Protein AF-0000000076599190 (afdb_homodimer)

Solvent-accessible surface area (backbone atoms only — not comparable to full-atom values): 30634 Å² total; per-residue (Å²): 125,85,81,64,50,42,64,56,47,38,54,42,39,47,70,26,49,28,33,35,47,66,58,24,21,38,95,86,67,46,79,27,61,68,61,33,43,53,49,47,47,55,54,64,72,62,65,51,25,22,37,31,31,36,28,76,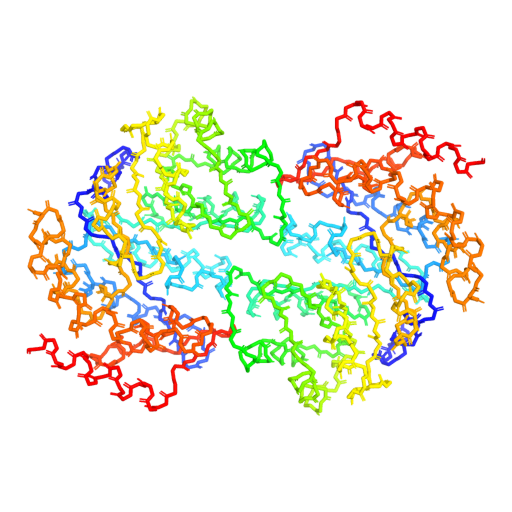54,17,40,38,47,42,47,42,74,69,52,41,38,50,49,26,26,48,47,36,70,54,41,58,88,84,38,46,29,26,15,49,23,35,43,18,41,62,46,17,28,53,30,41,42,38,25,57,76,25,55,32,52,22,32,39,36,48,38,57,40,96,56,46,42,39,69,69,18,47,49,51,32,54,48,52,39,51,74,51,43,83,52,20,31,24,44,35,29,31,89,72,32,74,80,49,47,68,58,48,52,53,44,46,71,75,31,78,41,49,37,30,38,29,42,42,71,82,52,61,69,57,52,50,49,32,37,73,73,46,52,82,64,40,40,46,32,38,47,38,87,67,22,78,81,48,44,60,69,38,41,78,67,65,28,68,21,35,43,35,59,58,38,69,53,43,34,68,61,43,50,52,48,52,52,26,52,78,68,63,37,59,67,61,42,51,49,47,37,67,72,41,52,52,59,50,45,61,61,32,69,74,41,52,38,20,80,40,26,50,43,46,50,40,19,35,63,70,73,52,68,36,50,64,63,60,48,34,35,54,65,67,51,74,68,55,44,50,50,50,42,53,56,56,57,64,74,107,125,84,81,63,50,44,66,54,46,37,55,40,38,48,72,26,48,27,32,36,48,66,58,23,21,38,95,85,66,45,80,28,61,69,62,33,43,52,49,47,49,56,54,63,73,62,65,48,25,22,37,30,32,37,29,74,55,17,39,37,47,43,48,45,73,69,51,40,39,50,48,25,25,49,47,37,70,52,40,59,88,85,39,45,30,25,15,47,26,34,41,18,41,62,48,18,27,52,31,43,40,38,25,57,74,25,54,33,53,22,33,39,36,49,37,58,42,96,55,48,41,38,70,69,19,49,47,50,33,53,50,52,36,52,72,50,43,84,52,18,31,26,44,34,30,31,90,71,30,75,79,50,46,68,59,50,52,53,44,46,72,74,32,79,41,50,37,29,39,31,42,42,72,81,52,61,69,57,50,49,49,32,36,72,73,46,54,83,66,39,42,45,32,39,46,36,87,66,22,78,82,45,43,60,70,39,40,77,66,66,28,65,21,35,41,34,58,58,38,69,52,42,32,68,60,42,49,52,48,51,51,25,54,77,68,64,38,59,68,61,42,51,48,48,37,68,72,41,52,52,58,50,46,59,60,32,68,74,42,52,37,20,79,38,25,50,42,47,49,40,20,34,61,69,73,52,67,35,50,65,62,61,49,35,34,55,65,68,51,73,68,53,46,51,51,49,42,53,56,57,58,65,76,108

Radius of gyration: 24.89 Å; Cα contacts (8 Å, |Δi|>4): 1283; chains: 2; bounding box: 51×73×59 Å

pLDDT: mean 96.67, std 5.98, range [35.81, 98.94]

Structure (mmCIF, N/CA/C/O backbone):
data_AF-0000000076599190-model_v1
#
loop_
_entity.id
_entity.type
_entity.pdbx_description
1 polymer 'Probable 5-dehydro-4-deoxyglucarate dehydratase'
#
loop_
_atom_site.group_PDB
_atom_site.id
_atom_site.type_symbol
_atom_site.label_atom_id
_atom_site.label_alt_id
_atom_site.label_comp_id
_atom_site.label_asym_id
_atom_site.label_entity_id
_atom_site.label_seq_id
_atom_site.pdbx_PDB_ins_code
_atom_site.Cartn_x
_atom_site.Cartn_y
_atom_site.Cartn_z
_atom_site.occupancy
_atom_site.B_iso_or_equiv
_atom_site.auth_seq_id
_atom_site.auth_comp_id
_atom_site.auth_asym_id
_atom_site.auth_atom_id
_atom_site.pdbx_PDB_model_num
ATOM 1 N N . MET A 1 1 ? -16.391 -18.781 -26.625 1 35.81 1 MET A N 1
ATOM 2 C CA . MET A 1 1 ? -15.461 -19.172 -25.562 1 35.81 1 MET A CA 1
ATOM 3 C C . MET A 1 1 ? -16.203 -19.609 -24.312 1 35.81 1 MET A C 1
ATOM 5 O O . MET A 1 1 ? -17.078 -18.891 -23.828 1 35.81 1 MET A O 1
ATOM 9 N N . MET A 1 2 ? -16.469 -20.828 -24.047 1 42.62 2 MET A N 1
ATOM 10 C CA . MET A 1 2 ? -17.391 -21.344 -23.047 1 42.62 2 MET A CA 1
ATOM 11 C C . MET A 1 2 ? -17.234 -20.594 -21.719 1 42.62 2 MET A C 1
ATOM 13 O O . MET A 1 2 ? -16.125 -20.516 -21.188 1 42.62 2 MET A O 1
ATOM 17 N N . THR A 1 3 ? -18.094 -19.688 -21.453 1 55.84 3 THR A N 1
ATOM 18 C CA . THR A 1 3 ? -18.141 -18.859 -20.25 1 55.84 3 THR A CA 1
ATOM 19 C C . THR A 1 3 ? -18.031 -19.734 -19 1 55.84 3 THR A C 1
ATOM 21 O O . THR A 1 3 ? -18.859 -20.625 -18.781 1 55.84 3 THR A O 1
ATOM 24 N N . ARG A 1 4 ? -16.797 -20.016 -18.453 1 74.81 4 ARG A N 1
ATOM 25 C CA . ARG A 1 4 ? -16.547 -20.812 -17.266 1 74.81 4 ARG A CA 1
ATOM 26 C C . ARG A 1 4 ? -17.188 -20.172 -16.031 1 74.81 4 ARG A C 1
ATOM 28 O O . ARG A 1 4 ? -17.047 -18.969 -15.812 1 74.81 4 ARG A O 1
ATOM 35 N N . SER A 1 5 ? -18.156 -20.938 -15.531 1 89.12 5 SER A N 1
ATOM 36 C CA . SER A 1 5 ? -18.672 -20.453 -14.25 1 89.12 5 SER A CA 1
ATOM 37 C C . SER A 1 5 ? -17.547 -20.25 -13.242 1 89.12 5 SER A C 1
ATOM 39 O O . SER A 1 5 ? -16.484 -20.859 -13.352 1 89.12 5 SER A O 1
ATOM 41 N N . PRO A 1 6 ? -17.734 -19.328 -12.383 1 91.62 6 PRO A N 1
ATOM 42 C CA . PRO A 1 6 ? -16.734 -19.141 -11.32 1 91.62 6 PRO A CA 1
ATOM 43 C C . PRO A 1 6 ? -16.375 -20.453 -10.617 1 91.62 6 PRO A C 1
ATOM 45 O O . PRO A 1 6 ? -15.203 -20.672 -10.289 1 91.62 6 PRO A O 1
ATOM 48 N N . GLU A 1 7 ? -17.297 -21.297 -10.477 1 90.19 7 GLU A N 1
ATOM 49 C CA . GLU A 1 7 ? -17.047 -22.578 -9.805 1 90.19 7 GLU A CA 1
ATOM 50 C C . GLU A 1 7 ? -16.156 -23.469 -10.648 1 90.19 7 GLU A C 1
ATOM 52 O O . GLU A 1 7 ? -15.281 -24.156 -10.117 1 90.19 7 GLU A O 1
ATOM 57 N N . ASP A 1 8 ? -16.406 -23.484 -11.922 1 91.94 8 ASP A N 1
ATOM 58 C CA . ASP A 1 8 ? -15.578 -24.297 -12.812 1 91.94 8 ASP A CA 1
ATOM 59 C C . ASP A 1 8 ? -14.133 -23.812 -12.812 1 91.94 8 ASP A C 1
ATOM 61 O O . ASP A 1 8 ? -13.195 -24.625 -12.828 1 91.94 8 ASP A O 1
ATOM 65 N N . VAL A 1 9 ? -14 -22.531 -12.812 1 94.62 9 VAL A N 1
ATOM 66 C CA . VAL A 1 9 ? -12.672 -21.938 -12.781 1 94.62 9 VAL A CA 1
ATOM 67 C C . VAL A 1 9 ? -11.945 -22.359 -11.5 1 94.62 9 VAL A C 1
ATOM 69 O O . VAL A 1 9 ? -10.781 -22.75 -11.539 1 94.62 9 VAL A O 1
ATOM 72 N N . MET A 1 10 ? -12.664 -22.359 -10.391 1 93.94 10 MET A N 1
ATOM 73 C CA . MET A 1 10 ? -12.07 -22.688 -9.109 1 93.94 10 MET A CA 1
ATOM 74 C C . MET A 1 10 ? -11.672 -24.172 -9.055 1 93.94 10 MET A C 1
ATOM 76 O O . MET A 1 10 ? -10.625 -24.516 -8.5 1 93.94 10 MET A O 1
ATOM 80 N N . ARG A 1 11 ? -12.547 -25.016 -9.602 1 92.94 11 ARG A N 1
ATOM 81 C CA . ARG A 1 11 ? -12.219 -26.438 -9.656 1 92.94 11 ARG A CA 1
ATOM 82 C C . ARG A 1 11 ? -10.938 -26.672 -10.453 1 92.94 11 ARG A C 1
ATOM 84 O O . ARG A 1 11 ? -10.086 -27.453 -10.039 1 92.94 11 ARG A O 1
ATOM 91 N N . ARG A 1 12 ? -10.867 -25.953 -11.516 1 94.88 12 ARG A N 1
ATOM 92 C CA . ARG A 1 12 ? -9.672 -26.062 -12.344 1 94.88 12 ARG A CA 1
ATOM 93 C C . ARG A 1 12 ? -8.438 -25.562 -11.594 1 94.88 12 ARG A C 1
ATOM 95 O O . ARG A 1 12 ? -7.402 -26.234 -11.594 1 94.88 12 ARG A O 1
ATOM 102 N N . LEU A 1 13 ? -8.516 -24.438 -10.945 1 96.25 13 LEU A N 1
ATOM 103 C CA . LEU A 1 13 ? -7.391 -23.875 -10.203 1 96.25 13 LEU A CA 1
ATOM 104 C C . LEU A 1 13 ? -6.953 -24.812 -9.086 1 96.25 13 LEU A C 1
ATOM 106 O O . LEU A 1 13 ? -5.754 -25 -8.852 1 96.25 13 LEU A O 1
ATOM 110 N N . GLY A 1 14 ? -7.898 -25.438 -8.406 1 95.62 14 GLY A N 1
ATOM 111 C CA . GLY A 1 14 ? -7.609 -26.297 -7.273 1 95.62 14 GLY A CA 1
ATOM 112 C C . GLY A 1 14 ? -7.043 -27.641 -7.676 1 95.62 14 GLY A C 1
ATOM 113 O O . GLY A 1 14 ? -6.594 -28.422 -6.82 1 95.62 14 GLY A O 1
ATOM 114 N N . SER A 1 15 ? -6.949 -27.938 -8.977 1 94.44 15 SER A N 1
ATOM 115 C CA . SER A 1 15 ? -6.602 -29.266 -9.445 1 94.44 15 SER A CA 1
ATOM 116 C C . SER A 1 15 ? -5.113 -29.375 -9.773 1 94.44 15 SER A C 1
ATOM 118 O O . SER A 1 15 ? -4.621 -30.453 -10.117 1 94.44 15 SER A O 1
ATOM 120 N N . GLY A 1 16 ? -4.41 -28.297 -9.656 1 97.19 16 GLY A N 1
ATOM 121 C CA . GLY A 1 16 ? -3 -28.328 -10.008 1 97.19 16 GLY A CA 1
ATOM 122 C C . GLY A 1 16 ? -2.232 -27.125 -9.516 1 97.19 16 GLY A C 1
ATOM 123 O O . GLY A 1 16 ? -2.744 -26.344 -8.711 1 97.19 16 GLY A O 1
ATOM 124 N N . LEU A 1 17 ? -0.982 -27.109 -9.945 1 98.25 17 LEU A N 1
ATOM 125 C CA . LEU A 1 17 ? -0.08 -26.031 -9.555 1 98.25 17 LEU A CA 1
ATOM 126 C C . LEU A 1 17 ? -0.389 -24.75 -10.328 1 98.25 17 LEU A C 1
ATOM 128 O O . LEU A 1 17 ? -0.708 -24.797 -11.516 1 98.25 17 LEU A O 1
ATOM 132 N N . LEU A 1 18 ? -0.344 -23.609 -9.648 1 98.5 18 LEU A N 1
ATOM 133 C CA . LEU A 1 18 ? -0.671 -22.328 -10.258 1 98.5 18 LEU A CA 1
ATOM 134 C C . LEU A 1 18 ? 0.596 -21.547 -10.594 1 98.5 18 LEU A C 1
ATOM 136 O O . LEU A 1 18 ? 1.575 -21.594 -9.844 1 98.5 18 LEU A O 1
ATOM 140 N N . SER A 1 19 ? 0.533 -20.828 -11.672 1 98.06 19 SER A N 1
ATOM 141 C CA . SER A 1 19 ? 1.667 -20 -12.094 1 98.06 19 SER A CA 1
ATOM 142 C C . SER A 1 19 ? 1.332 -18.516 -12.039 1 98.06 19 SER A C 1
ATOM 144 O O . SER A 1 19 ? 0.231 -18.109 -12.414 1 98.06 19 SER A O 1
ATOM 146 N N . PHE A 1 20 ? 2.215 -17.734 -11.555 1 98.12 20 PHE A N 1
ATOM 147 C CA . PHE A 1 20 ? 2.205 -16.266 -11.594 1 98.12 20 PHE A CA 1
ATOM 148 C C . PHE A 1 20 ? 3.299 -15.75 -12.516 1 98.12 20 PHE A C 1
ATOM 150 O O . PHE A 1 20 ? 4.41 -15.461 -12.07 1 98.12 20 PHE A O 1
ATOM 157 N N . PRO A 1 21 ? 2.963 -15.586 -13.727 1 98.75 21 PRO A N 1
ATOM 158 C CA . PRO A 1 21 ? 3.994 -15.234 -14.703 1 98.75 21 PRO A CA 1
ATOM 159 C C . PRO A 1 21 ? 4.664 -13.891 -14.398 1 98.75 21 PRO A C 1
ATOM 161 O O . PRO A 1 21 ? 3.996 -12.938 -13.992 1 98.75 21 PRO A O 1
ATOM 164 N N . VAL A 1 22 ? 6 -13.852 -14.57 1 98.75 22 VAL A N 1
ATOM 165 C CA . VAL A 1 22 ? 6.684 -12.562 -14.539 1 98.75 22 VAL A CA 1
ATOM 166 C C . VAL A 1 22 ? 6.176 -11.688 -15.68 1 98.75 22 VAL A C 1
ATOM 168 O O . VAL A 1 22 ? 5.805 -12.188 -16.75 1 98.75 22 VAL A O 1
ATOM 171 N N . THR A 1 23 ? 6.07 -10.438 -15.477 1 98.88 23 THR A N 1
ATOM 172 C CA . THR A 1 23 ? 5.828 -9.484 -16.547 1 98.88 23 THR A CA 1
ATOM 173 C C . THR A 1 23 ? 7.137 -9.078 -17.219 1 98.88 23 THR A C 1
ATOM 175 O O . THR A 1 23 ? 8.125 -8.781 -16.547 1 98.88 23 THR A O 1
ATOM 178 N N . THR A 1 24 ? 7.176 -9.086 -18.531 1 98.88 24 THR A N 1
ATOM 179 C CA . THR A 1 24 ? 8.398 -8.797 -19.281 1 98.88 24 THR A CA 1
ATOM 180 C C . THR A 1 24 ? 8.484 -7.309 -19.609 1 98.88 24 THR A C 1
ATOM 182 O O . THR A 1 24 ? 7.477 -6.688 -19.953 1 98.88 24 THR A O 1
ATOM 185 N N . PHE A 1 25 ? 9.672 -6.758 -19.453 1 98.81 25 PHE A N 1
ATOM 186 C CA . PHE A 1 25 ? 9.898 -5.344 -19.734 1 98.81 25 PHE A CA 1
ATOM 187 C C . PHE A 1 25 ? 11.07 -5.16 -20.688 1 98.81 25 PHE A C 1
ATOM 189 O O . PHE A 1 25 ? 12.016 -5.953 -20.688 1 98.81 25 PHE A O 1
ATOM 196 N N . HIS A 1 26 ? 11.016 -4.109 -21.469 1 98.44 26 HIS A N 1
ATOM 197 C CA . HIS A 1 26 ? 12.195 -3.625 -22.172 1 98.44 26 HIS A CA 1
ATOM 198 C C . HIS A 1 26 ? 13.172 -2.965 -21.203 1 98.44 26 HIS A C 1
ATOM 200 O O . HIS A 1 26 ? 12.852 -2.766 -20.031 1 98.44 26 HIS A O 1
ATOM 206 N N . ASP A 1 27 ? 14.336 -2.568 -21.734 1 96.75 27 ASP A N 1
ATOM 207 C CA . ASP A 1 27 ? 15.352 -1.931 -20.906 1 96.75 27 ASP A CA 1
ATOM 208 C C . ASP A 1 27 ? 14.867 -0.591 -20.359 1 96.75 27 ASP A C 1
ATOM 210 O O . ASP A 1 27 ? 15.328 -0.132 -19.312 1 96.75 27 ASP A O 1
ATOM 214 N N . ASP A 1 28 ? 13.922 -0.015 -21.078 1 96 28 ASP A N 1
ATOM 215 C CA . ASP A 1 28 ? 13.391 1.267 -20.625 1 96 28 ASP A CA 1
ATOM 216 C C . ASP A 1 28 ? 12.188 1.068 -19.703 1 96 28 ASP A C 1
ATOM 218 O O . ASP A 1 28 ? 11.461 2.02 -19.422 1 96 28 ASP A O 1
ATOM 222 N N . PHE A 1 29 ? 11.844 -0.214 -19.328 1 97.06 29 PHE A N 1
ATOM 223 C CA . PHE A 1 29 ? 10.852 -0.619 -18.328 1 97.06 29 PHE A CA 1
ATOM 224 C C . PHE A 1 29 ? 9.453 -0.589 -18.922 1 97.06 29 PHE A C 1
ATOM 226 O O . PHE A 1 29 ? 8.469 -0.773 -18.203 1 97.06 29 PHE A O 1
ATOM 233 N N . SER A 1 30 ? 9.398 -0.263 -20.281 1 98 30 SER A N 1
ATOM 234 C CA . SER A 1 30 ? 8.086 -0.408 -20.906 1 98 30 SER A CA 1
ATOM 235 C C . SER A 1 30 ? 7.715 -1.877 -21.078 1 98 30 SER A C 1
ATOM 237 O O . SER A 1 30 ? 8.594 -2.74 -21.156 1 98 30 SER A O 1
ATOM 239 N N . PHE A 1 31 ? 6.465 -2.176 -21.172 1 98.56 31 PHE A N 1
ATOM 240 C CA . PHE A 1 31 ? 5.961 -3.535 -21.297 1 98.56 31 PHE A CA 1
ATOM 241 C C . PHE A 1 31 ? 6.398 -4.148 -22.625 1 98.56 31 PHE A C 1
ATOM 243 O O . PHE A 1 31 ? 6.188 -3.561 -23.688 1 98.56 31 PHE A O 1
ATOM 250 N N . ASP A 1 32 ? 7.062 -5.301 -22.547 1 98.75 32 ASP A N 1
ATOM 251 C CA . ASP A 1 32 ? 7.48 -6.066 -23.719 1 98.75 32 ASP A CA 1
ATOM 252 C C . ASP A 1 32 ? 6.473 -7.168 -24.047 1 98.75 32 ASP A C 1
ATOM 254 O O . ASP A 1 32 ? 6.664 -8.32 -23.656 1 98.75 32 ASP A O 1
ATOM 258 N N . GLU A 1 33 ? 5.523 -6.824 -24.844 1 98.69 33 GLU A N 1
ATOM 259 C CA . GLU A 1 33 ? 4.395 -7.711 -25.125 1 98.69 33 GLU A CA 1
ATOM 260 C C . GLU A 1 33 ? 4.848 -8.969 -25.844 1 98.69 33 GLU A C 1
ATOM 262 O O . GLU A 1 33 ? 4.383 -10.07 -25.547 1 98.69 33 GLU A O 1
ATOM 267 N N . LYS A 1 34 ? 5.688 -8.828 -26.828 1 98.56 34 LYS A N 1
ATOM 268 C CA . LYS A 1 34 ? 6.141 -9.977 -27.609 1 98.56 34 LYS A CA 1
ATOM 269 C C . LYS A 1 34 ? 6.801 -11.023 -26.703 1 98.56 34 LYS A C 1
ATOM 271 O O . LYS A 1 34 ? 6.453 -12.203 -26.766 1 98.56 34 LYS A O 1
ATOM 276 N N . SER A 1 35 ? 7.762 -10.547 -25.906 1 98.62 35 SER A N 1
ATOM 277 C CA . SER A 1 35 ? 8.43 -11.445 -24.984 1 98.62 35 SER A CA 1
ATOM 278 C C . SER A 1 35 ? 7.445 -12.055 -23.984 1 98.62 35 SER A C 1
ATOM 280 O O . SER A 1 35 ? 7.582 -13.219 -23.609 1 98.62 35 SER A O 1
ATOM 282 N N . TYR A 1 36 ? 6.492 -11.273 -23.578 1 98.81 36 TYR A N 1
ATOM 283 C CA . TYR A 1 36 ? 5.496 -11.758 -22.625 1 98.81 36 TYR A CA 1
ATOM 284 C C . TYR A 1 36 ? 4.652 -12.867 -23.234 1 98.81 36 TYR A C 1
ATOM 286 O O . TYR A 1 36 ? 4.41 -13.898 -22.594 1 98.81 36 TYR A O 1
ATOM 294 N N . ARG A 1 37 ? 4.199 -12.672 -24.453 1 98.62 37 ARG A N 1
ATOM 295 C CA . ARG A 1 37 ? 3.434 -13.695 -25.156 1 98.62 37 ARG A CA 1
ATOM 296 C C . ARG A 1 37 ? 4.234 -14.984 -25.281 1 98.62 37 ARG A C 1
ATOM 298 O O . ARG A 1 37 ? 3.703 -16.078 -25.047 1 98.62 37 ARG A O 1
ATOM 305 N N . ASP A 1 38 ? 5.457 -14.828 -25.656 1 98.44 38 ASP A N 1
ATOM 306 C CA . ASP A 1 38 ? 6.324 -15.992 -25.781 1 98.44 38 ASP A CA 1
ATOM 307 C C . ASP A 1 38 ? 6.445 -16.734 -24.453 1 98.44 38 ASP A C 1
ATOM 309 O O . ASP A 1 38 ? 6.398 -17.969 -24.422 1 98.44 38 ASP A O 1
ATOM 313 N N . ASN A 1 39 ? 6.645 -16 -23.391 1 98.5 39 ASN A N 1
ATOM 314 C CA . ASN A 1 39 ? 6.773 -16.578 -22.062 1 98.5 39 ASN A CA 1
ATOM 315 C C . ASN A 1 39 ? 5.488 -17.281 -21.641 1 98.5 39 ASN A C 1
ATOM 317 O O . ASN A 1 39 ? 5.535 -18.375 -21.062 1 98.5 39 ASN A O 1
ATOM 321 N N . ILE A 1 40 ? 4.352 -16.641 -21.844 1 98.62 40 ILE A N 1
ATOM 322 C CA . ILE A 1 40 ? 3.062 -17.234 -21.5 1 98.62 40 ILE A CA 1
ATOM 323 C C . ILE A 1 40 ? 2.883 -18.547 -22.25 1 98.62 40 ILE A C 1
ATOM 325 O O . ILE A 1 40 ? 2.512 -19.562 -21.656 1 98.62 40 ILE A O 1
ATOM 329 N N . GLY A 1 41 ? 3.133 -18.516 -23.547 1 98.12 41 GLY A N 1
ATOM 330 C CA . GLY A 1 41 ? 3.043 -19.734 -24.344 1 98.12 41 GLY A CA 1
ATOM 331 C C . GLY A 1 41 ? 3.912 -20.859 -23.812 1 98.12 41 GLY A C 1
ATOM 332 O O . GLY A 1 41 ? 3.473 -22.016 -23.734 1 98.12 41 GLY A O 1
ATOM 333 N N . TRP A 1 42 ? 5.094 -20.484 -23.484 1 98.38 42 TRP A N 1
ATOM 334 C CA . TRP A 1 42 ? 6.035 -21.469 -22.969 1 98.38 42 TRP A CA 1
ATOM 335 C C . TRP A 1 42 ? 5.543 -22.031 -21.641 1 98.38 42 TRP A C 1
ATOM 337 O O . TRP A 1 42 ? 5.551 -23.25 -21.438 1 98.38 42 TRP A O 1
ATOM 347 N N . LEU A 1 43 ? 5.125 -21.219 -20.688 1 98.31 43 LEU A N 1
ATOM 348 C CA . LEU A 1 43 ? 4.66 -21.641 -19.359 1 98.31 43 LEU A CA 1
ATOM 349 C C . LEU A 1 43 ? 3.479 -22.594 -19.484 1 98.31 43 LEU A C 1
ATOM 351 O O . LEU A 1 43 ? 3.359 -23.531 -18.703 1 98.31 43 LEU A O 1
ATOM 355 N N . CYS A 1 44 ? 2.625 -22.375 -20.453 1 97.94 44 CYS A N 1
ATOM 356 C CA . CYS A 1 44 ? 1.398 -23.141 -20.609 1 97.94 44 CYS A CA 1
ATOM 357 C C . CYS A 1 44 ? 1.703 -24.562 -21.078 1 97.94 44 CYS A C 1
ATOM 359 O O . CYS A 1 44 ? 0.836 -25.438 -21.031 1 97.94 44 CYS A O 1
ATOM 361 N N . GLN A 1 45 ? 2.932 -24.844 -21.422 1 97.5 45 GLN A N 1
ATOM 362 C CA . GLN A 1 45 ? 3.299 -26.156 -21.953 1 97.5 45 GLN A CA 1
ATOM 363 C C . GLN A 1 45 ? 3.717 -27.094 -20.812 1 97.5 45 GLN A C 1
ATOM 365 O O . GLN A 1 45 ? 3.949 -28.281 -21.047 1 97.5 45 GLN A O 1
ATOM 370 N N . HIS A 1 46 ? 3.729 -26.609 -19.609 1 97.5 46 HIS A N 1
ATOM 371 C CA . HIS A 1 46 ? 4.371 -27.375 -18.562 1 97.5 46 HIS A CA 1
ATOM 372 C C . HIS A 1 46 ? 3.359 -27.844 -17.516 1 97.5 46 HIS A C 1
ATOM 374 O O . HIS A 1 46 ? 3.736 -28.359 -16.469 1 97.5 46 HIS A O 1
ATOM 380 N N . GLY A 1 47 ? 2.09 -27.609 -17.719 1 95.88 47 GLY A N 1
ATOM 381 C CA . GLY A 1 47 ? 1.08 -28.281 -16.906 1 95.88 47 GLY A CA 1
ATOM 382 C C . GLY A 1 47 ? 0.477 -27.391 -15.844 1 95.88 47 GLY A C 1
ATOM 383 O O . GLY A 1 47 ? -0.145 -27.875 -14.898 1 95.88 47 GLY A O 1
ATOM 384 N N . ALA A 1 48 ? 0.636 -26.109 -15.898 1 96.94 48 ALA A N 1
ATOM 385 C CA . ALA A 1 48 ? -0.004 -25.219 -14.938 1 96.94 48 ALA A CA 1
ATOM 386 C C . ALA A 1 48 ? -1.524 -25.328 -15 1 96.94 48 ALA A C 1
ATOM 388 O O . ALA A 1 48 ? -2.098 -25.438 -16.094 1 96.94 48 ALA A O 1
ATOM 389 N N . ALA A 1 49 ? -2.193 -25.312 -13.82 1 97.69 49 ALA A N 1
ATOM 390 C CA . ALA A 1 49 ? -3.65 -25.391 -13.758 1 97.69 49 ALA A CA 1
ATOM 391 C C . ALA A 1 49 ? -4.285 -24.031 -14.055 1 97.69 49 ALA A C 1
ATOM 393 O O . ALA A 1 49 ? -5.461 -23.953 -14.414 1 97.69 49 ALA A O 1
ATOM 394 N N . GLY A 1 50 ? -3.598 -22.984 -13.898 1 98.06 50 GLY A N 1
ATOM 395 C CA . GLY A 1 50 ? -4.031 -21.625 -14.148 1 98.06 50 GLY A CA 1
ATOM 396 C C . GLY A 1 50 ? -2.898 -20.625 -14.094 1 98.06 50 GLY A C 1
ATOM 397 O O . GLY A 1 50 ? -1.836 -20.906 -13.539 1 98.06 50 GLY A O 1
ATOM 398 N N . LEU A 1 51 ? -3.102 -19.469 -14.711 1 98.62 51 LEU A N 1
ATOM 399 C CA . LEU A 1 51 ? -2.135 -18.375 -14.719 1 98.62 51 LEU A CA 1
ATOM 400 C C . LEU A 1 51 ? -2.703 -17.156 -14.016 1 98.62 51 LEU A C 1
ATOM 402 O O . LEU A 1 51 ? -3.848 -16.766 -14.258 1 98.62 51 LEU A O 1
ATOM 406 N N . PHE A 1 52 ? -2.014 -16.594 -13.109 1 98.75 52 PHE A N 1
ATOM 407 C CA . PHE A 1 52 ? -2.363 -15.336 -12.469 1 98.75 52 PHE A CA 1
ATOM 408 C C . PHE A 1 52 ? -1.553 -14.188 -13.062 1 98.75 52 PHE A C 1
ATOM 410 O O . PHE A 1 52 ? -0.422 -13.938 -12.641 1 98.75 52 PHE A O 1
ATOM 417 N N . ALA A 1 53 ? -2.146 -13.508 -14 1 98.81 53 ALA A N 1
ATOM 418 C CA . ALA A 1 53 ? -1.474 -12.438 -14.734 1 98.81 53 ALA A CA 1
ATOM 419 C C . ALA A 1 53 ? -1.454 -11.148 -13.93 1 98.81 53 ALA A C 1
ATOM 421 O O . ALA A 1 53 ? -2.473 -10.742 -13.359 1 98.81 53 ALA A O 1
ATOM 422 N N . ALA A 1 54 ? -0.307 -10.5 -13.945 1 98.44 54 ALA A N 1
ATOM 423 C CA . ALA A 1 54 ? -0.099 -9.25 -13.219 1 98.44 54 ALA A CA 1
ATOM 424 C C . ALA A 1 54 ? -0.329 -9.445 -11.719 1 98.44 54 ALA A C 1
ATOM 426 O O . ALA A 1 54 ? -0.986 -8.625 -11.078 1 98.44 54 ALA A O 1
ATOM 427 N N . GLY A 1 55 ? 0.083 -10.578 -11.188 1 97.38 55 GLY A N 1
ATOM 428 C CA . GLY A 1 55 ? 0.091 -10.805 -9.75 1 97.38 55 GLY A CA 1
ATOM 429 C C . GLY A 1 55 ? 1.321 -10.25 -9.07 1 97.38 55 GLY A C 1
ATOM 430 O O . GLY A 1 55 ? 1.95 -9.312 -9.57 1 97.38 55 GLY A O 1
ATOM 431 N N . GLY A 1 56 ? 1.634 -10.758 -7.891 1 95.94 56 GLY A N 1
ATOM 432 C CA . GLY A 1 56 ? 2.812 -10.281 -7.18 1 95.94 56 GLY A CA 1
ATOM 433 C C . GLY A 1 56 ? 4.098 -10.492 -7.957 1 95.94 56 GLY A C 1
ATOM 434 O O . GLY A 1 56 ? 4.855 -9.539 -8.18 1 95.94 56 GLY A O 1
ATOM 435 N N . THR A 1 57 ? 4.324 -11.758 -8.398 1 97.5 57 THR A N 1
ATOM 436 C CA . THR A 1 57 ? 5.496 -12.078 -9.203 1 97.5 57 THR A CA 1
ATOM 437 C C . THR A 1 57 ? 5.492 -11.289 -10.508 1 97.5 57 THR A C 1
ATOM 439 O O . THR A 1 57 ? 6.551 -10.969 -11.047 1 97.5 57 THR A O 1
ATOM 442 N N . GLY A 1 58 ? 4.289 -11 -10.984 1 98.38 58 GLY A N 1
ATOM 443 C CA . GLY A 1 58 ? 4.125 -10.211 -12.195 1 98.38 58 GLY A CA 1
ATOM 444 C C . GLY A 1 58 ? 4.273 -8.719 -11.961 1 98.38 58 GLY A C 1
ATOM 445 O O . GLY A 1 58 ? 3.998 -7.918 -12.859 1 98.38 58 GLY A O 1
ATOM 446 N N . GLU A 1 59 ? 4.605 -8.289 -10.742 1 98.44 59 GLU A N 1
ATOM 447 C CA . GLU A 1 59 ? 4.934 -6.914 -10.367 1 98.44 59 GLU A CA 1
ATOM 448 C C . GLU A 1 59 ? 3.713 -6.008 -10.484 1 98.44 59 GLU A C 1
ATOM 450 O O . GLU A 1 59 ? 3.824 -4.859 -10.922 1 98.44 59 GLU A O 1
ATOM 455 N N . PHE A 1 60 ? 2.572 -6.531 -10.062 1 98.5 60 PHE A N 1
ATOM 456 C CA . PHE A 1 60 ? 1.339 -5.758 -10.008 1 98.5 60 PHE A CA 1
ATOM 457 C C . PHE A 1 60 ? 1.592 -4.379 -9.398 1 98.5 60 PHE A C 1
ATOM 459 O O . PHE A 1 60 ? 1.147 -3.367 -9.938 1 98.5 60 PHE A O 1
ATOM 466 N N . PHE A 1 61 ? 2.361 -4.23 -8.398 1 97.81 61 PHE A N 1
ATOM 467 C CA . PHE A 1 61 ? 2.582 -3.037 -7.59 1 97.81 61 PHE A CA 1
ATOM 468 C C . PHE A 1 61 ? 3.346 -1.982 -8.383 1 97.81 61 PHE A C 1
ATOM 470 O O . PHE A 1 61 ? 3.371 -0.811 -7.996 1 97.81 61 PHE A O 1
ATOM 477 N N . SER A 1 62 ? 4.027 -2.355 -9.406 1 97.88 62 SER A N 1
ATOM 478 C CA . SER A 1 62 ? 4.824 -1.396 -10.164 1 97.88 62 SER A CA 1
ATOM 479 C C . SER A 1 62 ? 4.113 -0.977 -11.445 1 97.88 62 SER A C 1
ATOM 481 O O . SER A 1 62 ? 4.52 -0.014 -12.102 1 97.88 62 SER A O 1
ATOM 483 N N . LEU A 1 63 ? 3.037 -1.702 -11.797 1 98.25 63 LEU A N 1
ATOM 484 C CA . LEU A 1 63 ? 2.314 -1.447 -13.039 1 98.25 63 LEU A CA 1
ATOM 485 C C . LEU A 1 63 ? 1.255 -0.368 -12.836 1 98.25 63 LEU A C 1
ATOM 487 O O . LEU A 1 63 ? 0.628 -0.296 -11.781 1 98.25 63 LEU A O 1
ATOM 491 N N . THR A 1 64 ? 1.049 0.44 -13.875 1 96.94 64 THR A N 1
ATOM 492 C CA . THR A 1 64 ? -0.128 1.302 -13.883 1 96.94 64 THR A CA 1
ATOM 493 C C . THR A 1 64 ? -1.391 0.489 -14.156 1 96.94 64 THR A C 1
ATOM 495 O O . THR A 1 64 ? -1.321 -0.614 -14.703 1 96.94 64 THR A O 1
ATOM 498 N N . PRO A 1 65 ? -2.549 1.008 -13.805 1 96.5 65 PRO A N 1
ATOM 499 C CA . PRO A 1 65 ? -3.785 0.27 -14.07 1 96.5 65 PRO A CA 1
ATOM 500 C C . PRO A 1 65 ? -3.947 -0.096 -15.547 1 96.5 65 PRO A C 1
ATOM 502 O O . PRO A 1 65 ? -4.379 -1.206 -15.867 1 96.5 65 PRO A O 1
ATOM 505 N N . ASN A 1 66 ? -3.574 0.806 -16.438 1 97.31 66 ASN A N 1
ATOM 506 C CA . ASN A 1 66 ? -3.65 0.515 -17.859 1 97.31 66 ASN A CA 1
ATOM 507 C C . ASN A 1 66 ? -2.721 -0.631 -18.25 1 97.31 66 ASN A C 1
ATOM 509 O O . ASN A 1 66 ? -3.08 -1.473 -19.078 1 97.31 66 ASN A O 1
ATOM 513 N N . GLU A 1 67 ? -1.544 -0.615 -17.703 1 98.56 67 GLU A N 1
ATOM 514 C CA . GLU A 1 67 ? -0.604 -1.697 -17.969 1 98.56 67 GLU A CA 1
ATOM 515 C C . GLU A 1 67 ? -1.13 -3.031 -17.453 1 98.56 67 GLU A C 1
ATOM 517 O O . GLU A 1 67 ? -0.959 -4.066 -18.094 1 98.56 67 GLU A O 1
ATOM 522 N N . VAL A 1 68 ? -1.764 -2.994 -16.266 1 98.75 68 VAL A N 1
ATOM 523 C CA . VAL A 1 68 ? -2.32 -4.215 -15.688 1 98.75 68 VAL A CA 1
ATOM 524 C C . VAL A 1 68 ? -3.34 -4.82 -16.641 1 98.75 68 VAL A C 1
ATOM 526 O O . VAL A 1 68 ? -3.279 -6.016 -16.953 1 98.75 68 VAL A O 1
ATOM 529 N N . GLU A 1 69 ? -4.234 -3.984 -17.125 1 98.81 69 GLU A N 1
ATOM 530 C CA . GLU A 1 69 ? -5.25 -4.461 -18.047 1 98.81 69 GLU A CA 1
ATOM 531 C C . GLU A 1 69 ? -4.617 -5.031 -19.312 1 98.81 69 GLU A C 1
ATOM 533 O O . GLU A 1 69 ? -5.055 -6.066 -19.828 1 98.81 69 GLU A O 1
ATOM 538 N N . HIS A 1 70 ? -3.592 -4.344 -19.812 1 98.88 70 HIS A N 1
ATOM 539 C CA . HIS A 1 70 ? -2.902 -4.777 -21.016 1 98.88 70 HIS A CA 1
ATOM 540 C C . HIS A 1 70 ? -2.205 -6.121 -20.812 1 98.88 70 HIS A C 1
ATOM 542 O O . HIS A 1 70 ? -2.264 -6.996 -21.672 1 98.88 70 HIS A O 1
ATOM 548 N N . VAL A 1 71 ? -1.55 -6.316 -19.688 1 98.94 71 VAL A N 1
ATOM 549 C CA . VAL A 1 71 ? -0.853 -7.555 -19.344 1 98.94 71 VAL A CA 1
ATOM 550 C C . VAL A 1 71 ? -1.854 -8.703 -19.25 1 98.94 71 VAL A C 1
ATOM 552 O O . VAL A 1 71 ? -1.622 -9.789 -19.797 1 98.94 71 VAL A O 1
ATOM 555 N N . ILE A 1 72 ? -3.006 -8.453 -18.594 1 98.88 72 ILE A N 1
ATOM 556 C CA . ILE A 1 72 ? -4.039 -9.469 -18.422 1 98.88 72 ILE A CA 1
ATOM 557 C C . ILE A 1 72 ? -4.613 -9.852 -19.781 1 98.88 72 ILE A C 1
ATOM 559 O O . ILE A 1 72 ? -4.762 -11.039 -20.094 1 98.88 72 ILE A O 1
ATOM 563 N N . ALA A 1 73 ? -4.895 -8.828 -20.562 1 98.88 73 ALA A N 1
ATOM 564 C CA . ALA A 1 73 ? -5.461 -9.07 -21.891 1 98.88 73 ALA A CA 1
ATOM 565 C C . ALA A 1 73 ? -4.512 -9.906 -22.75 1 98.88 73 ALA A C 1
ATOM 567 O O . ALA A 1 73 ? -4.949 -10.805 -23.469 1 98.88 73 ALA A O 1
ATOM 568 N N . THR A 1 74 ? -3.236 -9.57 -22.703 1 98.88 74 THR A N 1
ATOM 569 C CA . THR A 1 74 ? -2.221 -10.281 -23.469 1 98.88 74 THR A CA 1
ATOM 570 C C . THR A 1 74 ? -2.141 -11.742 -23.031 1 98.88 74 THR A C 1
ATOM 572 O O . THR A 1 74 ? -2.1 -12.648 -23.875 1 98.88 74 THR A O 1
ATOM 575 N N . ALA A 1 75 ? -2.158 -11.977 -21.734 1 98.88 75 ALA A N 1
ATOM 576 C CA . ALA A 1 75 ? -2.119 -13.344 -21.219 1 98.88 75 ALA A CA 1
ATOM 577 C C . ALA A 1 75 ? -3.361 -14.125 -21.625 1 98.88 75 ALA A C 1
ATOM 579 O O . ALA A 1 75 ? -3.264 -15.273 -22.062 1 98.88 75 ALA A O 1
ATOM 580 N N . ALA A 1 76 ? -4.523 -13.516 -21.5 1 98.62 76 ALA A N 1
ATOM 581 C CA . ALA A 1 76 ? -5.789 -14.164 -21.828 1 98.62 76 ALA A CA 1
ATOM 582 C C . ALA A 1 76 ? -5.84 -14.539 -23.312 1 98.62 76 ALA A C 1
ATOM 584 O O . ALA A 1 76 ? -6.391 -15.578 -23.672 1 98.62 76 ALA A O 1
ATOM 585 N N . ALA A 1 77 ? -5.305 -13.664 -24.109 1 98.5 77 ALA A N 1
ATOM 586 C CA . ALA A 1 77 ? -5.301 -13.914 -25.547 1 98.5 77 ALA A CA 1
ATOM 587 C C . ALA A 1 77 ? -4.34 -15.047 -25.906 1 98.5 77 ALA A C 1
ATOM 589 O O . ALA A 1 77 ? -4.586 -15.805 -26.859 1 98.5 77 ALA A O 1
ATOM 590 N N . GLU A 1 78 ? -3.24 -15.164 -25.203 1 98.44 78 GLU A N 1
ATOM 591 C CA . GLU A 1 78 ? -2.17 -16.094 -25.547 1 98.44 78 GLU A CA 1
ATOM 592 C C . GLU A 1 78 ? -2.422 -17.484 -24.953 1 98.44 78 GLU A C 1
ATOM 594 O O . GLU A 1 78 ? -2.043 -18.484 -25.547 1 98.44 78 GLU A O 1
ATOM 599 N N . ALA A 1 79 ? -2.973 -17.562 -23.75 1 98.06 79 ALA A N 1
ATOM 600 C CA . ALA A 1 79 ? -3.172 -18.812 -23.047 1 98.06 79 ALA A CA 1
ATOM 601 C C . ALA A 1 79 ? -4.199 -19.688 -23.766 1 98.06 79 ALA A C 1
ATOM 603 O O . ALA A 1 79 ? -5.191 -19.188 -24.297 1 98.06 79 ALA A O 1
ATOM 604 N N . PRO A 1 80 ? -3.975 -21 -23.812 1 96.75 80 PRO A N 1
ATOM 605 C CA . PRO A 1 80 ? -5.012 -21.891 -24.344 1 96.75 80 PRO A CA 1
ATOM 606 C C . PRO A 1 80 ? -6.324 -21.797 -23.562 1 96.75 80 PRO A C 1
ATOM 608 O O . PRO A 1 80 ? -6.324 -21.422 -22.391 1 96.75 80 PRO A O 1
ATOM 611 N N . ASP A 1 81 ? -7.406 -22.188 -24.125 1 93.38 81 ASP A N 1
ATOM 612 C CA . ASP A 1 81 ? -8.75 -22.016 -23.594 1 93.38 81 ASP A CA 1
ATOM 613 C C . ASP A 1 81 ? -8.922 -22.797 -22.297 1 93.38 81 ASP A C 1
ATOM 615 O O . ASP A 1 81 ? -9.727 -22.422 -21.438 1 93.38 81 ASP A O 1
ATOM 619 N N . ASP A 1 82 ? -8.25 -23.812 -22.172 1 93.69 82 ASP A N 1
ATOM 620 C CA . ASP A 1 82 ? -8.469 -24.688 -21.031 1 93.69 82 ASP A CA 1
ATOM 621 C C . ASP A 1 82 ? -7.641 -24.25 -19.828 1 93.69 82 ASP A C 1
ATOM 623 O O . ASP A 1 82 ? -7.762 -24.812 -18.75 1 93.69 82 ASP A O 1
ATOM 627 N N . ILE A 1 83 ? -6.777 -23.281 -19.953 1 97.06 83 ILE A N 1
ATOM 628 C CA . ILE A 1 83 ? -6.016 -22.719 -18.844 1 97.06 83 ILE A CA 1
ATOM 629 C C . ILE A 1 83 ? -6.574 -21.344 -18.469 1 97.06 83 ILE A C 1
ATOM 631 O O . ILE A 1 83 ? -6.352 -20.375 -19.188 1 97.06 83 ILE A O 1
ATOM 635 N N . PRO A 1 84 ? -7.324 -21.266 -17.391 1 98.06 84 PRO A N 1
ATOM 636 C CA . PRO A 1 84 ? -7.891 -19.969 -17.016 1 98.06 84 PRO A CA 1
ATOM 637 C C . PRO A 1 84 ? -6.82 -18.953 -16.625 1 98.06 84 PRO A C 1
ATOM 639 O O . PRO A 1 84 ? -5.836 -19.297 -15.969 1 98.06 84 PRO A O 1
ATOM 642 N N . VAL A 1 85 ? -7.012 -17.734 -17.094 1 98.69 85 VAL A N 1
ATOM 643 C CA . VAL A 1 85 ? -6.188 -16.609 -16.688 1 98.69 85 VAL A CA 1
ATOM 644 C C . VAL A 1 85 ? -6.93 -15.766 -15.648 1 98.69 85 VAL A C 1
ATOM 646 O O . VAL A 1 85 ? -8.047 -15.305 -15.898 1 98.69 85 VAL A O 1
ATOM 649 N N . ILE A 1 86 ? -6.375 -15.648 -14.492 1 98.81 86 ILE A N 1
ATOM 650 C CA . ILE A 1 86 ? -6.91 -14.828 -13.406 1 98.81 86 ILE A CA 1
ATOM 651 C C . ILE A 1 86 ? -6.246 -13.453 -13.422 1 98.81 86 ILE A C 1
ATOM 653 O O . ILE A 1 86 ? -5.016 -13.352 -13.469 1 98.81 86 ILE A O 1
ATOM 657 N N . GLY A 1 87 ? -7.035 -12.438 -13.484 1 98.81 87 GLY A N 1
ATOM 658 C CA . GLY A 1 87 ? -6.52 -11.078 -13.445 1 98.81 87 GLY A CA 1
ATOM 659 C C . GLY A 1 87 ? -6.352 -10.555 -12.031 1 98.81 87 GLY A C 1
ATOM 660 O O . GLY A 1 87 ? -6.598 -11.266 -11.062 1 98.81 87 GLY A O 1
ATOM 661 N N . ALA A 1 88 ? -5.941 -9.281 -11.93 1 98.81 88 ALA A N 1
ATOM 662 C CA . ALA A 1 88 ? -5.637 -8.688 -10.625 1 98.81 88 ALA A CA 1
ATOM 663 C C . ALA A 1 88 ? -6.398 -7.383 -10.422 1 98.81 88 ALA A C 1
ATOM 665 O O . ALA A 1 88 ? -6.605 -6.625 -11.375 1 98.81 88 ALA A O 1
ATOM 666 N N . ALA A 1 89 ? -6.789 -7.133 -9.266 1 98.81 89 ALA A N 1
ATOM 667 C CA . ALA A 1 89 ? -7.355 -5.871 -8.797 1 98.81 89 ALA A CA 1
ATOM 668 C C . ALA A 1 89 ? -6.82 -5.504 -7.418 1 98.81 89 ALA A C 1
ATOM 670 O O . ALA A 1 89 ? -6.516 -6.383 -6.609 1 98.81 89 ALA A O 1
ATOM 671 N N . GLY A 1 90 ? -6.699 -4.191 -7.156 1 98.12 90 GLY A N 1
ATOM 672 C CA . GLY A 1 90 ? -6.188 -3.779 -5.859 1 98.12 90 GLY A CA 1
ATOM 673 C C . GLY A 1 90 ? -6.305 -2.287 -5.621 1 98.12 90 GLY A C 1
ATOM 674 O O . GLY A 1 90 ? -7.113 -1.612 -6.262 1 98.12 90 GLY A O 1
ATOM 675 N N . TYR A 1 91 ? -5.531 -1.81 -4.613 1 97.81 91 TYR A N 1
ATOM 676 C CA . TYR A 1 91 ? -5.523 -0.405 -4.223 1 97.81 91 TYR A CA 1
ATOM 677 C C . TYR A 1 91 ? -6.828 -0.021 -3.537 1 97.81 91 TYR A C 1
ATOM 679 O O . TYR A 1 91 ? -7.418 -0.829 -2.814 1 97.81 91 TYR A O 1
ATOM 687 N N . GLY A 1 92 ? -7.137 1.302 -3.471 1 97.5 92 GLY A N 1
ATOM 688 C CA . GLY A 1 92 ? -8.383 1.738 -2.859 1 97.5 92 GLY A CA 1
ATOM 689 C C . GLY A 1 92 ? -9.617 1.174 -3.541 1 97.5 92 GLY A C 1
ATOM 690 O O . GLY A 1 92 ? -9.547 0.719 -4.684 1 97.5 92 GLY A O 1
ATOM 691 N N . THR A 1 93 ? -10.727 1.257 -2.881 1 98.19 93 THR A N 1
ATOM 692 C CA . THR A 1 93 ? -11.945 0.58 -3.316 1 98.19 93 THR A CA 1
ATOM 693 C C . THR A 1 93 ? -12.367 1.059 -4.703 1 98.19 93 THR A C 1
ATOM 695 O O . THR A 1 93 ? -12.703 0.249 -5.57 1 98.19 93 THR A O 1
ATOM 698 N N . ALA A 1 94 ? -12.328 2.348 -4.918 1 97.75 94 ALA A N 1
ATOM 699 C CA . ALA A 1 94 ? -12.75 2.881 -6.215 1 97.75 94 ALA A CA 1
ATOM 700 C C . ALA A 1 94 ? -11.867 2.344 -7.34 1 97.75 94 ALA A C 1
ATOM 702 O O . ALA A 1 94 ? -12.375 1.941 -8.391 1 97.75 94 ALA A O 1
ATOM 703 N N . THR A 1 95 ? -10.578 2.336 -7.117 1 98 95 THR A N 1
ATOM 704 C CA . THR A 1 95 ? -9.633 1.817 -8.102 1 98 95 THR A CA 1
ATOM 705 C C . THR A 1 95 ? -9.82 0.315 -8.289 1 98 95 THR A C 1
ATOM 707 O O . THR A 1 95 ? -9.828 -0.179 -9.422 1 98 95 THR A O 1
ATOM 710 N N . ALA A 1 96 ? -10.016 -0.423 -7.238 1 98.62 96 ALA A N 1
ATOM 711 C CA . ALA A 1 96 ? -10.203 -1.871 -7.293 1 98.62 96 ALA A CA 1
ATOM 712 C C . ALA A 1 96 ? -11.453 -2.236 -8.086 1 98.62 96 ALA A C 1
ATOM 714 O O . ALA A 1 96 ? -11.445 -3.205 -8.852 1 98.62 96 ALA A O 1
ATOM 715 N N . VAL A 1 97 ? -12.492 -1.475 -7.844 1 98.62 97 VAL A N 1
ATOM 716 C CA . VAL A 1 97 ? -13.742 -1.703 -8.555 1 98.62 97 VAL A CA 1
ATOM 717 C C . VAL A 1 97 ? -13.531 -1.522 -10.055 1 98.62 97 VAL A C 1
ATOM 719 O O . VAL A 1 97 ? -13.977 -2.35 -10.859 1 98.62 97 VAL A O 1
ATOM 722 N N . GLU A 1 98 ? -12.812 -0.477 -10.414 1 98.25 98 GLU A N 1
ATOM 723 C CA . GLU A 1 98 ? -12.547 -0.247 -11.828 1 98.25 98 GLU A CA 1
ATOM 724 C C . GLU A 1 98 ? -11.656 -1.344 -12.406 1 98.25 98 GLU A C 1
ATOM 726 O O . GLU A 1 98 ? -11.844 -1.763 -13.555 1 98.25 98 GLU A O 1
ATOM 731 N N . MET A 1 99 ? -10.734 -1.78 -11.688 1 98.75 99 MET A N 1
ATOM 732 C CA . MET A 1 99 ? -9.836 -2.84 -12.148 1 98.75 99 MET A CA 1
ATOM 733 C C . MET A 1 99 ? -10.586 -4.16 -12.289 1 98.75 99 MET A C 1
ATOM 735 O O . MET A 1 99 ? -10.281 -4.961 -13.172 1 98.75 99 MET A O 1
ATOM 739 N N . ALA A 1 100 ? -11.539 -4.375 -11.398 1 98.81 100 ALA A N 1
ATOM 740 C CA . ALA A 1 100 ? -12.375 -5.57 -11.531 1 98.81 100 ALA A CA 1
ATOM 741 C C . ALA A 1 100 ? -13.117 -5.57 -12.859 1 98.81 100 ALA A C 1
ATOM 743 O O . ALA A 1 100 ? -13.172 -6.59 -13.547 1 98.81 100 ALA A O 1
ATOM 744 N N . LYS A 1 101 ? -13.672 -4.445 -13.211 1 98.75 101 LYS A N 1
ATOM 745 C CA . LYS A 1 101 ? -14.352 -4.312 -14.5 1 98.75 101 LYS A CA 1
ATOM 746 C C . LYS A 1 101 ? -13.367 -4.504 -15.656 1 98.75 101 LYS A C 1
ATOM 748 O O . LYS A 1 101 ? -13.711 -5.125 -16.656 1 98.75 101 LYS A O 1
ATOM 753 N N . ALA A 1 102 ? -12.203 -3.967 -15.484 1 98.69 102 ALA A N 1
ATOM 754 C CA . ALA A 1 102 ? -11.164 -4.09 -16.5 1 98.69 102 ALA A CA 1
ATOM 755 C C . ALA A 1 102 ? -10.766 -5.547 -16.719 1 98.69 102 ALA A C 1
ATOM 757 O O . ALA A 1 102 ? -10.445 -5.957 -17.844 1 98.69 102 ALA A O 1
ATOM 758 N N . CYS A 1 103 ? -10.734 -6.34 -15.641 1 98.75 103 CYS A N 1
ATOM 759 C CA . CYS A 1 103 ? -10.445 -7.762 -15.758 1 98.75 103 CYS A CA 1
ATOM 760 C C . CYS A 1 103 ? -11.438 -8.438 -16.703 1 98.75 103 CYS A C 1
ATOM 762 O O . CYS A 1 103 ? -11.039 -9.234 -17.547 1 98.75 103 CYS A O 1
ATOM 764 N N . SER A 1 104 ? -12.711 -8.055 -16.547 1 98.12 104 SER A N 1
ATOM 765 C CA . SER A 1 104 ? -13.734 -8.609 -17.422 1 98.12 104 SER A CA 1
ATOM 766 C C . SER A 1 104 ? -13.508 -8.203 -18.859 1 98.12 104 SER A C 1
ATOM 768 O O . SER A 1 104 ? -13.562 -9.047 -19.766 1 98.12 104 SER A O 1
ATOM 770 N N . ARG A 1 105 ? -13.18 -6.938 -19.062 1 98.31 105 ARG A N 1
ATOM 771 C CA . ARG A 1 105 ? -12.922 -6.43 -20.406 1 98.31 105 ARG A CA 1
ATOM 772 C C . ARG A 1 105 ? -11.695 -7.098 -21.016 1 98.31 105 ARG A C 1
ATOM 774 O O . ARG A 1 105 ? -11.648 -7.316 -22.234 1 98.31 105 ARG A O 1
ATOM 781 N N . ALA A 1 106 ? -10.773 -7.508 -20.203 1 98.62 106 ALA A N 1
ATOM 782 C CA . ALA A 1 106 ? -9.492 -8.039 -20.656 1 98.62 106 ALA A CA 1
ATOM 783 C C . ALA A 1 106 ? -9.586 -9.539 -20.938 1 98.62 106 ALA A C 1
ATOM 785 O O . ALA A 1 106 ? -8.641 -10.148 -21.438 1 98.62 106 ALA A O 1
ATOM 786 N N . GLY A 1 107 ? -10.672 -10.172 -20.578 1 98.12 107 GLY A N 1
ATOM 787 C CA . GLY A 1 107 ? -10.875 -11.586 -20.875 1 98.12 107 GLY A CA 1
ATOM 788 C C . GLY A 1 107 ? -10.406 -12.5 -19.766 1 98.12 107 GLY A C 1
ATOM 789 O O . GLY A 1 107 ? -10.188 -13.695 -19.984 1 98.12 107 GLY A O 1
ATOM 790 N N . ALA A 1 108 ? -10.242 -11.992 -18.578 1 98.62 108 ALA A N 1
ATOM 791 C CA . ALA A 1 108 ? -9.852 -12.812 -17.422 1 98.62 108 ALA A CA 1
ATOM 792 C C . ALA A 1 108 ? -10.977 -13.773 -17.031 1 98.62 108 ALA A C 1
ATOM 794 O O . ALA A 1 108 ? -12.156 -13.469 -17.234 1 98.62 108 ALA A O 1
ATOM 795 N N . ALA A 1 109 ? -10.625 -14.883 -16.469 1 98.5 109 ALA A N 1
ATOM 796 C CA . ALA A 1 109 ? -11.578 -15.891 -16.016 1 98.5 109 ALA A CA 1
ATOM 797 C C . ALA A 1 109 ? -11.945 -15.68 -14.547 1 98.5 109 ALA A C 1
ATOM 799 O O . ALA A 1 109 ? -12.875 -16.312 -14.031 1 98.5 109 ALA A O 1
ATOM 800 N N . GLY A 1 110 ? -11.281 -14.844 -13.867 1 98.62 110 GLY A N 1
ATOM 801 C CA . GLY A 1 110 ? -11.461 -14.5 -12.461 1 98.62 110 GLY A CA 1
ATOM 802 C C . GLY A 1 110 ? -10.57 -13.367 -12 1 98.62 110 GLY A C 1
ATOM 803 O O . GLY A 1 110 ? -9.852 -12.766 -12.812 1 98.62 110 GLY A O 1
ATOM 804 N N . ILE A 1 111 ? -10.664 -13.078 -10.711 1 98.88 111 ILE A N 1
ATOM 805 C CA . ILE A 1 111 ? -9.945 -11.922 -10.18 1 98.88 111 ILE A CA 1
ATOM 806 C C . ILE A 1 111 ? -9.258 -12.297 -8.867 1 98.88 111 ILE A C 1
ATOM 808 O O . ILE A 1 111 ? -9.867 -12.914 -7.992 1 98.88 111 ILE A O 1
ATOM 812 N N . LEU A 1 112 ? -7.992 -12.039 -8.758 1 98.94 112 LEU A N 1
ATOM 813 C CA . LEU A 1 112 ? -7.309 -11.977 -7.473 1 98.94 112 LEU A CA 1
ATOM 814 C C . LEU A 1 112 ? -7.363 -10.57 -6.891 1 98.94 112 LEU A C 1
ATOM 816 O O . LEU A 1 112 ? -6.836 -9.625 -7.484 1 98.94 112 LEU A O 1
ATOM 820 N N . LEU A 1 113 ? -8.008 -10.406 -5.773 1 98.88 113 LEU A N 1
ATOM 821 C CA . LEU A 1 113 ? -8.148 -9.102 -5.137 1 98.88 113 LEU A CA 1
ATOM 822 C C . LEU A 1 113 ? -7.043 -8.875 -4.113 1 98.88 113 LEU A C 1
ATOM 824 O O . LEU A 1 113 ? -7.023 -9.516 -3.059 1 98.88 113 LEU A O 1
ATOM 828 N N . LEU A 1 114 ? -6.117 -7.973 -4.418 1 98.75 114 LEU A N 1
ATOM 829 C CA . LEU A 1 114 ? -5.008 -7.598 -3.549 1 98.75 114 LEU A CA 1
ATOM 830 C C . LEU A 1 114 ? -5.457 -6.582 -2.504 1 98.75 114 LEU A C 1
ATOM 832 O O . LEU A 1 114 ? -6.516 -5.969 -2.641 1 98.75 114 LEU A O 1
ATOM 836 N N . PRO A 1 115 ? -4.68 -6.352 -1.479 1 97.69 115 PRO A N 1
ATOM 837 C CA . PRO A 1 115 ? -5.086 -5.5 -0.358 1 97.69 115 PRO A CA 1
ATOM 838 C C . PRO A 1 115 ? -5.203 -4.027 -0.747 1 97.69 115 PRO A C 1
ATOM 840 O O . PRO A 1 115 ? -4.617 -3.602 -1.744 1 97.69 115 PRO A O 1
ATOM 843 N N . PRO A 1 116 ? -5.938 -3.301 0.118 1 97.75 116 PRO A N 1
ATOM 844 C CA . PRO A 1 116 ? -5.965 -1.851 -0.085 1 97.75 116 PRO A CA 1
ATOM 845 C C . PRO A 1 116 ? -4.602 -1.197 0.126 1 97.75 116 PRO A C 1
ATOM 847 O O . PRO A 1 116 ? -3.676 -1.842 0.624 1 97.75 116 PRO A O 1
ATOM 850 N N . TYR A 1 117 ? -4.516 0.059 -0.257 1 97.31 117 TYR A N 1
ATOM 851 C CA . TYR A 1 117 ? -3.262 0.8 -0.193 1 97.31 117 TYR A CA 1
ATOM 852 C C . TYR A 1 117 ? -3.143 1.558 1.124 1 97.31 117 TYR A C 1
ATOM 854 O O . TYR A 1 117 ? -4.012 2.367 1.462 1 97.31 117 TYR A O 1
ATOM 862 N N . LEU A 1 118 ? -2.133 1.299 1.945 1 94.5 118 LEU A N 1
ATOM 863 C CA . LEU A 1 118 ? -1.481 2.141 2.941 1 94.5 118 LEU A CA 1
ATOM 864 C C . LEU A 1 118 ? -2.287 2.176 4.238 1 94.5 118 LEU A C 1
ATOM 866 O O . LEU A 1 118 ? -1.721 2.334 5.32 1 94.5 118 LEU A O 1
ATOM 870 N N . THR A 1 119 ? -3.66 1.909 4.184 1 93.69 119 THR A N 1
ATOM 871 C CA . THR A 1 119 ? -4.477 2.166 5.367 1 93.69 119 THR A CA 1
ATOM 872 C C . THR A 1 119 ? -4.898 0.858 6.027 1 93.69 119 THR A C 1
ATOM 874 O O . THR A 1 119 ? -5.172 -0.13 5.344 1 93.69 119 THR A O 1
ATOM 877 N N . GLY A 1 120 ? -4.906 0.915 7.371 1 94.44 120 GLY A N 1
ATOM 878 C CA . GLY A 1 120 ? -5.562 -0.159 8.102 1 94.44 120 GLY A CA 1
ATOM 879 C C . GLY A 1 120 ? -7.059 0.038 8.234 1 94.44 120 GLY A C 1
ATOM 880 O O . GLY A 1 120 ? -7.555 1.162 8.125 1 94.44 120 GLY A O 1
ATOM 881 N N . SER A 1 121 ? -7.777 -1.024 8.453 1 95.38 121 SER A N 1
ATOM 882 C CA . SER A 1 121 ? -9.234 -0.961 8.547 1 95.38 121 SER A CA 1
ATOM 883 C C . SER A 1 121 ? -9.773 -2.035 9.492 1 95.38 121 SER A C 1
ATOM 885 O O . SER A 1 121 ? -9.164 -3.098 9.633 1 95.38 121 SER A O 1
ATOM 887 N N . PRO A 1 122 ? -10.922 -1.71 10.148 1 96.38 122 PRO A N 1
ATOM 888 C CA . PRO A 1 122 ? -11.586 -2.803 10.867 1 96.38 122 PRO A CA 1
ATOM 889 C C . PRO A 1 122 ? -12.133 -3.875 9.93 1 96.38 122 PRO A C 1
ATOM 891 O O . PRO A 1 122 ? -12.148 -3.689 8.711 1 96.38 122 PRO A O 1
ATOM 894 N N . GLN A 1 123 ? -12.547 -4.992 10.516 1 97.88 123 GLN A N 1
ATOM 895 C CA . GLN A 1 123 ? -13.031 -6.137 9.758 1 97.88 123 GLN A CA 1
ATOM 896 C C . GLN A 1 123 ? -14.211 -5.75 8.867 1 97.88 123 GLN A C 1
ATOM 898 O O . GLN A 1 123 ? -14.281 -6.152 7.707 1 97.88 123 GLN A O 1
ATOM 903 N N . ASP A 1 124 ? -15.141 -4.977 9.43 1 97.5 124 ASP A N 1
ATOM 904 C CA . ASP A 1 124 ? -16.328 -4.641 8.648 1 97.5 124 ASP A CA 1
ATOM 905 C C . ASP A 1 124 ? -15.984 -3.689 7.504 1 97.5 124 ASP A C 1
ATOM 907 O O . ASP A 1 124 ? -16.625 -3.715 6.449 1 97.5 124 ASP A O 1
ATOM 911 N N . GLY A 1 125 ? -14.984 -2.84 7.652 1 97.88 125 GLY A N 1
ATOM 912 C CA . GLY A 1 125 ? -14.484 -2.025 6.555 1 97.88 125 GLY A CA 1
ATOM 913 C C . GLY A 1 125 ? -13.859 -2.84 5.441 1 97.88 125 GLY A C 1
ATOM 914 O O . GLY A 1 125 ? -14.117 -2.596 4.262 1 97.88 125 GLY A O 1
ATOM 915 N N . LEU A 1 126 ? -13 -3.789 5.824 1 98.06 126 LEU A N 1
ATOM 916 C CA . LEU A 1 126 ? -12.406 -4.688 4.844 1 98.06 126 LEU A CA 1
ATOM 917 C C . LEU A 1 126 ? -13.484 -5.465 4.094 1 98.06 126 LEU A C 1
ATOM 919 O O . LEU A 1 126 ? -13.391 -5.637 2.875 1 98.06 126 LEU A O 1
ATOM 923 N N . ALA A 1 127 ? -14.477 -5.918 4.871 1 98.62 127 ALA A N 1
ATOM 924 C CA . ALA A 1 127 ? -15.586 -6.641 4.25 1 98.62 127 ALA A CA 1
ATOM 925 C C . ALA A 1 127 ? -16.297 -5.77 3.221 1 98.62 127 ALA A C 1
ATOM 927 O O . ALA A 1 127 ? -16.656 -6.242 2.141 1 98.62 127 ALA A O 1
ATOM 928 N N . ALA A 1 128 ? -16.516 -4.52 3.574 1 98.38 128 ALA A N 1
ATOM 929 C CA . ALA A 1 128 ? -17.203 -3.6 2.66 1 98.38 128 ALA A CA 1
ATOM 930 C C . ALA A 1 128 ? -16.391 -3.408 1.381 1 98.38 128 ALA A C 1
ATOM 932 O O . ALA A 1 128 ? -16.953 -3.291 0.292 1 98.38 128 ALA A O 1
ATOM 933 N N . HIS A 1 129 ? -15.086 -3.363 1.512 1 98.56 129 HIS A N 1
ATOM 934 C CA . HIS A 1 129 ? -14.188 -3.273 0.364 1 98.56 129 HIS A CA 1
ATOM 935 C C . HIS A 1 129 ? -14.352 -4.48 -0.556 1 98.56 129 HIS A C 1
ATOM 937 O O . HIS A 1 129 ? -14.539 -4.324 -1.764 1 98.56 129 HIS A O 1
ATOM 943 N N . VAL A 1 130 ? -14.312 -5.664 0.006 1 98.88 130 VAL A N 1
ATOM 944 C CA . VAL A 1 130 ? -14.445 -6.898 -0.757 1 98.88 130 VAL A CA 1
ATOM 945 C C . VAL A 1 130 ? -15.82 -6.957 -1.421 1 98.88 130 VAL A C 1
ATOM 947 O O . VAL A 1 130 ? -15.93 -7.289 -2.604 1 98.88 130 VAL A O 1
ATOM 950 N N . ARG A 1 131 ? -16.859 -6.574 -0.672 1 98.75 131 ARG A N 1
ATOM 951 C CA . ARG A 1 131 ? -18.219 -6.594 -1.194 1 98.75 131 ARG A CA 1
ATOM 952 C C . ARG A 1 131 ? -18.359 -5.664 -2.395 1 98.75 131 ARG A C 1
ATOM 954 O O . ARG A 1 131 ? -19.016 -6.008 -3.381 1 98.75 131 ARG A O 1
ATOM 961 N N . ALA A 1 132 ? -17.766 -4.492 -2.293 1 98.62 132 ALA A N 1
ATOM 962 C CA . ALA A 1 132 ? -17.844 -3.529 -3.387 1 98.62 132 ALA A CA 1
ATOM 963 C C . ALA A 1 132 ? -17.234 -4.102 -4.668 1 98.62 132 ALA A C 1
ATOM 965 O O . ALA A 1 132 ? -17.781 -3.91 -5.758 1 98.62 132 ALA A O 1
ATOM 966 N N . VAL A 1 133 ? -16.125 -4.805 -4.562 1 98.81 133 VAL A N 1
ATOM 967 C CA . VAL A 1 133 ? -15.461 -5.398 -5.723 1 98.81 133 VAL A CA 1
ATOM 968 C C . VAL A 1 133 ? -16.312 -6.551 -6.266 1 98.81 133 VAL A C 1
ATOM 970 O O . VAL A 1 133 ? -16.516 -6.656 -7.477 1 98.81 133 VAL A O 1
ATOM 973 N N . CYS A 1 134 ? -16.844 -7.379 -5.406 1 98.75 134 CYS A N 1
ATOM 974 C CA . CYS A 1 134 ? -17.688 -8.5 -5.824 1 98.75 134 CYS A CA 1
ATOM 975 C C . CYS A 1 134 ? -18.922 -8 -6.578 1 98.75 134 CYS A C 1
ATOM 977 O O . CYS A 1 134 ? -19.328 -8.609 -7.566 1 98.75 134 CYS A O 1
ATOM 979 N N . GLU A 1 135 ? -19.484 -6.934 -6.125 1 98.5 135 GLU A N 1
ATOM 980 C CA . GLU A 1 135 ? -20.688 -6.383 -6.723 1 98.5 135 GLU A CA 1
ATOM 981 C C . GLU A 1 135 ? -20.406 -5.785 -8.094 1 98.5 135 GLU A C 1
ATOM 983 O O . GLU A 1 135 ? -21.297 -5.66 -8.93 1 98.5 135 GLU A O 1
ATOM 988 N N . ALA A 1 136 ? -19.172 -5.5 -8.406 1 98.31 136 ALA A N 1
ATOM 989 C CA . ALA A 1 136 ? -18.812 -4.77 -9.617 1 98.31 136 ALA A CA 1
ATOM 990 C C . ALA A 1 136 ? -18.547 -5.727 -10.773 1 98.31 136 ALA A C 1
ATOM 992 O O . ALA A 1 136 ? -18.281 -5.289 -11.898 1 98.31 136 ALA A O 1
ATOM 993 N N . THR A 1 137 ? -18.656 -7.078 -10.586 1 98.31 137 THR A N 1
ATOM 994 C CA . THR A 1 137 ? -18.281 -8.031 -11.625 1 98.31 137 THR A CA 1
ATOM 995 C C . THR A 1 137 ? -19.031 -9.344 -11.453 1 98.31 137 THR A C 1
ATOM 997 O O . THR A 1 137 ? -19.547 -9.633 -10.375 1 98.31 137 THR A O 1
ATOM 1000 N N . ASP A 1 138 ? -19.109 -10.094 -12.477 1 97.31 138 ASP A N 1
ATOM 1001 C CA . ASP A 1 138 ? -19.672 -11.438 -12.422 1 97.31 138 ASP A CA 1
ATOM 1002 C C . ASP A 1 138 ? -18.578 -12.492 -12.32 1 97.31 138 ASP A C 1
ATOM 1004 O O . ASP A 1 138 ? -18.859 -13.672 -12.117 1 97.31 138 ASP A O 1
ATOM 1008 N N . LEU A 1 139 ? -17.375 -12.047 -12.469 1 98.25 139 LEU A N 1
ATOM 1009 C CA . LEU A 1 139 ? -16.25 -12.969 -12.367 1 98.25 139 LEU A CA 1
ATOM 1010 C C . LEU A 1 139 ? -16.094 -13.469 -10.938 1 98.25 139 LEU A C 1
ATOM 1012 O O . LEU A 1 139 ? -16.469 -12.781 -9.984 1 98.25 139 LEU A O 1
ATOM 1016 N N . GLY A 1 140 ? -15.602 -14.68 -10.82 1 98.62 140 GLY A N 1
ATOM 1017 C CA . GLY A 1 140 ? -15.203 -15.148 -9.5 1 98.62 140 GLY A CA 1
ATOM 1018 C C . GLY A 1 140 ? -14.086 -14.328 -8.883 1 98.62 140 GLY A C 1
ATOM 1019 O O . GLY A 1 140 ? -13.148 -13.93 -9.578 1 98.62 140 GLY A O 1
ATOM 1020 N N . VAL A 1 141 ? -14.195 -14.055 -7.594 1 98.88 141 VAL A N 1
ATOM 1021 C CA . VAL A 1 141 ? -13.211 -13.25 -6.883 1 98.88 141 VAL A CA 1
ATOM 1022 C C . VAL A 1 141 ? -12.492 -14.109 -5.848 1 98.88 141 VAL A C 1
ATOM 1024 O O . VAL A 1 141 ? -13.125 -14.859 -5.102 1 98.88 141 VAL A O 1
ATOM 1027 N N . ILE A 1 142 ? -11.188 -14.078 -5.891 1 98.81 142 ILE A N 1
ATOM 1028 C CA . ILE A 1 142 ? -10.32 -14.648 -4.871 1 98.81 142 ILE A CA 1
ATOM 1029 C C . ILE A 1 142 ? -9.75 -13.539 -3.996 1 98.81 142 ILE A C 1
ATOM 1031 O O . ILE A 1 142 ? -9.078 -12.633 -4.492 1 98.81 142 ILE A O 1
ATOM 1035 N N . VAL A 1 143 ? -10.023 -13.586 -2.707 1 98.88 143 VAL A N 1
ATOM 1036 C CA . VAL A 1 143 ? -9.5 -12.555 -1.824 1 98.88 143 VAL A CA 1
ATOM 1037 C C . VAL A 1 143 ? -8.133 -12.977 -1.291 1 98.88 143 VAL A C 1
ATOM 1039 O O . VAL A 1 143 ? -7.914 -14.148 -0.983 1 98.88 143 VAL A O 1
ATOM 1042 N N . TYR A 1 144 ? -7.285 -12.047 -1.199 1 98.69 144 TYR A N 1
ATOM 1043 C CA . TYR A 1 144 ? -5.898 -12.297 -0.827 1 98.69 144 TYR A CA 1
ATOM 1044 C C . TYR A 1 144 ? -5.574 -11.664 0.521 1 98.69 144 TYR A C 1
ATOM 1046 O O . TYR A 1 144 ? -5.465 -10.438 0.627 1 98.69 144 TYR A O 1
ATOM 1054 N N . ASN A 1 145 ? -5.426 -12.453 1.617 1 98.44 145 ASN A N 1
ATOM 1055 C CA . ASN A 1 145 ? -4.863 -11.969 2.873 1 98.44 145 ASN A CA 1
ATOM 1056 C C . ASN A 1 145 ? -3.371 -11.672 2.744 1 98.44 145 ASN A C 1
ATOM 1058 O O . ASN A 1 145 ? -2.568 -12.586 2.551 1 98.44 145 ASN A O 1
ATOM 1062 N N . ARG A 1 146 ? -3.088 -10.43 2.834 1 97.25 146 ARG A N 1
ATOM 1063 C CA . ARG A 1 146 ? -1.728 -9.945 2.623 1 97.25 146 ARG A CA 1
ATOM 1064 C C . ARG A 1 146 ? -1.548 -8.547 3.199 1 97.25 146 ARG A C 1
ATOM 1066 O O . ARG A 1 146 ? -2.451 -7.711 3.111 1 97.25 146 ARG A O 1
ATOM 1073 N N . ALA A 1 147 ? -0.381 -8.305 3.846 1 95.5 147 ALA A N 1
ATOM 1074 C CA . ALA A 1 147 ? 0.006 -6.98 4.32 1 95.5 147 ALA A CA 1
ATOM 1075 C C . ALA A 1 147 ? -1.042 -6.414 5.273 1 95.5 147 ALA A C 1
ATOM 1077 O O . ALA A 1 147 ? -1.357 -7.023 6.297 1 95.5 147 ALA A O 1
ATOM 1078 N N . ASN A 1 148 ? -1.679 -5.281 4.93 1 96.19 148 ASN A N 1
ATOM 1079 C CA . ASN A 1 148 ? -2.557 -4.574 5.855 1 96.19 148 ASN A CA 1
ATOM 1080 C C . ASN A 1 148 ? -3.992 -5.086 5.77 1 96.19 148 ASN A C 1
ATOM 1082 O O . ASN A 1 148 ? -4.898 -4.512 6.375 1 96.19 148 ASN A O 1
ATOM 1086 N N . ALA A 1 149 ? -4.219 -6.129 5.047 1 97.5 149 ALA A N 1
ATOM 1087 C CA . ALA A 1 149 ? -5.559 -6.691 4.906 1 97.5 149 ALA A CA 1
ATOM 1088 C C . ALA A 1 149 ? -5.578 -8.164 5.297 1 97.5 149 ALA A C 1
ATOM 1090 O O . ALA A 1 149 ? -5.156 -9.023 4.523 1 97.5 149 ALA A O 1
ATOM 1091 N N . VAL A 1 150 ? -6.059 -8.445 6.477 1 98.31 150 VAL A N 1
ATOM 1092 C CA . VAL A 1 150 ? -6.184 -9.797 7 1 98.31 150 VAL A CA 1
ATOM 1093 C C . VAL A 1 150 ? -7.613 -10.039 7.477 1 98.31 150 VAL A C 1
ATOM 1095 O O . VAL A 1 150 ? -8 -9.578 8.555 1 98.31 150 VAL A O 1
ATOM 1098 N N . LEU A 1 151 ? -8.352 -10.711 6.672 1 98.69 151 LEU A N 1
ATOM 1099 C CA . LEU A 1 151 ? -9.727 -11.062 7.004 1 98.69 151 LEU A CA 1
ATOM 1100 C C . LEU A 1 151 ? -9.758 -12.273 7.934 1 98.69 151 LEU A C 1
ATOM 1102 O O . LEU A 1 151 ? -9.008 -13.234 7.746 1 98.69 151 LEU A O 1
ATOM 1106 N N . ARG A 1 152 ? -10.641 -12.219 8.906 1 98.38 152 ARG A N 1
ATOM 1107 C CA . ARG A 1 152 ? -10.836 -13.32 9.844 1 98.38 152 ARG A CA 1
ATOM 1108 C C . ARG A 1 152 ? -11.875 -14.312 9.32 1 98.38 152 ARG A C 1
ATOM 1110 O O . ARG A 1 152 ? -12.594 -14.008 8.367 1 98.38 152 ARG A O 1
ATOM 1117 N N . ASP A 1 153 ? -11.93 -15.445 9.969 1 98.44 153 ASP A N 1
ATOM 1118 C CA . ASP A 1 153 ? -12.82 -16.531 9.539 1 98.44 153 ASP A CA 1
ATOM 1119 C C . ASP A 1 153 ? -14.281 -16.094 9.586 1 98.44 153 ASP A C 1
ATOM 1121 O O . ASP A 1 153 ? -15.055 -16.391 8.68 1 98.44 153 ASP A O 1
ATOM 1125 N N . ASP A 1 154 ? -14.719 -15.383 1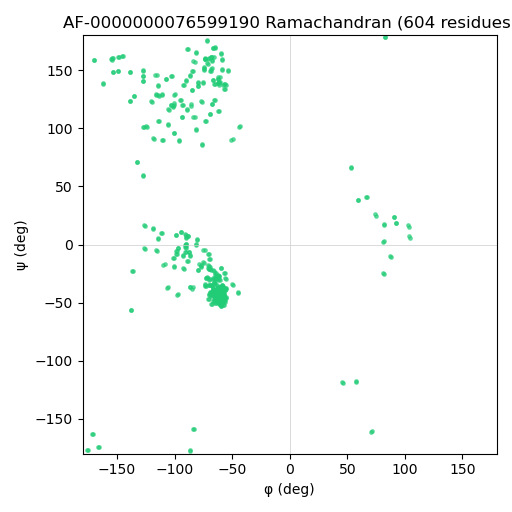0.602 1 98.56 154 ASP A N 1
ATOM 1126 C CA . ASP A 1 154 ? -16.109 -14.961 10.734 1 98.56 154 ASP A CA 1
ATOM 1127 C C . ASP A 1 154 ? -16.469 -13.938 9.664 1 98.56 154 ASP A C 1
ATOM 1129 O O . ASP A 1 154 ? -17.547 -14.008 9.07 1 98.56 154 ASP A O 1
ATOM 1133 N N . THR A 1 155 ? -15.602 -13.008 9.383 1 98.75 155 THR A N 1
ATOM 1134 C CA . THR A 1 155 ? -15.82 -12.016 8.336 1 98.75 155 THR A CA 1
ATOM 1135 C C . THR A 1 155 ? -15.914 -12.688 6.969 1 98.75 155 THR A C 1
ATOM 1137 O O . THR A 1 155 ? -16.781 -12.359 6.168 1 98.75 155 THR A O 1
ATOM 1140 N N . LEU A 1 156 ? -15.039 -13.602 6.688 1 98.81 156 LEU A N 1
ATOM 1141 C CA . LEU A 1 156 ? -15.055 -14.328 5.426 1 98.81 156 LEU A CA 1
ATOM 1142 C C . LEU A 1 156 ? -16.359 -15.117 5.27 1 98.81 156 LEU A C 1
ATOM 1144 O O . LEU A 1 156 ? -16.906 -15.188 4.172 1 98.81 156 LEU A O 1
ATOM 1148 N N . ALA A 1 157 ? -16.797 -15.719 6.359 1 98.56 157 ALA A N 1
ATOM 1149 C CA . ALA A 1 157 ? -18.047 -16.484 6.32 1 98.56 157 ALA A CA 1
ATOM 1150 C C . ALA A 1 157 ? -19.219 -15.586 5.949 1 98.56 157 ALA A C 1
ATOM 1152 O O . ALA A 1 157 ? -20.078 -15.969 5.145 1 98.56 157 ALA A O 1
ATOM 1153 N N . GLU A 1 158 ? -19.25 -14.453 6.555 1 98.44 158 GLU A N 1
ATOM 1154 C CA . GLU A 1 158 ? -20.312 -13.492 6.23 1 98.44 158 GLU A CA 1
ATOM 1155 C C . GLU A 1 158 ? -20.25 -13.086 4.762 1 98.44 158 GLU A C 1
ATOM 1157 O O . GLU A 1 158 ? -21.281 -13.016 4.09 1 98.44 158 GLU A O 1
ATOM 1162 N N . LEU A 1 159 ? -19.078 -12.797 4.25 1 98.75 159 LEU A N 1
ATOM 1163 C CA . LEU A 1 159 ? -18.891 -12.414 2.857 1 98.75 159 LEU A CA 1
ATOM 1164 C C . LEU A 1 159 ? -19.312 -13.539 1.919 1 98.75 159 LEU A C 1
ATOM 1166 O O . LEU A 1 159 ? -19.906 -13.289 0.874 1 98.75 159 LEU A O 1
ATOM 1170 N N . ALA A 1 160 ? -18.953 -14.727 2.262 1 98.12 160 ALA A N 1
ATOM 1171 C CA . ALA A 1 160 ? -19.297 -15.883 1.438 1 98.12 160 ALA A CA 1
ATOM 1172 C C . ALA A 1 160 ? -20.812 -16.016 1.277 1 98.12 160 ALA A C 1
ATOM 1174 O O . ALA A 1 160 ? -21.297 -16.453 0.23 1 98.12 160 ALA A O 1
ATOM 1175 N N . GLU A 1 161 ? -21.516 -15.656 2.307 1 97.75 161 GLU A N 1
ATOM 1176 C CA . GLU A 1 161 ? -22.969 -15.727 2.281 1 97.75 161 GLU A CA 1
ATOM 1177 C C . GLU A 1 161 ? -23.562 -14.633 1.395 1 97.75 161 GLU A C 1
ATOM 1179 O O . GLU A 1 161 ? -24.547 -14.859 0.69 1 97.75 161 GLU A O 1
ATOM 1184 N N . THR A 1 162 ? -22.969 -13.523 1.396 1 97.81 162 THR A N 1
ATOM 1185 C CA . THR A 1 162 ? -23.594 -12.367 0.767 1 97.81 162 THR A CA 1
ATOM 1186 C C . THR A 1 162 ? -23 -12.125 -0.619 1 97.81 162 THR A C 1
ATOM 1188 O O . THR A 1 162 ? -23.578 -11.375 -1.419 1 97.81 162 THR A O 1
ATOM 1191 N N . CYS A 1 163 ? -21.859 -12.633 -0.919 1 98.38 163 CYS A N 1
ATOM 1192 C CA . CYS A 1 163 ? -21.203 -12.508 -2.211 1 98.38 163 CYS A CA 1
ATOM 1193 C C . CYS A 1 163 ? -21.016 -13.867 -2.865 1 98.38 163 CYS A C 1
ATOM 1195 O O . CYS A 1 163 ? -19.938 -14.469 -2.758 1 98.38 163 CYS A O 1
ATOM 1197 N N . PRO A 1 164 ? -21.922 -14.289 -3.631 1 97.38 164 PRO A N 1
ATOM 1198 C CA . PRO A 1 164 ? -21.844 -15.625 -4.215 1 97.38 164 PRO A CA 1
ATOM 1199 C C . PRO A 1 164 ? -20.625 -15.812 -5.109 1 97.38 164 PRO A C 1
ATOM 1201 O O . PRO A 1 164 ? -20.109 -16.922 -5.238 1 97.38 164 PRO A O 1
ATOM 1204 N N . ASN A 1 165 ? -20.125 -14.734 -5.691 1 97.94 165 ASN A N 1
ATOM 1205 C CA . ASN A 1 165 ? -18.984 -14.867 -6.602 1 97.94 165 ASN A CA 1
ATOM 1206 C C . ASN A 1 165 ? -17.656 -14.734 -5.867 1 97.94 165 ASN A C 1
ATOM 1208 O O . ASN A 1 165 ? -16.594 -14.703 -6.496 1 97.94 165 ASN A O 1
ATOM 1212 N N . LEU A 1 166 ? -17.656 -14.531 -4.539 1 98.56 166 LEU A N 1
ATOM 1213 C CA . LEU A 1 166 ? -16.438 -14.742 -3.764 1 98.56 166 LEU A CA 1
ATOM 1214 C C . LEU A 1 166 ? -16.141 -16.234 -3.619 1 98.56 166 LEU A C 1
ATOM 1216 O O . LEU A 1 166 ? -16.734 -16.922 -2.791 1 98.56 166 LEU A O 1
ATOM 1220 N N . VAL A 1 167 ? -15.109 -16.719 -4.367 1 98 167 VAL A N 1
ATOM 1221 C CA . VAL A 1 167 ? -15.062 -18.172 -4.555 1 98 167 VAL A CA 1
ATOM 1222 C C . VAL A 1 167 ? -13.703 -18.703 -4.117 1 98 167 VAL A C 1
ATOM 1224 O O . VAL A 1 167 ? -13.461 -19.906 -4.152 1 98 167 VAL A O 1
ATOM 1227 N N . GLY A 1 168 ? -12.828 -17.859 -3.746 1 98 168 GLY A N 1
ATOM 1228 C CA . GLY A 1 168 ? -11.5 -18.312 -3.367 1 98 168 GLY A CA 1
ATOM 1229 C C . GLY A 1 168 ? -10.852 -17.453 -2.301 1 98 168 GLY A C 1
ATOM 1230 O O . GLY A 1 168 ? -11.305 -16.344 -2.037 1 98 168 GLY A O 1
ATOM 1231 N N . PHE A 1 169 ? -9.859 -18.016 -1.664 1 98.56 169 PHE A N 1
ATOM 1232 C CA . PHE A 1 169 ? -9.07 -17.375 -0.623 1 98.56 169 PHE A CA 1
ATOM 1233 C C . PHE A 1 169 ? -7.59 -17.719 -0.789 1 98.56 169 PHE A C 1
ATOM 1235 O O . PHE A 1 169 ? -7.219 -18.891 -0.856 1 98.56 169 PHE A O 1
ATOM 1242 N N . LYS A 1 170 ? -6.77 -16.703 -0.904 1 98.38 170 LYS A N 1
ATOM 1243 C CA . LYS A 1 170 ? -5.32 -16.875 -0.977 1 98.38 170 LYS A CA 1
ATOM 1244 C C . LYS A 1 170 ? -4.645 -16.344 0.288 1 98.38 170 LYS A C 1
ATOM 1246 O O . LYS A 1 170 ? -4.91 -15.227 0.725 1 98.38 170 LYS A O 1
ATOM 1251 N N . ASP A 1 171 ? -3.793 -17.156 0.894 1 98.38 171 ASP A N 1
ATOM 1252 C CA . ASP A 1 171 ? -3.137 -16.781 2.139 1 98.38 171 ASP A CA 1
ATOM 1253 C C . ASP A 1 171 ? -1.707 -16.297 1.881 1 98.38 171 ASP A C 1
ATOM 1255 O O . ASP A 1 171 ? -0.881 -17.062 1.367 1 98.38 171 ASP A O 1
ATOM 1259 N N . GLY A 1 172 ? -1.457 -15.133 2.246 1 97.25 172 GLY A N 1
ATOM 1260 C CA . GLY A 1 172 ? -0.111 -14.586 2.166 1 97.25 172 GLY A CA 1
ATOM 1261 C C . GLY A 1 172 ? 0.453 -14.188 3.518 1 97.25 172 GLY A C 1
ATOM 1262 O O . GLY A 1 172 ? 1.475 -13.508 3.59 1 97.25 172 GLY A O 1
ATOM 1263 N N . VAL A 1 173 ? -0.206 -14.641 4.645 1 96.56 173 VAL A N 1
ATOM 1264 C CA . VAL A 1 173 ? 0.172 -14.18 5.977 1 96.56 173 VAL A CA 1
ATOM 1265 C C . VAL A 1 173 ? 0.919 -15.289 6.715 1 96.56 173 VAL A C 1
ATOM 1267 O O . VAL A 1 173 ? 1.82 -15.016 7.512 1 96.56 173 VAL A O 1
ATOM 1270 N N . GLY A 1 174 ? 0.508 -16.547 6.508 1 96.12 174 GLY A N 1
ATOM 1271 C CA . GLY A 1 174 ? 1.192 -17.672 7.121 1 96.12 174 GLY A CA 1
ATOM 1272 C C . GLY A 1 174 ? 0.773 -17.922 8.562 1 96.12 174 GLY A C 1
ATOM 1273 O O . GLY A 1 174 ? 1.487 -18.578 9.32 1 96.12 174 GLY A O 1
ATOM 1274 N N . ASP A 1 175 ? -0.381 -17.375 9.039 1 95.62 175 ASP A N 1
ATOM 1275 C CA . ASP A 1 175 ? -0.961 -17.641 10.352 1 95.62 175 ASP A CA 1
ATOM 1276 C C . ASP A 1 175 ? -1.747 -18.953 10.344 1 95.62 175 ASP A C 1
ATOM 1278 O O . ASP A 1 175 ? -2.914 -18.984 9.945 1 95.62 175 ASP A O 1
ATOM 1282 N N . LEU A 1 176 ? -1.111 -19.969 10.82 1 94.62 176 LEU A N 1
ATOM 1283 C CA . LEU A 1 176 ? -1.685 -21.312 10.734 1 94.62 176 LEU A CA 1
ATOM 1284 C C . LEU A 1 176 ? -2.973 -21.391 11.547 1 94.62 176 LEU A C 1
ATOM 1286 O O . LEU A 1 176 ? -3.904 -22.109 11.164 1 94.62 176 LEU A O 1
ATOM 1290 N N . GLU A 1 177 ? -2.951 -20.766 12.758 1 95.62 177 GLU A N 1
ATOM 1291 C CA . GLU A 1 177 ? -4.184 -20.766 13.539 1 95.62 177 GLU A CA 1
ATOM 1292 C C . GLU A 1 177 ? -5.336 -20.141 12.75 1 95.62 177 GLU A C 1
ATOM 1294 O O . GLU A 1 177 ? -6.438 -20.703 12.719 1 95.62 177 GLU A O 1
ATOM 1299 N N . LEU A 1 178 ? -5.074 -19.031 12.141 1 97.12 178 LEU A N 1
ATOM 1300 C CA . LEU A 1 178 ? -6.102 -18.391 11.336 1 97.12 178 LEU A 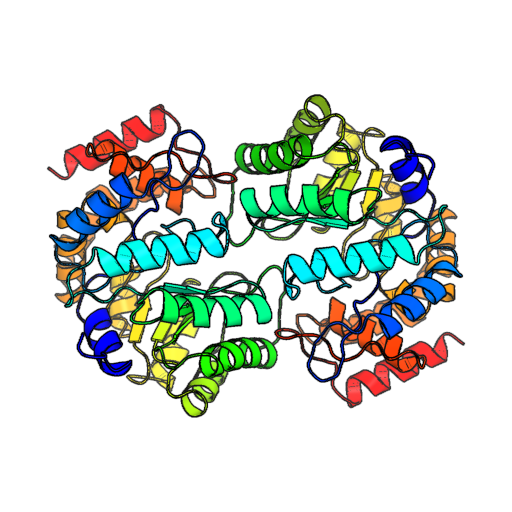CA 1
ATOM 1301 C C . LEU A 1 178 ? -6.547 -19.281 10.188 1 97.12 178 LEU A C 1
ATOM 1303 O O . LEU A 1 178 ? -7.742 -19.422 9.93 1 97.12 178 LEU A O 1
ATOM 1307 N N . MET A 1 179 ? -5.605 -19.891 9.484 1 96.5 179 MET A N 1
ATOM 1308 C CA . MET A 1 179 ? -5.938 -20.781 8.367 1 96.5 179 MET A CA 1
ATOM 1309 C C . MET A 1 179 ? -6.793 -21.953 8.836 1 96.5 179 MET A C 1
ATOM 1311 O O . MET A 1 179 ? -7.727 -22.359 8.141 1 96.5 179 MET A O 1
ATOM 1315 N N . THR A 1 180 ? -6.414 -22.453 9.953 1 96.81 180 THR A N 1
ATOM 1316 C CA . THR A 1 180 ? -7.191 -23.547 10.523 1 96.81 180 THR A CA 1
ATOM 1317 C C . THR A 1 180 ? -8.633 -23.109 10.781 1 96.81 180 THR A C 1
ATOM 1319 O O . THR A 1 180 ? -9.57 -23.828 10.406 1 96.81 180 THR A O 1
ATOM 1322 N N 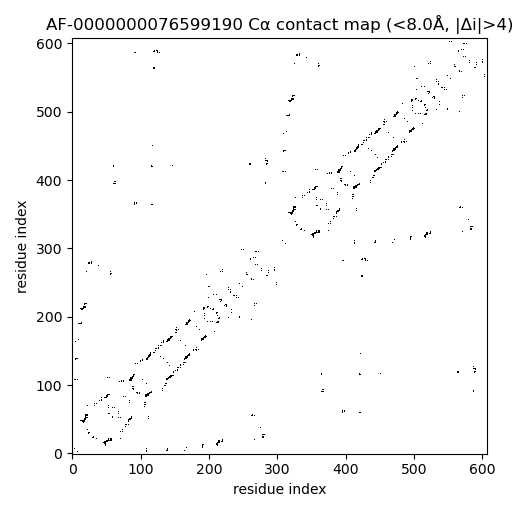. ARG A 1 181 ? -8.805 -21.953 11.391 1 97.69 181 ARG A N 1
ATOM 1323 C CA . ARG A 1 181 ? -10.141 -21.438 11.68 1 97.69 181 ARG A CA 1
ATOM 1324 C C . ARG A 1 181 ? -10.93 -21.203 10.391 1 97.69 181 ARG A C 1
ATOM 1326 O O . ARG A 1 181 ? -12.109 -21.531 10.312 1 97.69 181 ARG A O 1
ATOM 1333 N N . ILE A 1 182 ? -10.297 -20.625 9.367 1 98 182 ILE A N 1
ATOM 1334 C CA . ILE A 1 182 ? -10.938 -20.312 8.102 1 98 182 ILE A CA 1
ATOM 1335 C C . ILE A 1 182 ? -11.414 -21.609 7.438 1 98 182 ILE A C 1
ATOM 1337 O O . ILE A 1 182 ? -12.57 -21.719 7.035 1 98 182 ILE A O 1
ATOM 1341 N N . HIS A 1 183 ? -10.594 -22.594 7.355 1 97 183 HIS A N 1
ATOM 1342 C CA . HIS A 1 183 ? -10.945 -23.844 6.695 1 97 183 HIS A CA 1
ATOM 1343 C C . HIS A 1 183 ? -12.016 -24.594 7.48 1 97 183 HIS A C 1
ATOM 1345 O O . HIS A 1 183 ? -12.914 -25.203 6.891 1 97 183 HIS A O 1
ATOM 1351 N N . ALA A 1 184 ? -11.867 -24.609 8.789 1 96.69 184 ALA A N 1
ATOM 1352 C CA . ALA A 1 184 ? -12.852 -25.297 9.625 1 96.69 184 ALA A CA 1
ATOM 1353 C C . ALA A 1 184 ? -14.242 -24.703 9.422 1 96.69 184 ALA A C 1
ATOM 1355 O O . ALA A 1 184 ? -15.242 -25.422 9.43 1 96.69 184 ALA A O 1
ATOM 1356 N N . ARG A 1 185 ? -14.305 -23.406 9.219 1 97.06 185 ARG A N 1
ATOM 1357 C CA . ARG A 1 185 ? -15.586 -22.703 9.133 1 97.06 185 ARG A CA 1
ATOM 1358 C C . ARG A 1 185 ? -16.156 -22.781 7.727 1 97.06 185 ARG A C 1
ATOM 1360 O O . ARG A 1 185 ? -17.375 -22.906 7.555 1 97.06 185 ARG A O 1
ATOM 1367 N N . LEU A 1 186 ? -15.273 -22.719 6.715 1 97.44 186 LEU A N 1
ATOM 1368 C CA . LEU A 1 186 ? -15.773 -22.5 5.359 1 97.44 186 LEU A CA 1
ATOM 1369 C C . LEU A 1 186 ? -15.609 -23.766 4.516 1 97.44 186 LEU A C 1
ATOM 1371 O O . LEU A 1 186 ? -16.234 -23.891 3.459 1 97.44 186 LEU A O 1
ATOM 1375 N N . GLY A 1 187 ? -14.797 -24.703 4.914 1 94.56 187 GLY A N 1
ATOM 1376 C CA . GLY A 1 187 ? -14.633 -25.984 4.242 1 94.56 187 GLY A CA 1
ATOM 1377 C C . GLY A 1 187 ? -14.484 -25.844 2.736 1 94.56 187 GLY A C 1
ATOM 1378 O O . GLY A 1 187 ? -13.648 -25.094 2.256 1 94.56 187 GLY A O 1
ATOM 1379 N N . ASP A 1 188 ? -15.398 -26.422 1.998 1 94.25 188 ASP A N 1
ATOM 1380 C CA . ASP A 1 188 ? -15.258 -26.516 0.547 1 94.25 188 ASP A CA 1
ATOM 1381 C C . ASP A 1 188 ? -15.891 -25.297 -0.135 1 94.25 188 ASP A C 1
ATOM 1383 O O . ASP A 1 188 ? -15.992 -25.25 -1.363 1 94.25 188 ASP A O 1
ATOM 1387 N N . ARG A 1 189 ? -16.281 -24.328 0.677 1 96.06 189 ARG A N 1
ATOM 1388 C CA . ARG A 1 189 ? -16.906 -23.141 0.107 1 96.06 189 ARG A CA 1
ATOM 1389 C C . ARG A 1 189 ? -15.922 -22.359 -0.752 1 96.06 189 ARG A C 1
ATOM 1391 O O . ARG A 1 189 ? -16.312 -21.75 -1.752 1 96.06 189 ARG A O 1
ATOM 1398 N N . PHE A 1 190 ? -14.633 -22.375 -0.382 1 97.06 190 PHE A N 1
ATOM 1399 C CA . PHE A 1 190 ? -13.594 -21.641 -1.095 1 97.06 190 PHE A CA 1
ATOM 1400 C C . PHE A 1 190 ? -12.57 -22.609 -1.691 1 97.06 190 PHE A C 1
ATOM 1402 O O . PHE A 1 190 ? -12.375 -23.703 -1.179 1 97.06 190 PHE A O 1
ATOM 1409 N N . THR A 1 191 ? -12.055 -22.234 -2.844 1 96.94 191 THR A N 1
ATOM 1410 C CA . THR A 1 191 ? -10.742 -22.75 -3.217 1 96.94 191 THR A CA 1
ATOM 1411 C C . THR A 1 191 ? -9.641 -22.016 -2.447 1 96.94 191 THR A C 1
ATOM 1413 O O . THR A 1 191 ? -9.57 -20.781 -2.473 1 96.94 191 THR A O 1
ATOM 1416 N N . TYR A 1 192 ? -8.812 -22.766 -1.727 1 97.81 192 TYR A N 1
ATOM 1417 C CA . TYR A 1 192 ? -7.75 -22.203 -0.904 1 97.81 192 TYR A CA 1
ATOM 1418 C C . TYR A 1 192 ? -6.406 -22.297 -1.615 1 97.81 192 TYR A C 1
ATOM 1420 O O . TYR A 1 192 ? -6.023 -23.359 -2.107 1 97.81 192 TYR A O 1
ATOM 1428 N N . ILE A 1 193 ? -5.738 -21.172 -1.667 1 97.94 193 ILE A N 1
ATOM 1429 C CA . ILE A 1 193 ? -4.477 -21.078 -2.396 1 97.94 193 ILE A CA 1
ATOM 1430 C C . ILE A 1 193 ? -3.357 -20.688 -1.441 1 97.94 193 ILE A C 1
ATOM 1432 O O . ILE A 1 193 ? -3.469 -19.672 -0.731 1 97.94 193 ILE A O 1
ATOM 1436 N N . GLY A 1 194 ? -2.297 -21.5 -1.341 1 97.12 194 GLY A N 1
ATOM 1437 C CA . GLY A 1 194 ? -1.095 -21.047 -0.659 1 97.12 194 GLY A CA 1
ATOM 1438 C C . GLY A 1 194 ? -0.38 -19.922 -1.39 1 97.12 194 GLY A C 1
ATOM 1439 O O . GLY A 1 194 ? -0.006 -20.078 -2.555 1 97.12 194 GLY A O 1
ATOM 1440 N N . GLY A 1 195 ? -0.244 -18.844 -0.715 1 95.75 195 GLY A N 1
ATOM 1441 C CA . GLY A 1 195 ? 0.272 -17.656 -1.396 1 95.75 195 GLY A CA 1
ATOM 1442 C C . GLY A 1 195 ? 1.475 -17.047 -0.703 1 95.75 195 GLY A C 1
ATOM 1443 O O . GLY A 1 195 ? 1.789 -15.875 -0.912 1 95.75 195 GLY A O 1
ATOM 1444 N N . LEU A 1 196 ? 2.15 -17.75 0.199 1 94.19 196 LEU A N 1
ATOM 1445 C CA . LEU A 1 196 ? 3.365 -17.25 0.834 1 94.19 196 LEU A CA 1
ATOM 1446 C C . LEU A 1 196 ? 4.543 -17.297 -0.134 1 94.19 196 LEU A C 1
ATOM 1448 O O . LEU A 1 196 ? 4.547 -18.094 -1.075 1 94.19 196 LEU A O 1
ATOM 1452 N N . PRO A 1 197 ? 5.543 -16.344 0.046 1 91 197 PRO A N 1
ATOM 1453 C CA . PRO A 1 197 ? 6.723 -16.406 -0.818 1 91 197 PRO A CA 1
ATOM 1454 C C . PRO A 1 197 ? 7.434 -17.75 -0.748 1 91 197 PRO A C 1
ATOM 1456 O O . PRO A 1 197 ? 7.652 -18.281 0.345 1 91 197 PRO A O 1
ATOM 1459 N N . THR A 1 198 ? 7.777 -18.281 -1.844 1 95.06 198 THR A N 1
ATOM 1460 C CA . THR A 1 198 ? 8.344 -19.625 -1.959 1 95.06 198 THR A CA 1
ATOM 1461 C C . THR A 1 198 ? 7.441 -20.641 -1.277 1 95.06 198 THR A C 1
ATOM 1463 O O . THR A 1 198 ? 7.855 -21.297 -0.32 1 95.06 198 THR A O 1
ATOM 1466 N N . ALA A 1 199 ? 6.309 -20.766 -1.85 1 95.38 199 ALA A N 1
ATOM 1467 C CA . ALA A 1 199 ? 5.207 -21.516 -1.254 1 95.38 199 ALA A CA 1
ATOM 1468 C C . ALA A 1 199 ? 5.598 -22.969 -1.015 1 95.38 199 ALA A C 1
ATOM 1470 O O . ALA A 1 199 ? 5 -23.656 -0.181 1 95.38 199 ALA A O 1
ATOM 1471 N N . GLU A 1 200 ? 6.613 -23.469 -1.684 1 96.56 200 GLU A N 1
ATOM 1472 C CA . GLU A 1 200 ? 7.098 -24.844 -1.515 1 96.56 200 GLU A CA 1
ATOM 1473 C C . GLU A 1 200 ? 7.465 -25.125 -0.059 1 96.56 200 GLU A C 1
ATOM 1475 O O . GLU A 1 200 ? 7.309 -26.25 0.419 1 96.56 200 GLU A O 1
ATOM 1480 N N . THR A 1 201 ? 7.852 -24.078 0.623 1 95.69 201 THR A N 1
ATOM 1481 C CA . THR A 1 201 ? 8.258 -24.266 2.012 1 95.69 201 THR A CA 1
ATOM 1482 C C . THR A 1 201 ? 7.047 -24.469 2.912 1 95.69 201 THR A C 1
ATOM 1484 O O . THR A 1 201 ? 7.18 -24.938 4.043 1 95.69 201 THR A O 1
ATOM 1487 N N . PHE A 1 202 ? 5.867 -24.156 2.408 1 95 202 PHE A N 1
ATOM 1488 C CA . PHE A 1 202 ? 4.656 -24.203 3.219 1 95 202 PHE A CA 1
ATOM 1489 C C . PHE A 1 202 ? 3.695 -25.266 2.691 1 95 202 PHE A C 1
ATOM 1491 O O . PHE A 1 202 ? 2.682 -25.562 3.326 1 95 202 PHE A O 1
ATOM 1498 N N . ALA A 1 203 ? 4.031 -25.859 1.588 1 95 203 ALA A N 1
ATOM 1499 C CA . ALA A 1 203 ? 3.072 -26.656 0.822 1 95 203 ALA A CA 1
ATOM 1500 C C . ALA A 1 203 ? 2.586 -27.859 1.628 1 95 203 ALA A C 1
ATOM 1502 O O . ALA A 1 203 ? 1.389 -28.156 1.653 1 95 203 ALA A O 1
ATOM 1503 N N . LEU A 1 204 ? 3.48 -28.531 2.305 1 92.5 204 LEU A N 1
ATOM 1504 C CA . LEU A 1 204 ? 3.119 -29.766 3 1 92.5 204 LEU A CA 1
ATOM 1505 C C . LEU A 1 204 ? 2.189 -29.469 4.172 1 92.5 204 LEU A C 1
ATOM 1507 O O . LEU A 1 204 ? 1.102 -30.047 4.266 1 92.5 204 LEU A O 1
ATOM 1511 N N . PRO A 1 205 ? 2.545 -28.516 5.062 1 91.62 205 PRO A N 1
ATOM 1512 C CA . PRO A 1 205 ? 1.606 -28.219 6.145 1 91.62 205 PRO A CA 1
ATOM 1513 C C . PRO A 1 205 ? 0.262 -27.703 5.637 1 91.62 205 PRO A C 1
ATOM 1515 O O . PRO A 1 205 ? -0.782 -28.016 6.215 1 91.62 205 PRO A O 1
ATOM 1518 N N . TYR A 1 206 ? 0.227 -26.922 4.609 1 94.94 206 TYR A N 1
ATOM 1519 C CA . TYR A 1 206 ? -1.018 -26.375 4.082 1 94.94 206 TYR A CA 1
ATOM 1520 C C . TYR A 1 206 ? -1.882 -27.469 3.469 1 94.94 206 TYR A C 1
ATOM 1522 O O . TYR A 1 206 ? -3.111 -27.422 3.541 1 94.94 206 TYR A O 1
ATOM 1530 N N . THR A 1 207 ? -1.229 -28.438 2.857 1 93.81 207 THR A N 1
ATOM 1531 C CA . THR A 1 207 ? -1.969 -29.562 2.301 1 93.81 207 THR A CA 1
ATOM 1532 C C . THR A 1 207 ? -2.734 -30.297 3.396 1 93.81 207 THR A C 1
ATOM 1534 O O . THR A 1 207 ? -3.854 -30.766 3.172 1 93.81 207 THR A O 1
ATOM 1537 N N . GLU A 1 208 ? -2.174 -30.406 4.547 1 91 208 GLU A N 1
ATOM 1538 C CA . GLU A 1 208 ? -2.816 -31.078 5.672 1 91 208 GLU A CA 1
ATOM 1539 C C . GLU A 1 208 ? -4.059 -30.312 6.129 1 91 208 GLU A C 1
ATOM 1541 O O . GLU A 1 208 ? -4.957 -30.906 6.746 1 91 208 GLU A O 1
ATOM 1546 N N . LEU A 1 209 ? -4.125 -29.047 5.832 1 91.62 209 LEU A N 1
ATOM 1547 C CA . LEU A 1 209 ? -5.254 -28.219 6.219 1 91.62 209 LEU A CA 1
ATOM 1548 C C . LEU A 1 209 ? -6.328 -28.219 5.137 1 91.62 209 LEU A C 1
ATOM 1550 O O . LEU A 1 209 ? -7.379 -27.594 5.297 1 91.62 209 LEU A O 1
ATOM 1554 N N . GLY A 1 210 ? -6.004 -28.828 4.039 1 91 210 GLY A N 1
ATOM 1555 C CA . GLY A 1 210 ? -6.98 -28.891 2.963 1 91 210 GLY A CA 1
ATOM 1556 C C . GLY A 1 210 ? -6.676 -27.922 1.832 1 91 210 GLY A C 1
ATOM 1557 O O . GLY A 1 210 ? -7.465 -27.781 0.895 1 91 210 GLY A O 1
ATOM 1558 N N . VAL A 1 211 ? -5.559 -27.266 1.853 1 94.06 211 VAL A N 1
ATOM 1559 C CA . VAL A 1 211 ? -5.113 -26.375 0.78 1 94.06 211 VAL A CA 1
ATOM 1560 C C . VAL A 1 211 ? -4.426 -27.203 -0.312 1 94.06 211 VAL A C 1
ATOM 1562 O O . VAL A 1 211 ? -3.305 -27.672 -0.126 1 94.06 211 VAL A O 1
ATOM 1565 N N . THR A 1 212 ? -5.059 -27.328 -1.435 1 91.62 212 THR A N 1
ATOM 1566 C CA . THR A 1 212 ? -4.629 -28.328 -2.404 1 91.62 212 THR A CA 1
ATOM 1567 C C . THR A 1 212 ? -3.75 -27.703 -3.482 1 91.62 212 THR A C 1
ATOM 1569 O O . THR A 1 212 ? -3.266 -28.391 -4.379 1 91.62 212 THR A O 1
ATOM 1572 N N . THR A 1 213 ? -3.635 -26.406 -3.432 1 97.56 213 THR A N 1
ATOM 1573 C CA . THR A 1 213 ? -2.838 -25.75 -4.465 1 97.56 213 THR A CA 1
ATOM 1574 C C . THR A 1 213 ? -2.102 -24.547 -3.898 1 97.56 213 THR A C 1
ATOM 1576 O O . THR A 1 213 ? -2.354 -24.125 -2.766 1 97.56 213 THR A O 1
ATOM 1579 N N . TYR A 1 214 ? -1.111 -24.125 -4.629 1 97.94 214 TYR A N 1
ATOM 1580 C CA . TYR A 1 214 ? -0.351 -22.922 -4.289 1 97.94 214 TYR A CA 1
ATOM 1581 C C . TYR A 1 214 ? 0.274 -22.312 -5.531 1 97.94 214 TYR A C 1
ATOM 1583 O O . TYR A 1 214 ? 0.302 -22.922 -6.598 1 97.94 214 TYR A O 1
ATOM 1591 N N . SER A 1 215 ? 0.622 -21.078 -5.422 1 96.25 215 SER A N 1
ATOM 1592 C CA . SER A 1 215 ? 1.333 -20.359 -6.48 1 96.25 215 SER A CA 1
ATOM 1593 C C . SER A 1 215 ? 2.838 -20.578 -6.383 1 96.25 215 SER A C 1
ATOM 1595 O O . SER A 1 215 ? 3.461 -20.219 -5.383 1 96.25 215 SER A O 1
ATOM 1597 N N . SER A 1 216 ? 3.418 -21.125 -7.379 1 97.31 216 SER A N 1
ATOM 1598 C CA . SER A 1 216 ? 4.863 -21.344 -7.391 1 97.31 216 SER A CA 1
ATOM 1599 C C . SER A 1 216 ? 5.562 -20.328 -8.305 1 97.31 216 SER A C 1
ATOM 1601 O O . SER A 1 216 ? 5.395 -20.375 -9.523 1 97.31 216 SER A O 1
ATOM 1603 N N . ALA A 1 217 ? 6.379 -19.5 -7.773 1 97.75 217 ALA A N 1
ATOM 1604 C CA . ALA A 1 217 ? 7.207 -18.594 -8.562 1 97.75 217 ALA A CA 1
ATOM 1605 C C . ALA A 1 217 ? 8.328 -19.344 -9.273 1 97.75 217 ALA A C 1
ATOM 1607 O O . ALA A 1 217 ? 8.758 -18.969 -10.359 1 97.75 217 ALA A O 1
ATOM 1608 N N . ILE A 1 218 ? 8.758 -20.453 -8.68 1 98.12 218 ILE A N 1
ATOM 1609 C CA . ILE A 1 218 ? 9.812 -21.297 -9.234 1 98.12 218 ILE A CA 1
ATOM 1610 C C . ILE A 1 218 ? 9.352 -21.891 -10.562 1 98.12 218 ILE A C 1
ATOM 1612 O O . ILE A 1 218 ? 10.164 -22.109 -11.461 1 98.12 218 ILE A O 1
ATOM 1616 N N . TYR A 1 219 ? 8.055 -22.047 -10.727 1 98.44 219 TYR A N 1
ATOM 1617 C CA . TYR A 1 219 ? 7.461 -22.562 -11.953 1 98.44 219 TYR A CA 1
ATOM 1618 C C . TYR A 1 219 ? 7.883 -21.734 -13.164 1 98.44 219 TYR A C 1
ATOM 1620 O O . TYR A 1 219 ? 7.965 -22.25 -14.281 1 98.44 219 TYR A O 1
ATOM 1628 N N . ASN A 1 220 ? 8.258 -20.453 -12.969 1 98.62 220 ASN A N 1
ATOM 1629 C CA . ASN A 1 220 ? 8.562 -19.531 -14.055 1 98.62 220 ASN A CA 1
ATOM 1630 C C . ASN A 1 220 ? 9.859 -19.906 -14.766 1 98.62 220 ASN A C 1
ATOM 1632 O O . ASN A 1 220 ? 10.078 -19.516 -15.914 1 98.62 220 ASN A O 1
ATOM 1636 N N . PHE A 1 221 ? 10.758 -20.703 -14.086 1 98.5 221 PHE A N 1
ATOM 1637 C CA . PHE A 1 221 ? 12.039 -20.922 -14.734 1 98.5 221 PHE A CA 1
ATOM 1638 C C . PHE A 1 221 ? 12.453 -22.391 -14.641 1 98.5 221 PHE A C 1
ATOM 1640 O O . PHE A 1 221 ? 13.234 -22.875 -15.453 1 98.5 221 PHE A O 1
ATOM 1647 N N . VAL A 1 222 ? 11.922 -23.141 -13.672 1 98.25 222 VAL A N 1
ATOM 1648 C CA . VAL A 1 222 ? 12.141 -24.578 -13.641 1 98.25 222 VAL A CA 1
ATOM 1649 C C . VAL A 1 222 ? 10.805 -25.297 -13.414 1 98.25 222 VAL A C 1
ATOM 1651 O O . VAL A 1 222 ? 10.641 -26.016 -12.43 1 98.25 222 VAL A O 1
ATOM 1654 N N . PRO A 1 223 ? 9.969 -25.266 -14.414 1 98.25 223 PRO A N 1
ATOM 1655 C CA . PRO A 1 223 ? 8.617 -25.797 -14.25 1 98.25 223 PRO A CA 1
ATOM 1656 C C . PRO A 1 223 ? 8.602 -27.312 -14 1 98.25 223 PRO A C 1
ATOM 1658 O O . PRO A 1 223 ? 7.73 -27.812 -13.297 1 98.25 223 PRO A O 1
ATOM 1661 N N . LYS A 1 224 ? 9.516 -28.062 -14.555 1 97.75 224 LYS A N 1
ATOM 1662 C CA . LYS A 1 224 ? 9.562 -29.5 -14.289 1 97.75 224 LYS A CA 1
ATOM 1663 C C . LYS A 1 224 ? 9.758 -29.781 -12.805 1 97.75 224 LYS A C 1
ATOM 1665 O O . LYS A 1 224 ? 9.016 -30.562 -12.211 1 97.75 224 LYS A O 1
ATOM 1670 N N . PHE A 1 225 ? 10.734 -29.141 -12.242 1 98.19 225 PHE A N 1
ATOM 1671 C CA . PHE A 1 225 ? 10.961 -29.281 -10.812 1 98.19 225 PHE A CA 1
ATOM 1672 C C . PHE A 1 225 ? 9.711 -28.891 -10.023 1 98.19 225 PHE A C 1
ATOM 1674 O O . PHE A 1 225 ? 9.312 -29.609 -9.102 1 98.19 225 PHE A O 1
ATOM 1681 N N . ALA A 1 226 ? 9.141 -27.75 -10.359 1 98.44 226 ALA A N 1
ATOM 1682 C CA . ALA A 1 226 ? 7.992 -27.219 -9.625 1 98.44 226 ALA A CA 1
ATOM 1683 C C . ALA A 1 226 ? 6.82 -28.188 -9.656 1 98.44 226 ALA A C 1
ATOM 1685 O O . ALA A 1 226 ? 6.203 -28.453 -8.625 1 98.44 226 ALA A O 1
ATOM 1686 N N . VAL A 1 227 ? 6.539 -28.719 -10.789 1 98 227 VAL A N 1
ATOM 1687 C CA . VAL A 1 227 ? 5.414 -29.641 -10.961 1 98 227 VAL A CA 1
ATOM 1688 C C . VAL A 1 227 ? 5.695 -30.953 -10.227 1 98 227 VAL A C 1
ATOM 1690 O O . VAL A 1 227 ? 4.816 -31.5 -9.555 1 98 227 VAL A O 1
ATOM 1693 N N . GLU A 1 228 ? 6.891 -31.453 -10.352 1 97.88 228 GLU A N 1
ATOM 1694 C CA . GLU A 1 228 ? 7.254 -32.688 -9.656 1 97.88 228 GLU A CA 1
ATOM 1695 C C . GLU A 1 228 ? 7.16 -32.5 -8.141 1 97.88 228 GLU A C 1
ATOM 1697 O O . GLU A 1 228 ? 6.727 -33.406 -7.434 1 97.88 228 GLU A O 1
ATOM 1702 N N . PHE A 1 229 ? 7.621 -31.391 -7.676 1 98.25 229 PHE A N 1
ATOM 1703 C CA . PHE A 1 229 ? 7.527 -31.078 -6.25 1 98.25 229 PHE A CA 1
ATOM 1704 C C . PHE A 1 229 ? 6.074 -31.047 -5.801 1 98.25 229 PHE A C 1
ATOM 1706 O O . PHE A 1 229 ? 5.719 -31.656 -4.785 1 98.25 229 PHE A O 1
ATOM 1713 N N . TYR A 1 230 ? 5.258 -30.375 -6.551 1 98.19 230 TYR A N 1
ATOM 1714 C CA . TYR A 1 230 ? 3.828 -30.312 -6.273 1 98.19 230 TYR A CA 1
ATOM 1715 C C . TYR A 1 230 ? 3.219 -31.703 -6.227 1 98.19 230 TYR A C 1
ATOM 1717 O O . TYR A 1 230 ? 2.461 -32.031 -5.305 1 98.19 230 TYR A O 1
ATOM 1725 N N . ASN A 1 231 ? 3.531 -32.531 -7.215 1 98 231 ASN A N 1
ATOM 1726 C CA . ASN A 1 231 ? 3.02 -33.906 -7.254 1 98 231 ASN A CA 1
ATOM 1727 C C . ASN A 1 231 ? 3.465 -34.688 -6.031 1 98 231 ASN A C 1
ATOM 1729 O O . ASN A 1 231 ? 2.695 -35.5 -5.492 1 98 231 ASN A O 1
ATOM 1733 N N . ALA A 1 232 ? 4.668 -34.5 -5.648 1 98.06 232 ALA A N 1
ATOM 1734 C CA . ALA A 1 232 ? 5.184 -35.188 -4.461 1 98.06 232 ALA A CA 1
ATOM 1735 C C . ALA A 1 232 ? 4.406 -34.75 -3.213 1 98.06 232 ALA A C 1
ATOM 1737 O O . ALA A 1 232 ? 4.102 -35.594 -2.359 1 98.06 232 ALA A O 1
ATOM 1738 N N . VAL A 1 233 ? 4.125 -33.469 -3.076 1 97.69 233 VAL A N 1
ATOM 1739 C CA . VAL A 1 233 ? 3.361 -32.938 -1.945 1 97.69 233 VAL A CA 1
ATOM 1740 C C . VAL A 1 233 ? 1.976 -33.594 -1.924 1 97.69 233 VAL A C 1
ATOM 1742 O O . VAL A 1 233 ? 1.525 -34.062 -0.885 1 97.69 233 VAL A O 1
ATOM 1745 N N . ARG A 1 234 ? 1.3 -33.688 -3.062 1 96.62 234 ARG A N 1
ATOM 1746 C CA . ARG A 1 234 ? -0.041 -34.25 -3.154 1 96.62 234 ARG A CA 1
ATOM 1747 C C . ARG A 1 234 ? -0.029 -35.75 -2.832 1 96.62 234 ARG A C 1
ATOM 1749 O O . ARG A 1 234 ? -0.991 -36.281 -2.27 1 96.62 234 ARG A O 1
ATOM 1756 N N . ALA A 1 235 ? 1.081 -36.375 -3.123 1 96.69 235 ALA A N 1
ATOM 1757 C CA . ALA A 1 235 ? 1.211 -37.812 -2.908 1 96.69 235 ALA A CA 1
ATOM 1758 C C . ALA A 1 235 ? 1.705 -38.125 -1.497 1 96.69 235 ALA A C 1
ATOM 1760 O O . ALA A 1 235 ? 1.689 -39.281 -1.06 1 96.69 235 ALA A O 1
ATOM 1761 N N . GLY A 1 236 ? 2.209 -37.156 -0.8 1 96.19 236 GLY A N 1
ATOM 1762 C CA . GLY A 1 236 ? 2.793 -37.375 0.517 1 96.19 236 GLY A CA 1
ATOM 1763 C C . GLY A 1 236 ? 4.148 -38.031 0.473 1 96.19 236 GLY A C 1
ATOM 1764 O O . GLY A 1 236 ? 4.496 -38.812 1.381 1 96.19 236 GLY A O 1
ATOM 1765 N N . ASP A 1 237 ? 4.789 -37.844 -0.633 1 97.38 237 ASP A N 1
ATOM 1766 C CA . ASP A 1 237 ? 6.129 -38.406 -0.799 1 97.38 237 ASP A CA 1
ATOM 1767 C C . ASP A 1 237 ? 7.168 -37.594 -0.041 1 97.38 237 ASP A C 1
ATOM 1769 O O . ASP A 1 237 ? 7.887 -36.781 -0.638 1 97.38 237 ASP A O 1
ATOM 1773 N N . ARG A 1 238 ? 7.375 -37.844 1.18 1 96.56 238 ARG A N 1
ATOM 1774 C CA . ARG A 1 238 ? 8.18 -37.062 2.092 1 96.56 238 ARG A CA 1
ATOM 1775 C C . ARG A 1 238 ? 9.648 -37.031 1.665 1 96.56 238 ARG A C 1
ATOM 1777 O O . ARG A 1 238 ? 10.336 -36.031 1.806 1 96.56 238 ARG A O 1
ATOM 1784 N N . GLU A 1 239 ? 10.109 -38.156 1.25 1 97.69 239 GLU A N 1
ATOM 1785 C CA . GLU A 1 239 ? 11.5 -38.219 0.828 1 97.69 239 GLU A CA 1
ATOM 1786 C C . GLU A 1 239 ? 11.781 -37.281 -0.339 1 97.69 239 GLU A C 1
ATOM 1788 O O . GLU A 1 239 ? 12.758 -36.531 -0.318 1 97.69 239 GLU A O 1
ATOM 1793 N N . HIS A 1 240 ? 10.945 -37.344 -1.354 1 97.5 240 HIS A N 1
ATOM 1794 C CA . HIS A 1 240 ? 11.094 -36.469 -2.506 1 97.5 240 HIS A CA 1
ATOM 1795 C C . HIS A 1 240 ? 10.969 -35 -2.1 1 97.5 240 HIS A C 1
ATOM 1797 O O . HIS A 1 240 ? 11.727 -34.156 -2.578 1 97.5 240 HIS A O 1
ATOM 1803 N N . ILE A 1 241 ? 10.07 -34.719 -1.266 1 97.56 241 ILE A N 1
ATOM 1804 C CA . ILE A 1 241 ? 9.859 -33.375 -0.782 1 97.56 241 ILE A CA 1
ATOM 1805 C C . ILE A 1 241 ? 11.109 -32.875 -0.065 1 97.56 241 ILE A C 1
ATOM 1807 O O . ILE A 1 241 ? 11.617 -31.781 -0.36 1 97.56 241 ILE A O 1
ATOM 1811 N N . GLN A 1 242 ? 11.594 -33.688 0.866 1 97.5 242 GLN A N 1
ATOM 1812 C CA . GLN A 1 242 ? 12.766 -33.312 1.647 1 97.5 242 GLN A CA 1
ATOM 1813 C C . GLN A 1 242 ? 13.977 -33.094 0.749 1 97.5 242 GLN A C 1
ATOM 1815 O O . GLN A 1 242 ? 14.758 -32.156 0.969 1 97.5 242 GLN A O 1
ATOM 1820 N N . HIS A 1 243 ? 14.102 -33.969 -0.182 1 97.56 243 HIS A N 1
ATOM 1821 C CA . HIS A 1 243 ? 15.195 -33.812 -1.139 1 97.56 243 HIS A CA 1
ATOM 1822 C C . HIS A 1 243 ? 15.078 -32.469 -1.898 1 97.56 243 HIS A C 1
ATOM 1824 O O . HIS A 1 243 ? 16.047 -31.734 -2.01 1 97.56 243 HIS A O 1
ATOM 1830 N N . GLY A 1 244 ? 13.938 -32.188 -2.467 1 97.81 244 GLY A N 1
ATOM 1831 C CA . GLY A 1 244 ? 13.711 -30.922 -3.172 1 97.81 244 GLY A CA 1
ATOM 1832 C C . GLY A 1 244 ? 13.938 -29.703 -2.307 1 97.81 244 GLY A C 1
ATOM 1833 O O . GLY A 1 244 ? 14.5 -28.703 -2.768 1 97.81 244 GLY A O 1
ATOM 1834 N N . LEU A 1 245 ? 13.523 -29.75 -1.055 1 97.81 245 LEU A N 1
ATOM 1835 C CA . LEU A 1 245 ? 13.734 -28.656 -0.112 1 97.81 245 LEU A CA 1
ATOM 1836 C C . LEU A 1 245 ? 15.219 -28.422 0.132 1 97.81 245 LEU A C 1
ATOM 1838 O O . LEU A 1 245 ? 15.703 -27.297 0.024 1 97.81 245 LEU A O 1
ATOM 1842 N N . ASN A 1 246 ? 15.906 -29.484 0.413 1 97.75 246 ASN A N 1
ATOM 1843 C CA . ASN A 1 246 ? 17.297 -29.375 0.83 1 97.75 246 ASN A CA 1
ATOM 1844 C C . ASN A 1 246 ? 18.219 -29.031 -0.345 1 97.75 246 ASN A C 1
ATOM 1846 O O . ASN A 1 246 ? 19.188 -28.281 -0.187 1 97.75 246 ASN A O 1
ATOM 1850 N N . GLU A 1 247 ? 17.891 -29.516 -1.488 1 97.31 247 GLU A N 1
ATOM 1851 C CA . GLU A 1 247 ? 18.812 -29.406 -2.605 1 97.31 247 GLU A CA 1
ATOM 1852 C C . GLU A 1 247 ? 18.547 -28.141 -3.424 1 97.31 247 GLU A C 1
ATOM 1854 O O . GLU A 1 247 ? 19.438 -27.625 -4.094 1 97.31 247 GLU A O 1
ATOM 1859 N N . PHE A 1 248 ? 17.375 -27.625 -3.305 1 98.31 248 PHE A N 1
ATOM 1860 C CA . PHE A 1 248 ? 17.109 -26.5 -4.195 1 98.31 248 PHE A CA 1
ATOM 1861 C C . PHE A 1 248 ? 16.375 -25.391 -3.459 1 98.31 248 PHE A C 1
ATOM 1863 O O . PHE A 1 248 ? 16.828 -24.25 -3.414 1 98.31 248 PHE A O 1
ATOM 1870 N N . VAL A 1 249 ? 15.242 -25.688 -2.873 1 98.56 249 VAL A N 1
ATOM 1871 C CA . VAL A 1 249 ? 14.32 -24.656 -2.387 1 98.56 249 VAL A CA 1
ATOM 1872 C C . VAL A 1 249 ? 14.992 -23.859 -1.27 1 98.56 249 VAL A C 1
ATOM 1874 O O . VAL A 1 249 ? 14.969 -22.625 -1.285 1 98.56 249 VAL A O 1
ATOM 1877 N N . ILE A 1 250 ? 15.562 -24.516 -0.253 1 98.25 250 ILE A N 1
ATOM 1878 C CA . ILE A 1 250 ? 16.172 -23.828 0.887 1 98.25 250 ILE A CA 1
ATOM 1879 C C . ILE A 1 250 ? 17.391 -23.031 0.426 1 98.25 250 ILE A C 1
ATOM 1881 O O . ILE A 1 250 ? 17.516 -21.859 0.758 1 98.25 250 ILE A O 1
ATOM 1885 N N . PRO A 1 251 ? 18.297 -23.594 -0.418 1 98.19 251 PRO A N 1
ATOM 1886 C CA . PRO A 1 251 ? 19.391 -22.781 -0.967 1 98.19 251 PRO A CA 1
ATOM 1887 C C . PRO A 1 251 ? 18.891 -21.578 -1.765 1 98.19 251 PRO A C 1
ATOM 1889 O O . PRO A 1 251 ? 19.484 -20.5 -1.699 1 98.19 251 PRO A O 1
ATOM 1892 N N . TYR A 1 252 ? 17.859 -21.781 -2.521 1 98.44 252 TYR A N 1
ATOM 1893 C CA . TYR A 1 252 ? 17.203 -20.688 -3.246 1 98.44 252 TYR A CA 1
ATOM 1894 C C . TYR A 1 252 ? 16.75 -19.594 -2.291 1 98.44 252 TYR A C 1
ATOM 1896 O O . TYR A 1 252 ? 16.969 -18.422 -2.537 1 98.44 252 TYR A O 1
ATOM 1904 N N . CYS A 1 253 ? 16.141 -19.953 -1.205 1 98.44 253 CYS A N 1
ATOM 1905 C CA . CYS A 1 253 ? 15.633 -19.016 -0.207 1 98.44 253 CYS A CA 1
ATOM 1906 C C . CYS A 1 253 ? 16.781 -18.25 0.44 1 98.44 253 CYS A C 1
ATOM 1908 O O . CYS A 1 253 ? 16.625 -17.078 0.793 1 98.44 253 CYS A O 1
ATOM 1910 N N . LYS A 1 254 ? 17.906 -18.891 0.613 1 98.06 254 LYS A N 1
ATOM 1911 C CA . LYS A 1 254 ? 19.062 -18.219 1.197 1 98.06 254 LYS A CA 1
ATOM 1912 C C . LYS A 1 254 ? 19.484 -17.016 0.35 1 98.06 254 LYS A C 1
ATOM 1914 O O . LYS A 1 254 ? 19.922 -15.992 0.885 1 98.06 254 LYS A O 1
ATOM 1919 N N . ILE A 1 255 ? 19.422 -17.172 -0.984 1 98.19 255 ILE A N 1
ATOM 1920 C CA . ILE A 1 255 ? 19.703 -16.047 -1.872 1 98.19 255 ILE A CA 1
ATOM 1921 C C . ILE A 1 255 ? 18.594 -15.016 -1.779 1 98.19 255 ILE A C 1
ATOM 1923 O O . ILE A 1 255 ? 18.859 -13.82 -1.613 1 98.19 255 ILE A O 1
ATOM 1927 N N . ARG A 1 256 ? 17.359 -15.469 -1.837 1 97.38 256 ARG A N 1
ATOM 1928 C CA . ARG A 1 256 ? 16.172 -14.625 -1.804 1 97.38 256 ARG A CA 1
ATOM 1929 C C . ARG A 1 256 ? 16.156 -13.742 -0.562 1 97.38 256 ARG A C 1
ATOM 1931 O O . ARG A 1 256 ? 15.734 -12.586 -0.621 1 97.38 256 ARG A O 1
ATOM 1938 N N . ASP A 1 257 ? 16.625 -14.297 0.546 1 97.44 257 ASP A N 1
ATOM 1939 C CA . ASP A 1 257 ? 16.484 -13.648 1.847 1 97.44 257 ASP A CA 1
ATOM 1940 C C . ASP A 1 257 ? 17.562 -12.586 2.047 1 97.44 257 ASP A C 1
ATOM 1942 O O . ASP A 1 257 ? 17.578 -11.883 3.062 1 97.44 257 ASP A O 1
ATOM 1946 N N . ARG A 1 258 ? 18.453 -12.352 1.092 1 96.88 258 ARG A N 1
ATOM 1947 C CA . ARG A 1 258 ? 19.578 -11.422 1.234 1 96.88 258 ARG A CA 1
ATOM 1948 C C . ARG A 1 258 ? 19.109 -9.977 1.097 1 96.88 258 ARG A C 1
ATOM 1950 O O . ARG A 1 258 ? 19.797 -9.055 1.541 1 96.88 258 ARG A O 1
ATOM 1957 N N . ALA A 1 259 ? 17.922 -9.805 0.49 1 95.56 259 ALA A N 1
ATOM 1958 C CA . ALA A 1 259 ? 17.422 -8.438 0.334 1 95.56 259 ALA A CA 1
ATOM 1959 C C . ALA A 1 259 ? 15.898 -8.414 0.262 1 95.56 259 ALA A C 1
ATOM 1961 O O . ALA A 1 259 ? 15.281 -9.312 -0.315 1 95.56 259 ALA A O 1
ATOM 1962 N N . ALA A 1 260 ? 15.328 -7.309 0.772 1 93.75 260 ALA A N 1
ATOM 1963 C CA . ALA A 1 260 ? 13.891 -7.098 0.582 1 93.75 260 ALA A CA 1
ATOM 1964 C C . ALA A 1 260 ? 13.547 -6.961 -0.899 1 93.75 260 ALA A C 1
ATOM 1966 O O . ALA A 1 260 ? 14.289 -6.336 -1.659 1 93.75 260 ALA A O 1
ATOM 1967 N N . GLY A 1 261 ? 12.406 -7.516 -1.314 1 93.12 261 GLY A N 1
ATOM 1968 C CA . GLY A 1 261 ? 11.984 -7.434 -2.705 1 93.12 261 GLY A CA 1
ATOM 1969 C C . GLY A 1 261 ? 12.539 -8.555 -3.561 1 93.12 261 GLY A C 1
ATOM 1970 O O . GLY A 1 261 ? 12.055 -8.797 -4.668 1 93.12 261 GLY A O 1
ATOM 1971 N N . TYR A 1 262 ? 13.461 -9.32 -3.061 1 94.69 262 TYR A N 1
ATOM 1972 C CA . TYR A 1 262 ? 14.125 -10.375 -3.826 1 94.69 262 TYR A CA 1
ATOM 1973 C C . TYR A 1 262 ? 13.164 -11.516 -4.121 1 94.69 262 TYR A C 1
ATOM 1975 O O . TYR A 1 262 ? 13.43 -12.344 -4.996 1 94.69 262 TYR A O 1
ATOM 1983 N N . ALA A 1 263 ? 12.023 -11.547 -3.482 1 94.69 263 ALA A N 1
ATOM 1984 C CA . ALA A 1 263 ? 11.055 -12.594 -3.779 1 94.69 263 ALA A CA 1
ATOM 1985 C C . ALA A 1 263 ? 10.594 -12.516 -5.234 1 94.69 263 ALA A C 1
ATOM 1987 O O . ALA A 1 263 ? 10.242 -13.539 -5.836 1 94.69 263 ALA A O 1
ATOM 1988 N N . VAL A 1 264 ? 10.633 -11.336 -5.824 1 96.12 264 VAL A N 1
ATOM 1989 C CA . VAL A 1 264 ? 10.273 -11.141 -7.227 1 96.12 264 VAL A CA 1
ATOM 1990 C C . VAL A 1 264 ? 11.539 -11.117 -8.086 1 96.12 264 VAL A C 1
ATOM 1992 O O . VAL A 1 264 ? 11.617 -11.797 -9.109 1 96.12 264 VAL A O 1
ATOM 1995 N N . SER A 1 265 ? 12.555 -10.438 -7.629 1 98.31 265 SER A N 1
ATOM 1996 C CA . SER A 1 265 ? 13.781 -10.227 -8.398 1 98.31 265 SER A CA 1
ATOM 1997 C C . SER A 1 265 ? 14.453 -11.547 -8.742 1 98.31 265 SER A C 1
ATOM 1999 O O . SER A 1 265 ? 14.969 -11.719 -9.844 1 98.31 265 SER A O 1
ATOM 2001 N N . ILE A 1 266 ? 14.43 -12.453 -7.836 1 98.62 266 ILE A N 1
ATOM 2002 C CA . ILE A 1 266 ? 15.156 -13.703 -8.016 1 98.62 266 ILE A CA 1
ATOM 2003 C C . ILE A 1 266 ? 14.438 -14.57 -9.047 1 98.62 266 ILE A C 1
ATOM 2005 O O . ILE A 1 266 ? 15.055 -15.398 -9.719 1 98.62 266 ILE A O 1
ATOM 2009 N N . VAL A 1 267 ? 13.141 -14.445 -9.18 1 98.62 267 VAL A N 1
ATOM 2010 C CA . VAL A 1 267 ? 12.375 -15.195 -10.172 1 98.62 267 VAL A CA 1
ATOM 2011 C C . VAL A 1 267 ? 12.781 -14.75 -11.578 1 98.62 267 VAL A C 1
ATOM 2013 O O . VAL A 1 267 ? 13.047 -15.586 -12.445 1 98.62 267 VAL A O 1
ATOM 2016 N N . LYS A 1 268 ? 12.812 -13.422 -11.797 1 98.44 268 LYS A N 1
ATOM 2017 C CA . LYS A 1 268 ? 13.242 -12.922 -13.102 1 98.44 268 LYS A CA 1
ATOM 2018 C C . LYS A 1 268 ? 14.688 -13.32 -13.391 1 98.44 268 LYS A C 1
ATOM 2020 O O . LYS A 1 268 ? 15.047 -13.562 -14.547 1 98.44 268 LYS A O 1
ATOM 2025 N N . ALA A 1 269 ? 15.516 -13.312 -12.367 1 98.75 269 ALA A N 1
ATOM 2026 C CA . ALA A 1 269 ? 16.875 -13.805 -12.531 1 98.75 269 ALA A CA 1
ATOM 2027 C C . ALA A 1 269 ? 16.891 -15.273 -12.961 1 98.75 269 ALA A C 1
ATOM 2029 O O . ALA A 1 269 ? 17.703 -15.672 -13.805 1 98.75 269 ALA A O 1
ATOM 2030 N N . GLY A 1 270 ? 16.031 -16.062 -12.352 1 98.69 270 GLY A N 1
ATOM 2031 C CA . GLY A 1 270 ? 15.906 -17.453 -12.758 1 98.69 270 GLY A CA 1
ATOM 2032 C C . GLY A 1 270 ? 15.492 -17.609 -14.203 1 98.69 270 GLY A C 1
ATOM 2033 O O . GLY A 1 270 ? 16.062 -18.438 -14.93 1 98.69 270 GLY A O 1
ATOM 2034 N N . VAL A 1 271 ? 14.516 -16.812 -14.602 1 98.69 271 VAL A N 1
ATOM 2035 C CA . VAL A 1 271 ? 14.055 -16.844 -15.984 1 98.69 271 VAL A CA 1
ATOM 2036 C C . VAL A 1 271 ? 15.203 -16.5 -16.922 1 98.69 271 VAL A C 1
ATOM 2038 O O . VAL A 1 271 ? 15.383 -17.156 -17.953 1 98.69 271 VAL A O 1
ATOM 2041 N N . ARG A 1 272 ? 15.969 -15.531 -16.578 1 98.38 272 ARG A N 1
ATOM 2042 C CA . ARG A 1 272 ? 17.141 -15.164 -17.359 1 98.38 272 ARG A CA 1
ATOM 2043 C C . ARG A 1 272 ? 18.156 -16.297 -17.406 1 98.38 272 ARG A C 1
ATOM 2045 O O . ARG A 1 272 ? 18.766 -16.578 -18.438 1 98.38 272 ARG A O 1
ATOM 2052 N N . ALA A 1 273 ? 18.359 -16.922 -16.344 1 98.44 273 ALA A N 1
ATOM 2053 C CA . ALA A 1 273 ? 19.375 -17.984 -16.188 1 98.44 273 ALA A CA 1
ATOM 2054 C C . ALA A 1 273 ? 19.094 -19.141 -17.125 1 98.44 273 ALA A C 1
ATOM 2056 O O . ALA A 1 273 ? 20 -19.859 -17.547 1 98.44 273 ALA A O 1
ATOM 2057 N N . ILE A 1 274 ? 17.859 -19.359 -17.5 1 97.94 274 ILE A N 1
ATOM 2058 C CA . ILE A 1 274 ? 17.531 -20.5 -18.359 1 97.94 274 ILE A CA 1
ATOM 2059 C C . ILE A 1 274 ? 17.422 -20.031 -19.812 1 97.94 274 ILE A C 1
ATOM 2061 O O . ILE A 1 274 ? 16.906 -20.75 -20.656 1 97.94 274 ILE A O 1
ATOM 2065 N N . GLY A 1 275 ? 17.781 -18.812 -20.078 1 97.56 275 GLY A N 1
ATOM 2066 C CA . GLY A 1 275 ? 17.906 -18.328 -21.453 1 97.56 275 GLY A CA 1
ATOM 2067 C C . GLY A 1 275 ? 16.625 -17.719 -21.984 1 97.56 275 GLY A C 1
ATOM 2068 O O . GLY A 1 275 ? 16.391 -17.688 -23.188 1 97.56 275 GLY A O 1
ATOM 2069 N N . ARG A 1 276 ? 15.734 -17.25 -21.094 1 97.44 276 ARG A N 1
ATOM 2070 C CA . ARG A 1 276 ? 14.477 -16.609 -21.469 1 97.44 276 ARG A CA 1
ATOM 2071 C C . ARG A 1 276 ? 14.32 -15.25 -20.781 1 97.44 276 ARG A C 1
ATOM 2073 O O . ARG A 1 276 ? 13.312 -14.992 -20.141 1 97.44 276 ARG A O 1
ATOM 2080 N N . PRO A 1 277 ? 15.25 -14.383 -21.031 1 96.94 277 PRO A N 1
ATOM 2081 C CA . PRO A 1 277 ? 15.266 -13.133 -20.266 1 96.94 277 PRO A CA 1
ATOM 2082 C C . PRO A 1 277 ? 13.945 -12.375 -20.359 1 96.94 277 PRO A C 1
ATOM 2084 O O . PRO A 1 277 ? 13.359 -12.273 -21.453 1 96.94 277 PRO A O 1
ATOM 2087 N N . ALA A 1 278 ? 13.477 -11.836 -19.234 1 98.19 278 ALA A N 1
ATOM 2088 C CA . ALA A 1 2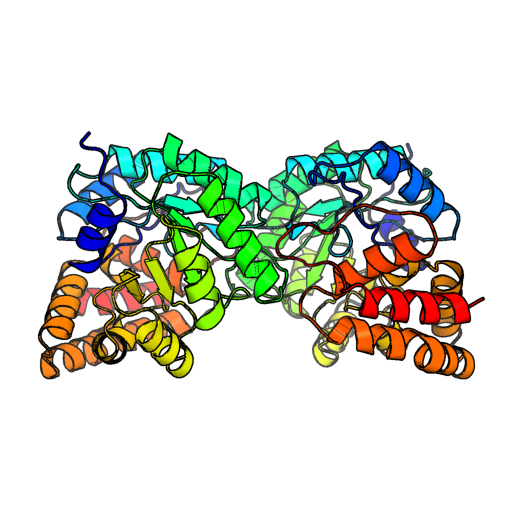78 ? 12.203 -11.141 -19.125 1 98.19 278 ALA A CA 1
ATOM 2089 C C . ALA A 1 278 ? 12.414 -9.648 -18.875 1 98.19 278 ALA A C 1
ATOM 2091 O O . ALA A 1 278 ? 11.469 -8.922 -18.562 1 98.19 278 ALA A O 1
ATOM 2092 N N . GLY A 1 279 ? 13.672 -9.172 -19 1 98.19 279 GLY A N 1
ATOM 2093 C CA . GLY A 1 279 ? 13.984 -7.781 -18.703 1 98.19 279 GLY A CA 1
ATOM 2094 C C . GLY A 1 279 ? 14.195 -7.52 -17.234 1 98.19 279 GLY A C 1
ATOM 2095 O O . GLY A 1 279 ? 14.117 -8.438 -16.406 1 98.19 279 GLY A O 1
ATOM 2096 N N . PRO A 1 280 ? 14.508 -6.309 -16.875 1 97.88 280 PRO A N 1
ATOM 2097 C CA . PRO A 1 280 ? 14.781 -5.941 -15.477 1 97.88 280 PRO A CA 1
ATOM 2098 C C . PRO A 1 280 ? 13.516 -5.883 -14.625 1 97.88 280 PRO A C 1
ATOM 2100 O O . PRO A 1 280 ? 12.406 -5.852 -15.164 1 97.88 280 PRO A O 1
ATOM 2103 N N . VAL A 1 281 ? 13.703 -5.969 -13.32 1 98.31 281 VAL A N 1
ATOM 2104 C CA . VAL A 1 281 ? 12.602 -5.621 -12.43 1 98.31 281 VAL A CA 1
ATOM 2105 C C . VAL A 1 281 ? 12.422 -4.105 -12.391 1 98.31 281 VAL A C 1
ATOM 2107 O O . VAL A 1 281 ? 13.375 -3.355 -12.625 1 98.31 281 VAL A O 1
ATOM 2110 N N . ARG A 1 282 ? 11.242 -3.676 -12.133 1 98.31 282 ARG A N 1
ATOM 2111 C CA . ARG A 1 282 ? 10.977 -2.246 -12.016 1 98.31 282 ARG A CA 1
ATOM 2112 C C . ARG A 1 282 ? 11.289 -1.748 -10.609 1 98.31 282 ARG A C 1
ATOM 2114 O O . ARG A 1 282 ? 11.086 -2.469 -9.633 1 98.31 282 ARG A O 1
ATOM 2121 N N . THR A 1 283 ? 11.688 -0.528 -10.547 1 96.38 283 THR A N 1
ATOM 2122 C CA . THR A 1 283 ? 11.844 0.185 -9.281 1 96.38 283 THR A CA 1
ATOM 2123 C C . THR A 1 283 ? 10.539 0.195 -8.5 1 96.38 283 THR A C 1
ATOM 2125 O O . THR A 1 283 ? 9.461 0.363 -9.078 1 96.38 283 THR A O 1
ATOM 2128 N N . PRO A 1 284 ? 10.602 -0.035 -7.113 1 96.81 284 PRO A N 1
ATOM 2129 C CA . PRO A 1 284 ? 11.781 0.08 -6.246 1 96.81 284 PRO A CA 1
ATOM 2130 C C . PRO A 1 284 ? 12.492 -1.254 -6.043 1 96.81 284 PRO A C 1
ATOM 2132 O O . PRO A 1 284 ? 13.336 -1.375 -5.152 1 96.81 284 PRO A O 1
ATOM 2135 N N . LEU A 1 285 ? 12.141 -2.295 -6.809 1 97.81 285 LEU A N 1
ATOM 2136 C CA . LEU A 1 285 ? 12.898 -3.541 -6.73 1 97.81 285 LEU A CA 1
ATOM 2137 C C . LEU A 1 285 ? 14.281 -3.377 -7.344 1 97.81 285 LEU A C 1
ATOM 2139 O O . LEU A 1 285 ? 14.523 -2.432 -8.094 1 97.81 285 LEU A O 1
ATOM 2143 N N . ARG A 1 286 ? 15.164 -4.25 -6.98 1 96.81 286 ARG A N 1
ATOM 2144 C CA . ARG A 1 286 ? 16.516 -4.32 -7.543 1 96.81 286 ARG A CA 1
ATOM 2145 C C . ARG A 1 286 ? 16.828 -5.73 -8.031 1 96.81 286 ARG A C 1
ATOM 2147 O O . ARG A 1 286 ? 16.453 -6.715 -7.391 1 96.81 286 ARG A O 1
ATOM 2154 N N . ASP A 1 287 ? 17.5 -5.758 -9.133 1 97.88 287 ASP A N 1
ATOM 2155 C CA . ASP A 1 287 ? 17.969 -7.047 -9.625 1 97.88 287 ASP A CA 1
ATOM 2156 C C . ASP A 1 287 ? 19.031 -7.637 -8.703 1 97.88 287 ASP A C 1
ATOM 2158 O O . ASP A 1 287 ? 19.672 -6.906 -7.938 1 97.88 287 ASP A O 1
ATOM 2162 N N . LEU A 1 288 ? 19.203 -8.969 -8.789 1 98.25 288 LEU A N 1
ATOM 2163 C CA . LEU A 1 288 ? 20.297 -9.625 -8.07 1 98.25 288 LEU A CA 1
ATOM 2164 C C . LEU A 1 288 ? 21.641 -9.047 -8.5 1 98.25 288 LEU A C 1
ATOM 2166 O O . LEU A 1 288 ? 21.797 -8.602 -9.633 1 98.25 288 LEU A O 1
ATOM 2170 N N . THR A 1 289 ? 22.578 -9.07 -7.582 1 97.81 289 THR A N 1
ATOM 2171 C CA . THR A 1 289 ? 23.953 -8.742 -7.977 1 97.81 289 THR A CA 1
ATOM 2172 C C . THR A 1 289 ? 24.5 -9.797 -8.922 1 97.81 289 THR A C 1
ATOM 2174 O O . THR A 1 289 ? 23.984 -10.914 -9 1 97.81 289 THR A O 1
ATOM 2177 N N . PRO A 1 290 ? 25.578 -9.438 -9.656 1 98.25 290 PRO A N 1
ATOM 2178 C CA . PRO A 1 290 ? 26.188 -10.43 -10.531 1 98.25 290 PRO A CA 1
ATOM 2179 C C . PRO A 1 290 ? 26.609 -11.703 -9.789 1 98.25 290 PRO A C 1
ATOM 2181 O O . PRO A 1 290 ? 26.438 -12.805 -10.305 1 98.25 290 PRO A O 1
ATOM 2184 N N . ASP A 1 291 ? 27.125 -11.594 -8.586 1 98.5 291 ASP A N 1
ATOM 2185 C CA . ASP A 1 291 ? 27.531 -12.742 -7.789 1 98.5 291 ASP A CA 1
ATOM 2186 C C . ASP A 1 291 ? 26.344 -13.602 -7.395 1 98.5 291 ASP A C 1
ATOM 2188 O O . ASP A 1 291 ? 26.406 -14.836 -7.449 1 98.5 291 ASP A O 1
ATOM 2192 N N . GLU A 1 292 ? 25.281 -12.961 -6.996 1 98.56 292 GLU A N 1
ATOM 2193 C CA . GLU A 1 292 ? 24.062 -13.688 -6.621 1 98.56 292 GLU A CA 1
ATOM 2194 C C . GLU A 1 292 ? 23.469 -14.414 -7.82 1 98.56 292 GLU A C 1
ATOM 2196 O O . GLU A 1 292 ? 22.969 -15.531 -7.688 1 98.56 292 GLU A O 1
ATOM 2201 N N . PHE A 1 293 ? 23.531 -13.734 -8.93 1 98.62 293 PHE A N 1
ATOM 2202 C CA . PHE A 1 293 ? 23.031 -14.352 -10.156 1 98.62 293 PHE A CA 1
ATOM 2203 C C . PHE A 1 293 ? 23.859 -15.586 -10.516 1 98.62 293 PHE A C 1
ATOM 2205 O O . PHE A 1 293 ? 23.297 -16.609 -10.922 1 98.62 293 PHE A O 1
ATOM 2212 N N . THR A 1 294 ? 25.141 -15.5 -10.375 1 98.62 294 THR A N 1
ATOM 2213 C CA . THR A 1 294 ? 26.016 -16.641 -10.625 1 98.62 294 THR A CA 1
ATOM 2214 C C . THR A 1 294 ? 25.688 -17.797 -9.695 1 98.62 294 THR A C 1
ATOM 2216 O O . THR A 1 294 ? 25.609 -18.953 -10.133 1 98.62 294 THR A O 1
ATOM 2219 N N . GLU A 1 295 ? 25.484 -17.438 -8.484 1 98.5 295 GLU A N 1
ATOM 2220 C CA . GLU A 1 295 ? 25.109 -18.453 -7.504 1 98.5 295 GLU A CA 1
ATOM 2221 C C . GLU A 1 295 ? 23.797 -19.125 -7.883 1 98.5 295 GLU A C 1
ATOM 2223 O O . GLU A 1 295 ? 23.672 -20.359 -7.832 1 98.5 295 GLU A O 1
ATOM 2228 N N . LEU A 1 296 ? 22.812 -18.344 -8.258 1 98.69 296 LEU A N 1
ATOM 2229 C CA . LEU A 1 296 ? 21.5 -18.859 -8.648 1 98.69 296 LEU A CA 1
ATOM 2230 C C . LEU A 1 296 ? 21.625 -19.75 -9.883 1 98.69 296 LEU A C 1
ATOM 2232 O O . LEU A 1 296 ? 20.984 -20.812 -9.953 1 98.69 296 LEU A O 1
ATOM 2236 N N . THR A 1 297 ? 22.406 -19.297 -10.844 1 98.62 297 THR A N 1
ATOM 2237 C CA . THR A 1 297 ? 22.609 -20.047 -12.07 1 98.62 297 THR A CA 1
ATOM 2238 C C . THR A 1 297 ? 23.203 -21.422 -11.766 1 98.62 297 THR A C 1
ATOM 2240 O O . THR A 1 297 ? 22.797 -22.438 -12.352 1 98.62 297 THR A O 1
ATOM 2243 N N . GLY A 1 298 ? 24.172 -21.453 -10.852 1 98.31 298 GLY A N 1
ATOM 2244 C CA . GLY A 1 298 ? 24.75 -22.719 -10.422 1 98.31 298 GLY A CA 1
ATOM 2245 C C . GLY A 1 298 ? 23.734 -23.641 -9.766 1 98.31 298 GLY A C 1
ATOM 2246 O O . GLY A 1 298 ? 23.719 -24.844 -10.031 1 98.31 298 GLY A O 1
ATOM 2247 N N . LEU A 1 299 ? 22.938 -23.062 -8.938 1 98.19 299 LEU A N 1
ATOM 2248 C CA . LEU A 1 299 ? 21.906 -23.828 -8.25 1 98.19 299 LEU A CA 1
ATOM 2249 C C . LEU A 1 299 ? 20.938 -24.469 -9.25 1 98.19 299 LEU A C 1
ATOM 2251 O O . LEU A 1 299 ? 20.562 -25.625 -9.109 1 98.19 299 LEU A O 1
ATOM 2255 N N . ILE A 1 300 ? 20.5 -23.688 -10.273 1 98.44 300 ILE A N 1
ATOM 2256 C CA . ILE A 1 300 ? 19.547 -24.141 -11.289 1 98.44 300 ILE A CA 1
ATOM 2257 C C . ILE A 1 300 ? 20.203 -25.234 -12.133 1 98.44 300 ILE A C 1
ATOM 2259 O O . ILE A 1 300 ? 19.547 -26.234 -12.461 1 98.44 300 ILE A O 1
ATOM 2263 N N . ALA A 1 301 ? 21.469 -25.109 -12.43 1 97 301 ALA A N 1
ATOM 2264 C CA . ALA A 1 301 ? 22.188 -26.062 -13.25 1 97 301 ALA A CA 1
ATOM 2265 C C . ALA A 1 301 ? 22.281 -27.422 -12.562 1 97 301 ALA A C 1
ATOM 2267 O O . ALA A 1 301 ? 22.328 -28.469 -13.227 1 97 301 ALA A O 1
ATOM 2268 N N . ASN A 1 302 ? 22.219 -27.375 -11.297 1 94.62 302 ASN A N 1
ATOM 2269 C CA . ASN A 1 302 ? 22.344 -28.609 -10.523 1 94.62 302 ASN A CA 1
ATOM 2270 C C . ASN A 1 302 ? 21.047 -29.406 -10.508 1 94.62 302 ASN A C 1
ATOM 2272 O O . ASN A 1 302 ? 21.016 -30.547 -10.07 1 94.62 302 ASN A O 1
ATOM 2276 N N . LEU A 1 303 ? 19.875 -28.734 -10.875 1 91.88 303 LEU A N 1
ATOM 2277 C CA . LEU A 1 303 ? 18.609 -29.438 -10.961 1 91.88 303 LEU A CA 1
ATOM 2278 C C . LEU A 1 303 ? 18.594 -30.375 -12.156 1 91.88 303 LEU A C 1
ATOM 2280 O O . LEU A 1 303 ? 17.828 -31.344 -12.188 1 91.88 303 LEU A O 1
ATOM 2284 N N . SER A 1 304 ? 19.562 -30.156 -13.281 1 64.44 304 SER A N 1
ATOM 2285 C CA . SER A 1 304 ? 19.641 -31.016 -14.461 1 64.44 304 SER A CA 1
ATOM 2286 C C . SER A 1 304 ? 20.156 -32.406 -14.117 1 64.44 304 SER A C 1
ATOM 2288 O O . SER A 1 304 ? 21 -32.562 -13.227 1 64.44 304 SER A O 1
ATOM 2290 N N . MET B 1 1 ? 1.772 34.438 -10.594 1 36.16 1 MET B N 1
ATOM 2291 C CA . MET B 1 1 ? 1.807 33.812 -9.273 1 36.16 1 MET B CA 1
ATOM 2292 C C . MET B 1 1 ? 3.24 33.531 -8.844 1 36.16 1 MET B C 1
ATOM 2294 O O . MET B 1 1 ? 4.008 32.938 -9.602 1 36.16 1 MET B O 1
ATOM 2298 N N . MET B 1 2 ? 3.906 34.312 -8.117 1 42.91 2 MET B N 1
ATOM 2299 C CA . MET B 1 2 ? 5.344 34.281 -7.859 1 42.91 2 MET B CA 1
ATOM 2300 C C . MET B 1 2 ? 5.82 32.844 -7.613 1 42.91 2 MET B C 1
ATOM 2302 O O . MET B 1 2 ? 5.297 32.156 -6.734 1 42.91 2 MET B O 1
ATOM 2306 N N . THR B 1 3 ? 6.402 32.281 -8.586 1 55.94 3 THR B N 1
ATOM 2307 C CA . THR B 1 3 ? 6.941 30.922 -8.562 1 55.94 3 THR B CA 1
ATOM 2308 C C . THR B 1 3 ? 7.84 30.703 -7.348 1 55.94 3 THR B C 1
ATOM 2310 O O . THR B 1 3 ? 8.82 31.438 -7.164 1 55.94 3 THR B O 1
ATOM 2313 N N . ARG B 1 4 ? 7.289 30.234 -6.168 1 75.69 4 ARG B N 1
ATOM 2314 C CA . ARG B 1 4 ? 8.023 29.969 -4.934 1 75.69 4 ARG B CA 1
ATOM 2315 C C . ARG B 1 4 ? 9.07 28.891 -5.145 1 75.69 4 ARG B C 1
ATOM 2317 O O . ARG B 1 4 ? 8.773 27.844 -5.723 1 75.69 4 ARG B O 1
ATOM 2324 N N . SER B 1 5 ? 10.297 29.344 -5.004 1 89.62 5 SER B N 1
ATOM 2325 C CA . SER B 1 5 ? 11.328 28.312 -5.02 1 89.62 5 SER B CA 1
ATOM 2326 C C . SER B 1 5 ? 11.031 27.219 -4 1 89.62 5 SER B C 1
ATOM 2328 O O . SER B 1 5 ? 10.312 27.453 -3.027 1 89.62 5 SER B O 1
ATOM 2330 N N . PRO B 1 6 ? 11.461 26.062 -4.293 1 92.25 6 PRO B N 1
ATOM 2331 C CA . PRO B 1 6 ? 11.289 25 -3.307 1 92.25 6 PRO B CA 1
ATOM 2332 C C . PRO B 1 6 ? 11.773 25.391 -1.915 1 92.25 6 PRO B C 1
ATOM 2334 O O . PRO B 1 6 ? 11.148 25.031 -0.914 1 92.25 6 PRO B O 1
ATOM 2337 N N . GLU B 1 7 ? 12.781 26.156 -1.853 1 90.69 7 GLU B N 1
ATOM 2338 C CA . GLU B 1 7 ? 13.328 26.578 -0.57 1 90.69 7 GLU B CA 1
ATOM 2339 C C . GLU B 1 7 ? 12.375 27.531 0.145 1 90.69 7 GLU B C 1
ATOM 2341 O O . GLU B 1 7 ? 12.211 27.453 1.363 1 90.69 7 GLU B O 1
ATOM 2346 N N . ASP B 1 8 ? 11.789 28.422 -0.597 1 92.44 8 ASP B N 1
ATOM 2347 C CA . ASP B 1 8 ? 10.828 29.359 -0.013 1 92.44 8 ASP B CA 1
ATOM 2348 C C . ASP B 1 8 ? 9.609 28.625 0.538 1 92.44 8 ASP B C 1
ATOM 2350 O O . ASP B 1 8 ? 9.102 28.969 1.607 1 92.44 8 ASP B O 1
ATOM 2354 N N . VAL B 1 9 ? 9.195 27.672 -0.208 1 95 9 VAL B N 1
ATOM 2355 C CA . VAL B 1 9 ? 8.055 26.859 0.218 1 95 9 VAL B CA 1
ATOM 2356 C C . VAL B 1 9 ? 8.391 26.156 1.53 1 95 9 VAL B C 1
ATOM 2358 O O . VAL B 1 9 ? 7.578 26.141 2.461 1 95 9 VAL B O 1
ATOM 2361 N N . MET B 1 10 ? 9.602 25.625 1.629 1 94.25 10 MET B N 1
ATOM 2362 C CA . MET B 1 10 ? 10 24.891 2.82 1 94.25 10 MET B CA 1
ATOM 2363 C C . MET B 1 10 ? 10.102 25.812 4.027 1 94.25 10 MET B C 1
ATOM 2365 O O . MET B 1 10 ? 9.734 25.438 5.141 1 94.25 10 MET B O 1
ATOM 2369 N N . ARG B 1 11 ? 10.648 27 3.789 1 93.31 11 ARG B N 1
ATOM 2370 C CA . ARG B 1 11 ? 10.727 27.984 4.871 1 93.31 11 ARG B CA 1
ATOM 2371 C C . ARG B 1 11 ? 9.344 28.312 5.41 1 93.31 11 ARG B C 1
ATOM 2373 O O . ARG B 1 11 ? 9.141 28.391 6.625 1 93.31 11 ARG B O 1
ATOM 2380 N N . ARG B 1 12 ? 8.453 28.469 4.484 1 95.06 12 ARG B N 1
ATOM 2381 C CA . ARG B 1 12 ? 7.07 28.75 4.867 1 95.06 12 ARG B CA 1
ATOM 2382 C C . ARG B 1 12 ? 6.465 27.578 5.645 1 95.06 12 ARG B C 1
ATOM 2384 O O . ARG B 1 12 ? 5.855 27.781 6.695 1 95.06 12 ARG B O 1
ATOM 2391 N N . LEU B 1 13 ? 6.637 26.391 5.184 1 96.38 13 LEU B N 1
ATOM 2392 C CA . LEU B 1 13 ? 6.094 25.203 5.84 1 96.38 13 LEU B CA 1
ATOM 2393 C C . LEU B 1 13 ? 6.672 25.047 7.242 1 96.38 13 LEU B C 1
ATOM 2395 O O . LEU B 1 13 ? 5.949 24.703 8.18 1 96.38 13 LEU B O 1
ATOM 2399 N N . GLY B 1 14 ? 7.953 25.297 7.402 1 95.75 14 GLY B N 1
ATOM 2400 C CA . GLY B 1 14 ? 8.641 25.125 8.672 1 95.75 14 GLY B CA 1
ATOM 2401 C C . GLY B 1 14 ? 8.312 26.203 9.688 1 95.75 14 GLY B C 1
ATOM 2402 O O . GLY B 1 14 ? 8.688 26.094 10.859 1 95.75 14 GLY B O 1
ATOM 2403 N N . SER B 1 15 ? 7.531 27.219 9.312 1 94.56 15 SER B N 1
ATOM 2404 C CA . SER B 1 15 ? 7.332 28.391 10.156 1 94.56 15 SER B CA 1
ATOM 2405 C C . SER B 1 15 ? 6.039 28.281 10.961 1 94.56 15 SER B C 1
ATOM 2407 O O . SER B 1 15 ? 5.746 29.141 11.797 1 94.56 15 SER B O 1
ATOM 2409 N N . GLY B 1 16 ? 5.305 27.25 10.75 1 97.19 16 GLY B N 1
ATOM 2410 C CA . GLY B 1 16 ? 4.035 27.125 11.445 1 97.19 16 GLY B CA 1
ATOM 2411 C C . GLY B 1 16 ? 3.432 25.734 11.359 1 97.19 16 GLY B C 1
ATOM 2412 O O . GLY B 1 16 ? 4.098 24.797 10.922 1 97.19 16 GLY B O 1
ATOM 2413 N N . LEU B 1 17 ? 2.229 25.672 11.891 1 98.25 17 LEU B N 1
ATOM 2414 C CA . LEU B 1 17 ? 1.497 24.406 11.914 1 98.25 17 LEU B CA 1
ATOM 2415 C C . LEU B 1 17 ? 0.94 24.078 10.539 1 98.25 17 LEU B C 1
ATOM 2417 O O . LEU B 1 17 ? 0.486 24.969 9.812 1 98.25 17 LEU B O 1
ATOM 2421 N N . LEU B 1 18 ? 1.011 22.797 10.148 1 98.56 18 LEU B N 1
ATOM 2422 C CA . LEU B 1 18 ? 0.562 22.359 8.828 1 98.56 18 LEU B CA 1
ATOM 2423 C C . LEU B 1 18 ? -0.798 21.672 8.922 1 98.56 18 LEU B C 1
ATOM 2425 O O . LEU B 1 18 ? -1.081 20.984 9.891 1 98.56 18 LEU B O 1
ATOM 2429 N N . SER B 1 19 ? -1.579 21.875 7.898 1 98.06 19 SER B N 1
ATOM 2430 C CA . SER B 1 19 ? -2.902 21.266 7.848 1 98.06 19 SER B CA 1
ATOM 2431 C C . SER B 1 19 ? -3 20.25 6.711 1 98.06 19 SER B C 1
ATOM 2433 O O . SER B 1 19 ? -2.496 20.484 5.613 1 98.06 19 SER B O 1
ATOM 2435 N N . PHE B 1 20 ? -3.584 19.125 6.953 1 98.12 20 PHE B N 1
ATOM 2436 C CA . PHE B 1 20 ? -3.984 18.125 5.984 1 98.12 20 PHE B CA 1
ATOM 2437 C C . PHE B 1 20 ? -5.504 18.062 5.863 1 98.12 20 PHE B C 1
ATOM 2439 O O . PHE B 1 20 ? -6.152 17.266 6.547 1 98.12 20 PHE B O 1
ATOM 2446 N N . PRO B 1 21 ? -6.016 18.828 4.984 1 98.75 21 PRO B N 1
ATOM 2447 C CA . PRO B 1 21 ? -7.473 18.938 4.91 1 98.75 21 PRO B CA 1
ATOM 2448 C C . PRO B 1 21 ? -8.156 17.609 4.586 1 98.75 21 PRO B C 1
ATOM 2450 O O . PRO B 1 21 ? -7.652 16.828 3.766 1 98.75 21 PRO B O 1
ATOM 2453 N N . VAL B 1 22 ? -9.266 17.328 5.281 1 98.75 22 VAL B N 1
ATOM 2454 C CA . VAL B 1 22 ? -10.109 16.219 4.867 1 98.75 22 VAL B CA 1
ATOM 2455 C C . VAL B 1 22 ? -10.633 16.453 3.451 1 98.75 22 VAL B C 1
ATOM 2457 O O . VAL B 1 22 ? -10.859 17.594 3.053 1 98.75 22 VAL B O 1
ATOM 2460 N N . THR B 1 23 ? -10.758 15.445 2.672 1 98.88 23 THR B N 1
ATOM 2461 C CA . THR B 1 23 ? -11.461 15.523 1.399 1 98.88 23 THR B CA 1
ATOM 2462 C C . THR B 1 23 ? -12.961 15.328 1.602 1 98.88 23 THR B C 1
ATOM 2464 O O . THR B 1 23 ? -13.383 14.422 2.322 1 98.88 23 THR B O 1
ATOM 2467 N N . THR B 1 24 ? -13.773 16.172 1.004 1 98.88 24 THR B N 1
ATOM 2468 C CA . THR B 1 24 ? -15.211 16.125 1.197 1 98.88 24 THR B CA 1
ATOM 2469 C C . THR B 1 24 ? -15.875 15.266 0.126 1 98.88 24 THR B C 1
ATOM 2471 O O . THR B 1 24 ? -15.484 15.312 -1.043 1 98.88 24 THR B O 1
ATOM 2474 N N . PHE B 1 25 ? -16.828 14.453 0.558 1 98.81 25 PHE B N 1
ATOM 2475 C CA . PHE B 1 25 ? -17.531 13.555 -0.351 1 98.81 25 PHE B CA 1
ATOM 2476 C C . PHE B 1 25 ? -19.031 13.734 -0.223 1 98.81 25 PHE B C 1
ATOM 2478 O O . PHE B 1 25 ? -19.547 14.062 0.854 1 98.81 25 PHE B O 1
ATOM 2485 N N . HIS B 1 26 ? -19.734 13.508 -1.32 1 98.44 26 HIS B N 1
ATOM 2486 C CA . HIS B 1 26 ? -21.188 13.305 -1.256 1 98.44 26 HIS B CA 1
ATOM 2487 C C . HIS B 1 26 ? -21.516 11.945 -0.64 1 98.44 26 HIS B C 1
ATOM 2489 O O . HIS B 1 26 ? -20.625 11.133 -0.402 1 98.44 26 HIS B O 1
ATOM 2495 N N . ASP B 1 27 ? -22.828 11.703 -0.453 1 96.75 27 ASP B N 1
ATOM 2496 C CA . ASP B 1 27 ? -23.266 10.445 0.138 1 96.75 27 ASP B CA 1
ATOM 2497 C C . ASP B 1 27 ? -22.922 9.266 -0.765 1 96.75 27 ASP B C 1
ATOM 2499 O O . ASP B 1 27 ? -22.766 8.141 -0.288 1 96.75 27 ASP B O 1
ATOM 2503 N N . ASP B 1 28 ? -22.797 9.555 -2.045 1 96 28 ASP B N 1
ATOM 2504 C CA . ASP B 1 28 ? -22.453 8.484 -2.98 1 96 28 ASP B CA 1
ATOM 2505 C C . ASP B 1 28 ? -20.938 8.352 -3.135 1 96 28 ASP B C 1
ATOM 2507 O O . ASP B 1 28 ? -20.469 7.672 -4.047 1 96 28 ASP B O 1
ATOM 2511 N N . PHE B 1 29 ? -20.109 9.109 -2.32 1 97 29 PHE B N 1
ATOM 2512 C CA . PHE B 1 29 ? -18.656 9.016 -2.178 1 97 29 PHE B CA 1
ATOM 2513 C C . PHE B 1 29 ? -17.953 9.75 -3.312 1 97 29 PHE B C 1
ATOM 2515 O O . PHE B 1 29 ? -16.734 9.672 -3.441 1 97 29 PHE B O 1
ATOM 2522 N N . SER B 1 30 ? -18.812 10.398 -4.207 1 98 30 SER B N 1
ATOM 2523 C CA . SER B 1 30 ? -18.156 11.258 -5.191 1 98 30 SER B CA 1
ATOM 2524 C C . SER B 1 30 ? -17.594 12.516 -4.543 1 98 30 SER B C 1
ATOM 2526 O O . SER B 1 30 ? -18.078 12.953 -3.498 1 98 30 SER B O 1
ATOM 2528 N N . PHE B 1 31 ? -16.609 13.109 -5.141 1 98.62 31 PHE B N 1
ATOM 2529 C CA . PHE B 1 31 ? -15.953 14.305 -4.625 1 98.62 31 PHE B CA 1
ATOM 2530 C C . PHE B 1 31 ? -16.922 15.484 -4.598 1 98.62 31 PHE B C 1
ATOM 2532 O O . PHE B 1 31 ? -17.547 15.805 -5.609 1 98.62 31 PHE B O 1
ATOM 2539 N N . ASP B 1 32 ? -17.078 16.078 -3.41 1 98.81 32 ASP B N 1
ATOM 2540 C CA . ASP B 1 32 ? -17.891 17.281 -3.227 1 98.81 32 ASP B CA 1
ATOM 2541 C C . ASP B 1 32 ? -17.031 18.547 -3.268 1 98.81 32 ASP B C 1
ATOM 2543 O O . ASP B 1 32 ? -16.656 19.078 -2.225 1 98.81 32 ASP B O 1
ATOM 2547 N N . GLU B 1 33 ? -16.875 19.062 -4.445 1 98.69 33 GLU B N 1
ATOM 2548 C CA . GLU B 1 33 ? -15.953 20.172 -4.676 1 98.69 33 GLU B CA 1
ATOM 2549 C C . GLU B 1 33 ? -16.406 21.422 -3.938 1 98.69 33 GLU B C 1
ATOM 2551 O O . GLU B 1 33 ? -15.578 22.141 -3.359 1 98.69 33 GLU B O 1
ATOM 2556 N N . LYS B 1 34 ? -17.656 21.734 -3.996 1 98.56 34 LYS B N 1
ATOM 2557 C CA . LYS B 1 34 ? -18.172 22.938 -3.348 1 98.56 34 LYS B CA 1
ATOM 2558 C C . LYS B 1 34 ? -17.859 22.938 -1.854 1 98.56 34 LYS B C 1
ATOM 2560 O O . LYS B 1 34 ? -17.328 23.906 -1.317 1 98.56 34 LYS B O 1
ATOM 2565 N N . SER B 1 35 ? -18.234 21.828 -1.212 1 98.62 35 SER B N 1
ATOM 2566 C CA . SER B 1 35 ? -17.969 21.688 0.214 1 98.62 35 SER B CA 1
ATOM 2567 C C . SER B 1 35 ? -16.469 21.75 0.494 1 98.62 35 SER B C 1
ATOM 2569 O O . SER B 1 35 ? -16.031 22.297 1.511 1 98.62 35 SER B O 1
ATOM 2571 N N . TYR B 1 36 ? -15.688 21.172 -0.382 1 98.81 36 TYR B N 1
ATOM 2572 C CA . TYR B 1 36 ? -14.242 21.156 -0.208 1 98.81 36 TYR B CA 1
ATOM 2573 C C . TYR B 1 36 ? -13.672 22.562 -0.283 1 98.81 36 TYR B C 1
ATOM 2575 O O . TYR B 1 36 ? -12.836 22.953 0.544 1 98.81 36 TYR B O 1
ATOM 2583 N N . ARG B 1 37 ? -14.102 23.328 -1.259 1 98.62 37 ARG B N 1
ATOM 2584 C CA . ARG B 1 37 ? -13.672 24.719 -1.388 1 98.62 37 ARG B CA 1
ATOM 2585 C C . ARG B 1 37 ? -14.016 25.516 -0.134 1 98.62 37 ARG B C 1
ATOM 2587 O O . ARG B 1 37 ? -13.188 26.281 0.365 1 98.62 37 ARG B O 1
ATOM 2594 N N . ASP B 1 38 ? -15.219 25.328 0.31 1 98.5 38 ASP B N 1
ATOM 2595 C CA . ASP B 1 38 ? -15.648 26.031 1.522 1 98.5 38 ASP B CA 1
ATOM 2596 C C . ASP B 1 38 ? -14.75 25.656 2.707 1 98.5 38 ASP B C 1
ATOM 2598 O O . ASP B 1 38 ? -14.375 26.531 3.496 1 98.5 38 ASP B O 1
ATOM 2602 N N . ASN B 1 39 ? -14.469 24.406 2.848 1 98.56 39 ASN B N 1
ATOM 2603 C CA . ASN B 1 39 ? -13.617 23.922 3.936 1 98.56 39 ASN B CA 1
ATOM 2604 C C . ASN B 1 39 ? -12.203 24.484 3.834 1 98.56 39 ASN B C 1
ATOM 2606 O O . ASN B 1 39 ? -11.617 24.891 4.84 1 98.56 39 ASN B O 1
ATOM 2610 N N . ILE B 1 40 ? -11.633 24.453 2.639 1 98.62 40 ILE B 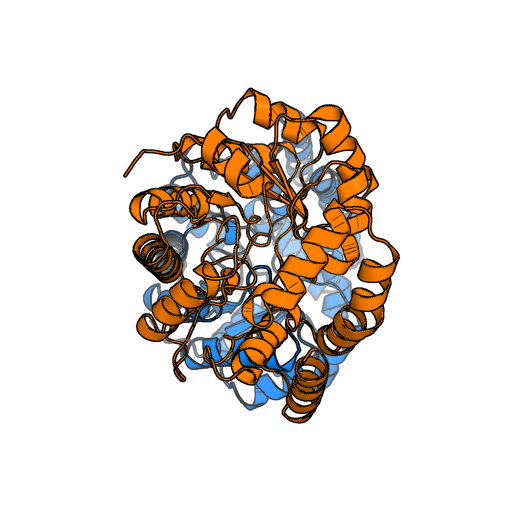N 1
ATOM 2611 C CA . ILE B 1 40 ? -10.297 25 2.416 1 98.62 40 ILE B CA 1
ATOM 2612 C C . ILE B 1 40 ? -10.266 26.469 2.807 1 98.62 40 ILE B C 1
ATOM 2614 O O . ILE B 1 40 ? -9.367 26.906 3.523 1 98.62 40 ILE B O 1
ATOM 2618 N N . GLY B 1 41 ? -11.234 27.234 2.322 1 98.12 41 GLY B N 1
ATOM 2619 C CA . GLY B 1 41 ? -11.32 28.641 2.682 1 98.12 41 GLY B CA 1
ATOM 2620 C C . GLY B 1 41 ? -11.367 28.859 4.18 1 98.12 41 GLY B C 1
ATOM 2621 O O . GLY B 1 41 ? -10.695 29.75 4.699 1 98.12 41 GLY B O 1
ATOM 2622 N N . TRP B 1 42 ? -12.18 28.078 4.797 1 98.38 42 TRP B N 1
ATOM 2623 C CA . TRP B 1 42 ? -12.32 28.188 6.242 1 98.38 42 TRP B CA 1
ATOM 2624 C C . TRP B 1 42 ? -11.008 27.875 6.949 1 98.38 42 TRP B C 1
ATOM 2626 O O . TRP B 1 42 ? -10.578 28.609 7.84 1 98.38 42 TRP B O 1
ATOM 2636 N N . LEU B 1 43 ? -10.328 26.781 6.617 1 98.31 43 LEU B N 1
ATOM 2637 C CA . LEU B 1 43 ? -9.078 26.344 7.238 1 98.31 43 LEU B CA 1
ATOM 2638 C C . LEU B 1 43 ? -8.008 27.422 7.094 1 98.31 43 LEU B C 1
ATOM 2640 O O . LEU B 1 43 ? -7.203 27.625 8.008 1 98.31 43 LEU B O 1
ATOM 2644 N N . CYS B 1 44 ? -7.992 28.094 5.984 1 97.88 44 CYS B N 1
ATOM 2645 C CA . CYS B 1 44 ? -6.961 29.078 5.672 1 97.88 44 CYS B CA 1
ATOM 2646 C C . CYS B 1 44 ? -7.105 30.328 6.547 1 97.88 44 CYS B C 1
ATOM 2648 O O . CYS B 1 44 ? -6.191 31.141 6.617 1 97.88 44 CYS B O 1
ATOM 2650 N N . GLN B 1 45 ? -8.164 30.422 7.285 1 97.56 45 GLN B N 1
ATOM 2651 C CA . GLN B 1 45 ? -8.414 31.609 8.109 1 97.56 45 GLN B CA 1
ATOM 2652 C C . GLN B 1 45 ? -7.809 31.438 9.5 1 97.56 45 GLN B C 1
ATOM 2654 O O . GLN B 1 45 ? -7.816 32.375 10.305 1 97.56 45 GLN B O 1
ATOM 2659 N N . HIS B 1 46 ? -7.238 30.312 9.773 1 97.5 46 HIS B N 1
ATOM 2660 C CA . HIS B 1 46 ? -6.891 30.016 11.156 1 97.5 46 HIS B CA 1
ATOM 2661 C C . HIS B 1 46 ? -5.379 29.938 11.344 1 97.5 46 HIS B C 1
ATOM 2663 O O . HIS B 1 46 ? -4.902 29.516 12.398 1 97.5 46 HIS B O 1
ATOM 2669 N N . GLY B 1 47 ? -4.605 30.234 10.344 1 95.94 47 GLY B N 1
ATOM 2670 C CA . GLY B 1 47 ? -3.184 30.469 10.555 1 95.94 47 GLY B CA 1
ATOM 2671 C C . GLY B 1 47 ? -2.322 29.281 10.133 1 95.94 47 GLY B C 1
ATOM 2672 O O . GLY B 1 47 ? -1.161 29.188 10.531 1 95.94 47 GLY B O 1
ATOM 2673 N N . ALA B 1 48 ? -2.809 28.359 9.359 1 96.94 48 ALA B N 1
ATOM 2674 C CA . ALA B 1 48 ? -1.98 27.266 8.859 1 96.94 48 ALA B CA 1
ATOM 2675 C C . ALA B 1 48 ? -0.837 27.797 7.996 1 96.94 48 ALA B C 1
ATOM 2677 O O . ALA B 1 48 ? -1.025 28.734 7.207 1 96.94 48 ALA B O 1
ATOM 2678 N N . ALA B 1 49 ? 0.372 27.188 8.156 1 97.69 49 ALA B N 1
ATOM 2679 C CA . ALA B 1 49 ? 1.534 27.594 7.363 1 97.69 49 ALA B CA 1
ATOM 2680 C C . ALA B 1 49 ? 1.487 26.984 5.969 1 97.69 49 ALA B C 1
ATOM 2682 O O . ALA B 1 49 ? 2.143 27.469 5.047 1 97.69 49 ALA B O 1
ATOM 2683 N N . GLY B 1 50 ? 0.791 25.953 5.785 1 98.12 50 GLY B N 1
ATOM 2684 C CA . GLY B 1 50 ? 0.617 25.25 4.523 1 98.12 50 GLY B CA 1
ATOM 2685 C C . GLY B 1 50 ? -0.47 24.188 4.574 1 98.12 50 GLY B C 1
ATOM 2686 O O . GLY B 1 50 ? -0.874 23.75 5.656 1 98.12 50 GLY B O 1
ATOM 2687 N N . LEU B 1 51 ? -0.982 23.828 3.416 1 98.62 51 LEU B N 1
ATOM 2688 C CA . LEU B 1 51 ? -2.002 22.797 3.281 1 98.62 51 LEU B CA 1
ATOM 2689 C C . LEU B 1 51 ? -1.473 21.609 2.482 1 98.62 51 LEU B C 1
ATOM 2691 O O . LEU B 1 51 ? -0.847 21.797 1.436 1 98.62 51 LEU B O 1
ATOM 2695 N N . PHE B 1 52 ? -1.603 20.453 2.963 1 98.75 52 PHE B N 1
ATOM 2696 C CA . PHE B 1 52 ? -1.287 19.219 2.242 1 98.75 52 PHE B CA 1
ATOM 2697 C C . PHE B 1 52 ? -2.555 18.562 1.703 1 98.75 52 PHE B C 1
ATOM 2699 O O . PHE B 1 52 ? -3.227 17.812 2.418 1 98.75 52 PHE B O 1
ATOM 2706 N N . ALA B 1 53 ? -2.842 18.844 0.466 1 98.81 53 ALA B N 1
ATOM 2707 C CA . ALA B 1 53 ? -4.07 18.375 -0.172 1 98.81 53 ALA B CA 1
ATOM 2708 C C . ALA B 1 53 ? -3.941 16.922 -0.617 1 98.81 53 ALA B C 1
ATOM 2710 O O . ALA B 1 53 ? -2.934 16.531 -1.215 1 98.81 53 ALA B O 1
ATOM 2711 N N . ALA B 1 54 ? -4.988 16.172 -0.361 1 98.44 54 ALA B N 1
ATOM 2712 C CA . ALA B 1 54 ? -5.039 14.758 -0.703 1 98.44 54 ALA B CA 1
ATOM 2713 C C . ALA B 1 54 ? -3.922 13.984 -0.005 1 98.44 54 ALA B C 1
ATOM 2715 O O . ALA B 1 54 ? -3.254 13.148 -0.624 1 98.44 54 ALA B O 1
ATOM 2716 N N . GLY B 1 55 ? -3.623 14.336 1.232 1 97.38 55 GLY B N 1
ATOM 2717 C CA . GLY B 1 55 ? -2.713 13.562 2.064 1 97.38 55 GLY B CA 1
ATOM 2718 C C . GLY B 1 55 ? -3.387 12.398 2.764 1 97.38 55 GLY B C 1
ATOM 2719 O O . GLY B 1 55 ? -4.41 11.891 2.297 1 97.38 55 GLY B O 1
ATOM 2720 N N . GLY B 1 56 ? -2.791 11.922 3.836 1 95.81 56 GLY B N 1
ATOM 2721 C CA . GLY B 1 56 ? -3.389 10.812 4.57 1 95.81 56 GLY B CA 1
ATOM 2722 C C . GLY B 1 56 ? -4.773 11.133 5.105 1 95.81 56 GLY B C 1
ATOM 2723 O O . GLY B 1 56 ? -5.727 10.398 4.848 1 95.81 56 GLY B O 1
ATOM 2724 N N . THR B 1 57 ? -4.867 12.266 5.852 1 97.44 57 THR B N 1
ATOM 2725 C CA . THR B 1 57 ? -6.152 12.711 6.383 1 97.44 57 THR B CA 1
ATOM 2726 C C . THR B 1 57 ? -7.133 13 5.25 1 97.44 57 THR B C 1
ATOM 2728 O O . THR B 1 57 ? -8.344 12.844 5.418 1 97.44 57 THR B O 1
ATOM 2731 N N . GLY B 1 58 ? -6.59 13.406 4.117 1 98.38 58 GLY B N 1
ATOM 2732 C CA . GLY B 1 58 ? -7.395 13.672 2.938 1 98.38 58 GLY B CA 1
ATOM 2733 C C . GLY B 1 58 ? -7.754 12.414 2.17 1 98.38 58 GLY B C 1
ATOM 2734 O O . GLY B 1 58 ? -8.281 12.484 1.059 1 98.38 58 GLY B O 1
ATOM 2735 N N . GLU B 1 59 ? -7.398 11.234 2.684 1 98.38 59 GLU B N 1
ATOM 2736 C CA . GLU B 1 59 ? -7.781 9.922 2.164 1 98.38 59 GLU B CA 1
ATOM 2737 C C . GLU B 1 59 ? -7.156 9.672 0.795 1 98.38 59 GLU B C 1
ATOM 2739 O O . GLU B 1 59 ? -7.797 9.094 -0.088 1 98.38 59 GLU B O 1
ATOM 2744 N N . PHE B 1 60 ? -5.91 10.062 0.649 1 98.5 60 PHE B N 1
ATOM 2745 C CA . PHE B 1 60 ? -5.148 9.789 -0.563 1 98.5 60 PHE B CA 1
ATOM 2746 C C . PHE B 1 60 ? -5.336 8.352 -1.014 1 98.5 60 PHE B C 1
ATOM 2748 O O . PHE B 1 60 ? -5.59 8.086 -2.191 1 98.5 60 PHE B O 1
ATOM 2755 N N . PHE B 1 61 ? -5.34 7.395 -0.19 1 97.75 61 PHE B N 1
ATOM 2756 C CA . PHE B 1 61 ? -5.344 5.957 -0.45 1 97.75 61 PHE B CA 1
ATOM 2757 C C . PHE B 1 61 ? -6.668 5.52 -1.059 1 97.75 61 PHE B C 1
ATOM 2759 O O . PHE B 1 61 ? -6.766 4.43 -1.628 1 97.75 61 PHE B O 1
ATOM 2766 N N . SER B 1 62 ? -7.707 6.262 -0.888 1 97.94 62 SER B N 1
ATOM 2767 C CA . SER B 1 62 ? -9.016 5.859 -1.395 1 97.94 62 SER B CA 1
ATOM 2768 C C . SER B 1 62 ? -9.344 6.578 -2.697 1 97.94 62 SER B C 1
ATOM 2770 O O . SER B 1 62 ? -10.297 6.207 -3.393 1 97.94 62 SER B O 1
ATOM 2772 N N . LEU B 1 63 ? -8.555 7.605 -3.035 1 98.31 63 LEU B N 1
ATOM 2773 C CA . LEU B 1 63 ? -8.812 8.414 -4.223 1 98.31 63 LEU B CA 1
ATOM 2774 C C . LEU B 1 63 ? -8.172 7.789 -5.457 1 98.31 63 LEU B C 1
ATOM 2776 O O . LEU B 1 63 ? -7.082 7.215 -5.371 1 98.31 63 LEU B O 1
ATOM 2780 N N . THR B 1 64 ? -8.836 7.938 -6.598 1 96.94 64 THR B N 1
ATOM 2781 C CA . THR B 1 64 ? -8.172 7.637 -7.859 1 96.94 64 THR B CA 1
ATOM 2782 C C . THR B 1 64 ? -7.156 8.719 -8.211 1 96.94 64 THR B C 1
ATOM 2784 O O . THR B 1 64 ? -7.246 9.844 -7.719 1 96.94 64 THR B O 1
ATOM 2787 N N . PRO B 1 65 ? -6.207 8.422 -9.078 1 96.5 65 PRO B N 1
ATOM 2788 C CA . PRO B 1 65 ? -5.234 9.445 -9.461 1 96.5 65 PRO B CA 1
ATOM 2789 C C . PRO B 1 65 ? -5.895 10.703 -10.023 1 96.5 65 PRO B C 1
ATOM 2791 O O . PRO B 1 65 ? -5.465 11.82 -9.719 1 96.5 65 PRO B O 1
ATOM 2794 N N . ASN B 1 66 ? -6.941 10.539 -10.805 1 97.38 66 ASN B N 1
ATOM 2795 C CA . ASN B 1 66 ? -7.66 11.695 -11.344 1 97.38 66 ASN B CA 1
ATOM 2796 C C . ASN B 1 66 ? -8.297 12.523 -10.234 1 97.38 66 ASN B C 1
ATOM 2798 O O . ASN B 1 66 ? -8.297 13.75 -10.289 1 97.38 66 ASN B O 1
ATOM 2802 N N . GLU B 1 67 ? -8.867 11.844 -9.281 1 98.56 67 GLU B N 1
ATOM 2803 C CA . GLU B 1 67 ? -9.461 12.555 -8.148 1 98.56 67 GLU B CA 1
ATOM 2804 C C . GLU B 1 67 ? -8.398 13.305 -7.348 1 98.56 67 GLU B C 1
ATOM 2806 O O . GLU B 1 67 ? -8.648 14.414 -6.879 1 98.56 67 GLU B O 1
ATOM 2811 N N . VAL B 1 68 ? -7.223 12.672 -7.188 1 98.75 68 VAL B N 1
ATOM 2812 C CA . VAL B 1 68 ? -6.141 13.32 -6.453 1 98.75 68 VAL B CA 1
ATOM 2813 C C . VAL B 1 68 ? -5.781 14.641 -7.125 1 98.75 68 VAL B C 1
ATOM 2815 O O . VAL B 1 68 ? -5.695 15.68 -6.461 1 98.75 68 VAL B O 1
ATOM 2818 N N . GLU B 1 69 ? -5.602 14.586 -8.414 1 98.81 69 GLU B N 1
ATOM 2819 C CA . GLU B 1 69 ? -5.262 15.797 -9.156 1 98.81 69 GLU B CA 1
ATOM 2820 C C . GLU B 1 69 ? -6.348 16.859 -9.008 1 98.81 69 GLU B C 1
ATOM 2822 O O . GLU B 1 69 ? -6.051 18.047 -8.844 1 98.81 69 GLU B O 1
ATOM 2827 N N . HIS B 1 70 ? -7.598 16.422 -9.078 1 98.88 70 HIS B N 1
ATOM 2828 C CA . HIS B 1 70 ? -8.734 17.328 -8.961 1 98.88 70 HIS B CA 1
ATOM 2829 C C . HIS B 1 70 ? -8.781 17.969 -7.578 1 98.88 70 HIS B C 1
ATOM 2831 O O . HIS B 1 70 ? -9.023 19.172 -7.457 1 98.88 70 HIS B O 1
ATOM 2837 N N . VAL B 1 71 ? -8.562 17.203 -6.531 1 98.94 71 VAL B N 1
ATOM 2838 C CA . VAL B 1 71 ? -8.57 17.703 -5.156 1 98.94 71 VAL B CA 1
ATOM 2839 C C . VAL B 1 71 ? -7.453 18.719 -4.961 1 98.94 71 VAL B C 1
ATOM 2841 O O . VAL B 1 71 ? -7.668 19.781 -4.379 1 98.94 71 VAL B O 1
ATOM 2844 N N . ILE B 1 72 ? -6.25 18.422 -5.496 1 98.88 72 ILE B N 1
ATOM 2845 C CA . ILE B 1 72 ? -5.102 19.312 -5.375 1 98.88 72 ILE B CA 1
ATOM 2846 C C . ILE B 1 72 ? -5.379 20.609 -6.113 1 98.88 72 ILE B C 1
ATOM 2848 O O . ILE B 1 72 ? -5.141 21.703 -5.582 1 98.88 72 ILE B O 1
ATOM 2852 N N . ALA B 1 73 ? -5.902 20.453 -7.316 1 98.88 73 ALA B N 1
ATOM 2853 C CA . ALA B 1 73 ? -6.195 21.625 -8.125 1 98.88 73 ALA B CA 1
ATOM 2854 C C . ALA B 1 73 ? -7.211 22.531 -7.426 1 98.88 73 ALA B C 1
ATOM 2856 O O . ALA B 1 73 ? -7.074 23.766 -7.445 1 98.88 73 ALA B O 1
ATOM 2857 N N . THR B 1 74 ? -8.234 21.922 -6.863 1 98.88 74 THR B N 1
ATOM 2858 C CA . THR B 1 74 ? -9.281 22.672 -6.164 1 98.88 74 THR B CA 1
ATOM 2859 C C . THR B 1 74 ? -8.703 23.406 -4.961 1 98.88 74 THR B C 1
ATOM 2861 O O . THR B 1 74 ? -9 24.594 -4.75 1 98.88 74 THR B O 1
ATOM 2864 N N . ALA B 1 75 ? -7.855 22.75 -4.203 1 98.88 75 ALA B N 1
ATOM 2865 C CA . ALA B 1 75 ? -7.223 23.375 -3.051 1 98.88 75 ALA B CA 1
ATOM 2866 C C . ALA B 1 75 ? -6.324 24.531 -3.484 1 98.88 75 ALA B C 1
ATOM 2868 O O . ALA B 1 75 ? -6.352 25.609 -2.881 1 98.88 75 ALA B O 1
ATOM 2869 N N . ALA B 1 76 ? -5.52 24.312 -4.504 1 98.62 76 ALA B N 1
ATOM 2870 C CA . ALA B 1 76 ? -4.59 25.328 -4.996 1 98.62 76 ALA B CA 1
ATOM 2871 C C . ALA B 1 76 ? -5.336 26.562 -5.488 1 98.62 76 ALA B C 1
ATOM 2873 O O . ALA B 1 76 ? -4.867 27.688 -5.312 1 98.62 76 ALA B O 1
ATOM 2874 N N . ALA B 1 77 ? -6.449 26.328 -6.113 1 98.5 77 ALA B N 1
ATOM 2875 C CA . ALA B 1 77 ? -7.246 27.422 -6.637 1 98.5 77 ALA B CA 1
ATOM 2876 C C . ALA B 1 77 ? -7.895 28.219 -5.504 1 98.5 77 ALA B C 1
ATOM 2878 O O . ALA B 1 77 ? -8.07 29.438 -5.609 1 98.5 77 ALA B O 1
ATOM 2879 N N . GLU B 1 78 ? -8.273 27.562 -4.438 1 98.44 78 GLU B N 1
ATOM 2880 C CA . GLU B 1 78 ? -9.055 28.172 -3.365 1 98.44 78 GLU B CA 1
ATOM 2881 C C . GLU B 1 78 ? -8.148 28.844 -2.34 1 98.44 78 GLU B C 1
ATOM 2883 O O . GLU B 1 78 ? -8.523 29.859 -1.74 1 98.44 78 GLU B O 1
ATOM 2888 N N . ALA B 1 79 ? -6.992 28.266 -2.045 1 98.12 79 ALA B N 1
ATOM 2889 C CA . ALA B 1 79 ? -6.09 28.766 -1.012 1 98.12 79 ALA B CA 1
ATOM 2890 C C . ALA B 1 79 ? -5.504 30.125 -1.404 1 98.12 79 ALA B C 1
ATOM 2892 O O . ALA B 1 79 ? -5.203 30.359 -2.576 1 98.12 79 ALA B O 1
ATOM 2893 N N . PRO B 1 80 ? -5.359 31.031 -0.444 1 96.69 80 PRO B N 1
ATOM 2894 C CA . PRO B 1 80 ? -4.66 32.281 -0.741 1 96.69 80 PRO B CA 1
ATOM 2895 C C . PRO B 1 80 ? -3.227 32.062 -1.216 1 96.69 80 PRO B C 1
ATOM 2897 O O . PRO B 1 80 ? -2.619 31.031 -0.896 1 96.69 80 PRO B O 1
ATOM 2900 N N . ASP B 1 81 ? -2.65 32.969 -1.881 1 93.38 81 ASP B N 1
ATOM 2901 C CA . ASP B 1 81 ? -1.354 32.875 -2.541 1 93.38 81 ASP B CA 1
ATOM 2902 C C . ASP B 1 81 ? -0.24 32.625 -1.523 1 93.38 81 ASP B C 1
ATOM 2904 O O . ASP B 1 81 ? 0.784 32.031 -1.844 1 93.38 81 ASP B O 1
ATOM 2908 N N . ASP B 1 82 ? -0.417 33.094 -0.4 1 93.69 82 ASP B N 1
ATOM 2909 C CA . ASP B 1 82 ? 0.669 33.062 0.574 1 93.69 82 ASP B CA 1
ATOM 2910 C C . ASP B 1 82 ? 0.646 31.75 1.354 1 93.69 82 ASP B C 1
ATOM 2912 O O . ASP B 1 82 ? 1.54 31.484 2.16 1 93.69 82 ASP B O 1
ATOM 2916 N N . ILE B 1 83 ? -0.332 30.906 1.193 1 97.12 83 ILE B N 1
ATOM 2917 C CA . ILE B 1 83 ? -0.392 29.578 1.812 1 97.12 83 ILE B CA 1
ATOM 2918 C C . ILE B 1 83 ? -0.106 28.516 0.765 1 97.12 83 ILE B C 1
ATOM 2920 O O . ILE B 1 83 ? -0.958 28.219 -0.077 1 97.12 83 ILE B O 1
ATOM 2924 N N . PRO B 1 84 ? 1.078 27.953 0.783 1 98.12 84 PRO B N 1
ATOM 2925 C CA . PRO B 1 84 ? 1.394 26.922 -0.213 1 98.12 84 PRO B CA 1
ATOM 2926 C C . PRO B 1 84 ? 0.545 25.672 -0.052 1 98.12 84 PRO B C 1
ATOM 2928 O O . PRO B 1 84 ? 0.287 25.234 1.073 1 98.12 84 PRO B O 1
ATOM 2931 N N . VAL B 1 85 ? 0.107 25.156 -1.171 1 98.75 85 VAL B N 1
ATOM 2932 C CA . VAL B 1 85 ? -0.575 23.859 -1.222 1 98.75 85 VAL B CA 1
ATOM 2933 C C . VAL B 1 85 ? 0.389 22.781 -1.715 1 98.75 85 VAL B C 1
ATOM 2935 O O . VAL B 1 85 ? 0.963 22.906 -2.799 1 98.75 85 VAL B O 1
ATOM 2938 N N . ILE B 1 86 ? 0.633 21.812 -0.91 1 98.81 86 ILE B N 1
ATOM 2939 C CA . ILE B 1 86 ? 1.471 20.656 -1.244 1 98.81 86 ILE B CA 1
ATOM 2940 C C . ILE B 1 86 ? 0.598 19.516 -1.748 1 98.81 86 ILE B C 1
ATOM 2942 O O . ILE B 1 86 ? -0.381 19.141 -1.098 1 98.81 86 ILE B O 1
ATOM 2946 N N . GLY B 1 87 ? 0.894 19.047 -2.902 1 98.81 87 GLY B N 1
ATOM 2947 C CA . GLY B 1 87 ? 0.175 17.906 -3.457 1 98.81 87 GLY B CA 1
ATOM 2948 C C . GLY B 1 87 ? 0.75 16.562 -3.027 1 98.81 87 GLY B C 1
ATOM 2949 O O . GLY B 1 87 ? 1.708 16.516 -2.254 1 98.81 87 GLY B O 1
ATOM 2950 N N . ALA B 1 88 ? 0.165 15.484 -3.551 1 98.81 88 ALA B N 1
ATOM 2951 C CA . ALA B 1 88 ? 0.557 14.141 -3.133 1 98.81 88 ALA B CA 1
ATOM 2952 C C . ALA B 1 88 ? 0.912 13.273 -4.336 1 98.81 88 ALA B C 1
ATOM 2954 O O . ALA B 1 88 ? 0.301 13.398 -5.402 1 98.81 88 ALA B O 1
ATOM 2955 N N . ALA B 1 89 ? 1.837 12.438 -4.188 1 98.81 89 ALA B N 1
ATOM 2956 C CA . ALA B 1 89 ? 2.213 11.383 -5.121 1 98.81 89 ALA B CA 1
ATOM 2957 C C . ALA B 1 89 ? 2.533 10.086 -4.383 1 98.81 89 ALA B C 1
ATOM 2959 O O . ALA B 1 89 ? 3.018 10.117 -3.25 1 98.81 89 ALA B O 1
ATOM 2960 N N . GLY B 1 90 ? 2.258 8.945 -5.039 1 98.12 90 GLY B N 1
ATOM 2961 C CA . GLY B 1 90 ? 2.535 7.68 -4.387 1 98.12 90 GLY B CA 1
ATOM 2962 C C . GLY B 1 90 ? 2.373 6.484 -5.305 1 98.12 90 GLY B C 1
ATOM 2963 O O . GLY B 1 90 ? 2.41 6.629 -6.531 1 98.12 90 GLY B O 1
ATOM 2964 N N . TYR B 1 91 ? 2.27 5.285 -4.676 1 97.81 91 TYR B N 1
ATOM 2965 C CA . TYR B 1 91 ? 2.129 4.02 -5.391 1 97.81 91 TYR B CA 1
ATOM 2966 C C . TYR B 1 91 ? 3.43 3.641 -6.086 1 97.81 91 TYR B C 1
ATOM 2968 O O . TYR B 1 91 ? 4.52 3.896 -5.566 1 97.81 91 TYR B O 1
ATOM 2976 N N . GLY B 1 92 ? 3.355 2.734 -7.098 1 97.5 92 GLY B N 1
ATOM 2977 C CA . GLY B 1 92 ? 4.551 2.352 -7.832 1 97.5 92 GLY B CA 1
ATOM 2978 C C . GLY B 1 92 ? 5.23 3.518 -8.523 1 97.5 92 GLY B C 1
ATOM 2979 O O . GLY B 1 92 ? 4.613 4.562 -8.734 1 97.5 92 GLY B O 1
ATOM 2980 N N . THR B 1 93 ? 6.449 3.324 -8.922 1 98.19 93 THR B N 1
ATOM 2981 C CA . THR B 1 93 ? 7.289 4.41 -9.422 1 98.19 93 THR B CA 1
ATOM 2982 C C . THR B 1 93 ? 6.656 5.07 -10.641 1 98.19 93 THR B C 1
ATOM 2984 O O . THR B 1 93 ? 6.613 6.301 -10.734 1 98.19 93 THR B O 1
ATOM 2987 N N . ALA B 1 94 ? 6.16 4.273 -11.555 1 97.69 94 ALA B N 1
ATOM 2988 C CA . ALA B 1 94 ? 5.57 4.832 -12.766 1 97.69 94 ALA B CA 1
ATOM 2989 C C . ALA B 1 94 ? 4.371 5.719 -12.43 1 97.69 94 ALA B C 1
ATOM 2991 O O . ALA B 1 94 ? 4.227 6.812 -12.977 1 97.69 94 ALA B O 1
ATOM 2992 N N . THR B 1 95 ? 3.523 5.242 -11.555 1 98 95 THR B N 1
ATOM 2993 C CA . THR B 1 95 ? 2.355 6.004 -11.125 1 98 95 THR B CA 1
ATOM 2994 C C . THR B 1 95 ? 2.775 7.254 -10.352 1 98 95 THR B C 1
ATOM 2996 O O . THR B 1 95 ? 2.232 8.336 -10.578 1 98 95 THR B O 1
ATOM 2999 N N . ALA B 1 96 ? 3.75 7.156 -9.492 1 98.62 96 ALA B N 1
ATOM 3000 C CA . ALA B 1 96 ? 4.234 8.273 -8.695 1 98.62 96 ALA B CA 1
ATOM 3001 C C . ALA B 1 96 ? 4.805 9.383 -9.578 1 98.62 96 ALA B C 1
ATOM 3003 O O . ALA B 1 96 ? 4.602 10.57 -9.312 1 98.62 96 ALA B O 1
ATOM 3004 N N . VAL B 1 97 ? 5.539 8.953 -10.57 1 98.62 97 VAL B N 1
ATOM 3005 C CA . VAL B 1 97 ? 6.129 9.906 -11.508 1 98.62 97 VAL B CA 1
ATOM 3006 C C . VAL B 1 97 ? 5.023 10.688 -12.211 1 98.62 97 VAL B C 1
ATOM 3008 O O . VAL B 1 97 ? 5.098 11.914 -12.32 1 98.62 97 VAL B O 1
ATOM 3011 N N . GLU B 1 98 ? 3.994 9.977 -12.633 1 98.31 98 GLU B N 1
ATOM 3012 C CA . GLU B 1 98 ? 2.887 10.656 -13.297 1 98.31 98 GLU B CA 1
ATOM 3013 C C . GLU B 1 98 ? 2.15 11.578 -12.328 1 98.31 98 GLU B C 1
ATOM 3015 O O . GLU B 1 98 ? 1.721 12.672 -12.719 1 98.31 98 GLU B O 1
ATOM 3020 N N . MET B 1 99 ? 1.99 11.188 -11.156 1 98.75 99 MET B N 1
ATOM 3021 C CA . MET B 1 99 ? 1.315 12.016 -10.156 1 98.75 99 MET B CA 1
ATOM 3022 C C . MET B 1 99 ? 2.143 13.25 -9.82 1 98.75 99 MET B C 1
ATOM 3024 O O . MET B 1 99 ? 1.589 14.312 -9.531 1 98.75 99 MET B O 1
ATOM 3028 N N . ALA B 1 100 ? 3.455 13.078 -9.82 1 98.81 100 ALA B N 1
ATOM 3029 C CA . ALA B 1 100 ? 4.32 14.234 -9.602 1 98.81 100 ALA B CA 1
ATOM 3030 C C . ALA B 1 100 ? 4.098 15.297 -10.68 1 98.81 100 ALA B C 1
ATOM 3032 O O . ALA B 1 100 ? 3.992 16.484 -10.383 1 98.81 100 ALA B O 1
ATOM 3033 N N . LYS B 1 101 ? 4.012 14.859 -11.906 1 98.75 101 LYS B N 1
ATOM 3034 C CA . LYS B 1 101 ? 3.723 15.773 -13.008 1 98.75 101 LYS B CA 1
ATOM 3035 C C . LYS B 1 101 ? 2.342 16.406 -12.852 1 98.75 101 LYS B C 1
ATOM 3037 O O . LYS B 1 101 ? 2.158 17.594 -13.125 1 98.75 101 LYS B O 1
ATOM 3042 N N . ALA B 1 102 ? 1.409 15.609 -12.422 1 98.75 102 ALA B N 1
ATOM 3043 C CA . ALA B 1 102 ? 0.044 16.078 -12.211 1 98.75 102 ALA B CA 1
ATOM 3044 C C . ALA B 1 102 ? -0.001 17.156 -11.133 1 98.75 102 ALA B C 1
ATOM 3046 O O . ALA B 1 102 ? -0.806 18.094 -11.211 1 98.75 102 ALA B O 1
ATOM 3047 N N . CYS B 1 103 ? 0.827 17.016 -10.086 1 98.75 103 CYS B N 1
ATOM 3048 C CA . CYS B 1 103 ? 0.905 18.031 -9.047 1 98.75 103 CYS B CA 1
ATOM 3049 C C . CYS B 1 103 ? 1.267 19.391 -9.648 1 98.75 103 CYS B C 1
ATOM 3051 O O . CYS B 1 103 ? 0.667 20.406 -9.297 1 98.75 103 CYS B O 1
ATOM 3053 N N . SER B 1 104 ? 2.221 19.344 -10.578 1 98.19 104 SER B N 1
ATOM 3054 C CA . SER B 1 104 ? 2.623 20.578 -11.25 1 98.19 104 SER B CA 1
ATOM 3055 C C . SER B 1 104 ? 1.475 21.172 -12.062 1 98.19 104 SER B C 1
ATOM 3057 O O . SER B 1 104 ? 1.198 22.375 -11.977 1 98.19 104 SER B O 1
ATOM 3059 N N . ARG B 1 105 ? 0.781 20.297 -12.773 1 98.31 105 ARG B N 1
ATOM 3060 C CA . ARG B 1 105 ? -0.347 20.734 -13.586 1 98.31 105 ARG B CA 1
ATOM 3061 C C . ARG B 1 105 ? -1.468 21.281 -12.711 1 98.31 105 ARG B C 1
ATOM 3063 O O . ARG B 1 105 ? -2.176 22.219 -13.117 1 98.31 105 ARG B O 1
ATOM 3070 N N . ALA B 1 106 ? -1.577 20.812 -11.508 1 98.62 106 ALA B N 1
ATOM 3071 C CA . ALA B 1 106 ? -2.68 21.141 -10.609 1 98.62 106 ALA B CA 1
ATOM 3072 C C . ALA B 1 106 ? -2.387 22.422 -9.836 1 98.62 106 ALA B C 1
ATOM 3074 O O . ALA B 1 106 ? -3.246 22.938 -9.109 1 98.62 106 ALA B O 1
ATOM 3075 N N . GLY B 1 107 ? -1.176 22.938 -9.906 1 98.12 107 GLY B N 1
ATOM 3076 C CA . GLY B 1 107 ? -0.833 24.188 -9.258 1 98.12 107 GLY B CA 1
ATOM 3077 C C . GLY B 1 107 ? -0.277 24 -7.855 1 98.12 107 GLY B C 1
ATOM 3078 O O . GLY B 1 107 ? -0.259 24.938 -7.059 1 98.12 107 GLY B O 1
ATOM 3079 N N . ALA B 1 108 ? 0.171 22.812 -7.523 1 98.62 108 ALA B N 1
ATOM 3080 C CA . ALA B 1 108 ? 0.777 22.562 -6.219 1 98.62 108 ALA B CA 1
ATOM 3081 C C . ALA B 1 108 ? 2.109 23.297 -6.082 1 98.62 108 ALA B C 1
ATOM 3083 O O . ALA B 1 108 ? 2.807 23.516 -7.074 1 98.62 108 ALA B O 1
ATOM 3084 N N . ALA B 1 109 ? 2.473 23.641 -4.875 1 98.56 109 ALA B N 1
ATOM 3085 C CA . ALA B 1 109 ? 3.73 24.328 -4.578 1 98.56 109 ALA B CA 1
ATOM 3086 C C . ALA B 1 109 ? 4.828 23.328 -4.234 1 98.56 109 ALA B C 1
ATOM 3088 O O . ALA B 1 109 ? 6.004 23.688 -4.152 1 98.56 109 ALA B O 1
ATOM 3089 N N . GLY B 1 110 ? 4.523 22.109 -4.07 1 98.62 110 GLY B N 1
ATOM 3090 C CA . GLY B 1 110 ? 5.406 21.016 -3.729 1 98.62 110 GLY B CA 1
ATOM 3091 C C . GLY B 1 110 ? 4.707 19.672 -3.713 1 98.62 110 GLY B C 1
ATOM 3092 O O . GLY B 1 110 ? 3.525 19.578 -4.055 1 98.62 110 GLY B O 1
ATOM 3093 N N . ILE B 1 111 ? 5.477 18.641 -3.342 1 98.88 111 ILE B N 1
ATOM 3094 C CA . ILE B 1 111 ? 4.945 17.281 -3.408 1 98.88 111 ILE B CA 1
ATOM 3095 C C . ILE B 1 111 ? 5.301 16.531 -2.129 1 98.88 111 ILE B C 1
ATOM 3097 O O . ILE B 1 111 ? 6.445 16.562 -1.674 1 98.88 111 ILE B O 1
ATOM 3101 N N . LEU B 1 112 ? 4.336 15.945 -1.492 1 98.94 112 LEU B N 1
ATOM 3102 C CA . LEU B 1 112 ? 4.574 14.891 -0.512 1 98.94 112 LEU B CA 1
ATOM 3103 C C . LEU B 1 112 ? 4.59 13.516 -1.18 1 98.94 112 LEU B C 1
ATOM 3105 O O . LEU B 1 112 ? 3.588 13.094 -1.757 1 98.94 112 LEU B O 1
ATOM 3109 N N . LEU B 1 113 ? 5.707 12.844 -1.133 1 98.88 113 LEU B N 1
ATOM 3110 C CA . LEU B 1 113 ? 5.852 11.531 -1.76 1 98.88 113 LEU B CA 1
ATOM 3111 C C . LEU B 1 113 ? 5.559 10.414 -0.762 1 98.88 113 LEU B C 1
ATOM 3113 O O . LEU B 1 113 ? 6.34 10.188 0.164 1 98.88 113 LEU B O 1
ATOM 3117 N N . LEU B 1 114 ? 4.441 9.734 -0.944 1 98.75 114 LEU B N 1
ATOM 3118 C CA . LEU B 1 114 ? 4.02 8.609 -0.111 1 98.75 114 LEU B CA 1
ATOM 3119 C C . LEU B 1 114 ? 4.723 7.324 -0.536 1 98.75 114 LEU B C 1
ATOM 3121 O O . LEU B 1 114 ? 5.289 7.254 -1.629 1 98.75 114 LEU B O 1
ATOM 3125 N N . PRO B 1 115 ? 4.695 6.293 0.274 1 97.62 115 PRO B N 1
ATOM 3126 C CA . PRO B 1 115 ? 5.453 5.066 0.012 1 97.62 115 PRO B CA 1
ATOM 3127 C C . PRO B 1 115 ? 4.922 4.293 -1.193 1 97.62 115 PRO B C 1
ATOM 3129 O O . PRO B 1 115 ? 3.77 4.477 -1.591 1 97.62 115 PRO B O 1
ATOM 3132 N N . PRO B 1 116 ? 5.809 3.408 -1.692 1 97.75 116 PRO B N 1
ATOM 3133 C CA . PRO B 1 116 ? 5.328 2.506 -2.742 1 97.75 116 PRO B CA 1
ATOM 3134 C C . PRO B 1 116 ? 4.25 1.543 -2.248 1 97.75 116 PRO B C 1
ATOM 3136 O O . PRO B 1 116 ? 4.016 1.443 -1.041 1 97.75 116 PRO B O 1
ATOM 3139 N N . TYR B 1 117 ? 3.623 0.849 -3.193 1 97.31 117 TYR B N 1
ATOM 3140 C CA . TYR B 1 117 ? 2.514 -0.049 -2.893 1 97.31 117 TYR B CA 1
ATOM 3141 C C . TYR B 1 117 ? 3.006 -1.477 -2.689 1 97.31 117 TYR B C 1
ATOM 3143 O O . TYR B 1 117 ? 3.652 -2.049 -3.57 1 97.31 117 TYR B O 1
ATOM 3151 N N . LEU B 1 118 ? 2.797 -2.082 -1.525 1 94.44 118 LEU B N 1
ATOM 3152 C CA . LEU B 1 118 ? 2.664 -3.502 -1.216 1 94.44 118 LEU B CA 1
ATOM 3153 C C . LEU B 1 118 ? 4.035 -4.16 -1.09 1 94.44 118 LEU B C 1
ATOM 3155 O O . LEU B 1 118 ? 4.195 -5.125 -0.34 1 94.44 118 LEU B O 1
ATOM 3159 N N . THR B 1 119 ? 5.117 -3.592 -1.762 1 93.5 119 THR B N 1
ATOM 3160 C CA . THR B 1 119 ? 6.367 -4.336 -1.84 1 93.5 119 THR B CA 1
ATOM 3161 C C . THR B 1 119 ? 7.426 -3.713 -0.931 1 93.5 119 THR B C 1
ATOM 3163 O O . THR B 1 119 ? 7.484 -2.49 -0.786 1 93.5 119 THR B O 1
ATOM 3166 N N . GLY B 1 120 ? 8.211 -4.617 -0.326 1 94.44 120 GLY B N 1
ATOM 3167 C CA . GLY B 1 120 ? 9.43 -4.148 0.322 1 94.44 120 GLY B CA 1
ATOM 3168 C C . GLY B 1 120 ? 10.586 -3.973 -0.641 1 94.44 120 GLY B C 1
ATOM 3169 O O . GLY B 1 120 ? 10.602 -4.57 -1.719 1 94.44 120 GLY B O 1
ATOM 3170 N N . SER B 1 121 ? 11.531 -3.154 -0.277 1 95.31 121 SER B N 1
ATOM 3171 C CA . SER B 1 121 ? 12.672 -2.869 -1.145 1 95.31 121 SER B CA 1
ATOM 3172 C C . SER B 1 121 ? 13.922 -2.566 -0.331 1 95.31 121 SER B C 1
ATOM 3174 O O . SER B 1 121 ? 13.836 -2.055 0.787 1 95.31 121 SER B O 1
ATOM 3176 N N . PRO B 1 122 ? 15.109 -2.928 -0.92 1 96.31 122 PRO B N 1
ATOM 3177 C CA . PRO B 1 122 ? 16.328 -2.441 -0.269 1 96.31 122 PRO B CA 1
ATOM 3178 C C . PRO B 1 122 ? 16.469 -0.922 -0.344 1 96.31 122 PRO B C 1
ATOM 3180 O O . PRO B 1 122 ? 15.711 -0.261 -1.058 1 96.31 122 PRO B O 1
ATOM 3183 N N . GLN B 1 123 ? 17.422 -0.397 0.411 1 97.88 123 GLN B N 1
ATOM 3184 C CA . GLN B 1 123 ? 17.641 1.043 0.5 1 97.88 123 GLN B CA 1
ATOM 3185 C C . GLN B 1 123 ? 17.906 1.646 -0.875 1 97.88 123 GLN B C 1
ATOM 3187 O O . GLN B 1 123 ? 17.375 2.709 -1.207 1 97.88 123 GLN B O 1
ATOM 3192 N N . ASP B 1 124 ? 18.75 0.984 -1.664 1 97.44 124 ASP B N 1
ATOM 3193 C CA . ASP B 1 124 ? 19.094 1.558 -2.961 1 97.44 124 ASP B CA 1
ATOM 3194 C C . ASP B 1 124 ? 17.906 1.525 -3.912 1 97.44 124 ASP B C 1
ATOM 3196 O O . ASP B 1 124 ? 17.766 2.389 -4.781 1 97.44 124 ASP B O 1
ATOM 3200 N N . GLY B 1 125 ? 17 0.558 -3.785 1 97.81 125 GLY B N 1
ATOM 3201 C CA . GLY B 1 125 ? 15.758 0.553 -4.531 1 97.81 125 GLY B CA 1
ATOM 3202 C C . GLY B 1 125 ? 14.836 1.699 -4.16 1 97.81 125 GLY B C 1
ATOM 3203 O O . GLY B 1 125 ? 14.266 2.354 -5.035 1 97.81 125 GLY B O 1
ATOM 3204 N N . LEU B 1 126 ? 14.656 1.91 -2.857 1 98.12 126 LEU B N 1
ATOM 3205 C CA . LEU B 1 126 ? 13.867 3.043 -2.389 1 98.12 126 LEU B CA 1
ATOM 3206 C C . LEU B 1 126 ? 14.445 4.359 -2.895 1 98.12 126 LEU B C 1
ATOM 3208 O O . LEU B 1 126 ? 13.703 5.25 -3.314 1 98.12 126 LEU B O 1
ATOM 3212 N N . ALA B 1 127 ? 15.789 4.434 -2.832 1 98.62 127 ALA B N 1
ATOM 3213 C CA . ALA B 1 127 ? 16.453 5.633 -3.328 1 98.62 127 ALA B CA 1
ATOM 3214 C C . ALA B 1 127 ? 16.156 5.859 -4.805 1 98.62 127 ALA B C 1
ATOM 3216 O O . ALA B 1 127 ? 15.906 6.992 -5.23 1 98.62 127 ALA B O 1
ATOM 3217 N N . ALA B 1 128 ? 16.203 4.789 -5.574 1 98.38 128 ALA B N 1
ATOM 3218 C CA . ALA B 1 128 ? 15.93 4.895 -7.004 1 98.38 128 ALA B CA 1
ATOM 3219 C C . ALA B 1 128 ? 14.5 5.379 -7.254 1 98.38 128 ALA B C 1
ATOM 3221 O O . ALA B 1 128 ? 14.258 6.148 -8.188 1 98.38 128 ALA B O 1
ATOM 3222 N N . HIS B 1 129 ? 13.57 4.922 -6.445 1 98.56 129 HIS B N 1
ATOM 3223 C CA . HIS B 1 129 ? 12.188 5.367 -6.516 1 98.56 129 HIS B CA 1
ATOM 3224 C C . HIS B 1 129 ? 12.078 6.871 -6.27 1 98.56 129 HIS B C 1
ATOM 3226 O O . HIS B 1 129 ? 11.469 7.59 -7.059 1 98.56 129 HIS B O 1
ATOM 3232 N N . VAL B 1 130 ? 12.703 7.348 -5.215 1 98.88 130 VAL B N 1
ATOM 3233 C CA . VAL B 1 130 ? 12.672 8.766 -4.855 1 98.88 130 VAL B CA 1
ATOM 3234 C C . VAL B 1 130 ? 13.336 9.594 -5.957 1 98.88 130 VAL B C 1
ATOM 3236 O O . VAL B 1 130 ? 12.805 10.625 -6.367 1 98.88 130 VAL B O 1
ATOM 3239 N N . ARG B 1 131 ? 14.469 9.102 -6.461 1 98.75 131 ARG B N 1
ATOM 3240 C CA . ARG B 1 131 ? 15.195 9.812 -7.512 1 98.75 131 ARG B CA 1
ATOM 3241 C C . ARG B 1 131 ? 14.344 9.953 -8.766 1 98.75 131 ARG B C 1
ATOM 3243 O O . ARG B 1 131 ? 14.336 11.008 -9.406 1 98.75 131 ARG B O 1
ATOM 3250 N N . ALA B 1 132 ? 13.648 8.898 -9.117 1 98.62 132 ALA B N 1
ATOM 3251 C CA . ALA B 1 132 ? 12.797 8.93 -10.305 1 98.62 132 ALA B CA 1
ATOM 3252 C C . ALA B 1 132 ? 11.727 10.016 -10.188 1 98.62 132 ALA B C 1
ATOM 3254 O O . ALA B 1 132 ? 11.438 10.727 -11.156 1 98.62 132 ALA B O 1
ATOM 3255 N N . VAL B 1 133 ? 11.125 10.156 -9.016 1 98.81 133 VAL B N 1
ATOM 3256 C CA . VAL B 1 133 ? 10.086 11.156 -8.797 1 98.81 133 VAL B CA 1
ATOM 3257 C C . VAL B 1 133 ? 10.703 12.555 -8.812 1 98.81 133 VAL B C 1
ATOM 3259 O O . VAL B 1 133 ? 10.164 13.469 -9.445 1 98.81 133 VAL B O 1
ATOM 3262 N N . CYS B 1 134 ? 11.836 12.742 -8.188 1 98.75 134 CYS B N 1
ATOM 3263 C CA . CYS B 1 134 ? 12.523 14.031 -8.164 1 98.75 134 CYS B CA 1
ATOM 3264 C C . CYS B 1 134 ? 12.875 14.484 -9.578 1 98.75 134 CYS B C 1
ATOM 3266 O O . CYS B 1 134 ? 12.758 15.664 -9.898 1 98.75 134 CYS B O 1
ATOM 3268 N N . GLU B 1 135 ? 13.289 13.578 -10.383 1 98.5 135 GLU B N 1
ATOM 3269 C CA . GLU B 1 135 ? 13.711 13.891 -11.742 1 98.5 135 GLU B CA 1
ATOM 3270 C C . GLU B 1 135 ? 12.516 14.266 -12.617 1 98.5 135 GLU B C 1
ATOM 3272 O O . GLU B 1 135 ? 12.672 14.953 -13.625 1 98.5 135 GLU B O 1
ATOM 3277 N N . ALA B 1 136 ? 11.336 13.938 -12.219 1 98.31 136 ALA B N 1
ATOM 3278 C CA . ALA B 1 136 ? 10.141 14.102 -13.039 1 98.31 136 ALA B CA 1
ATOM 3279 C C . ALA B 1 136 ? 9.5 15.469 -12.828 1 98.31 136 ALA B C 1
ATOM 3281 O O . ALA B 1 136 ? 8.516 15.812 -13.484 1 98.31 136 ALA B O 1
ATOM 3282 N N . THR B 1 137 ? 10.039 16.344 -11.93 1 98.38 137 THR B N 1
ATOM 3283 C CA . THR B 1 137 ? 9.383 17.594 -11.578 1 98.38 137 THR B CA 1
ATOM 3284 C C . THR B 1 137 ? 10.398 18.625 -11.102 1 98.38 137 THR B C 1
ATOM 3286 O O . THR B 1 137 ? 11.516 18.281 -10.711 1 98.38 137 THR B O 1
ATOM 3289 N N . ASP B 1 138 ? 10.047 19.844 -11.156 1 97.38 138 ASP B N 1
ATOM 3290 C CA . ASP B 1 138 ? 10.859 20.922 -10.594 1 97.38 138 ASP B CA 1
ATOM 3291 C C . ASP B 1 138 ? 10.359 21.328 -9.211 1 97.38 138 ASP B C 1
ATOM 3293 O O . ASP B 1 138 ? 11.008 22.109 -8.516 1 97.38 138 ASP B O 1
ATOM 3297 N N . LEU B 1 139 ? 9.242 20.781 -8.852 1 98.31 139 LEU B N 1
ATOM 3298 C CA . LEU B 1 139 ? 8.695 21.094 -7.539 1 98.31 139 LEU B CA 1
ATOM 3299 C C . LEU B 1 139 ? 9.555 20.484 -6.438 1 98.31 139 LEU B C 1
ATOM 3301 O O . LEU B 1 139 ? 10.234 19.469 -6.66 1 98.31 139 LEU B O 1
ATOM 3305 N N . GLY B 1 140 ? 9.578 21.156 -5.305 1 98.62 140 GLY B N 1
ATOM 3306 C CA . GLY B 1 140 ? 10.188 20.531 -4.141 1 98.62 140 GLY B CA 1
ATOM 3307 C C . GLY B 1 140 ? 9.492 19.25 -3.707 1 98.62 140 GLY B C 1
ATOM 3308 O O . GLY B 1 140 ? 8.258 19.172 -3.734 1 98.62 140 GLY B O 1
ATOM 3309 N N . VAL B 1 141 ? 10.266 18.25 -3.34 1 98.88 141 VAL B N 1
ATOM 3310 C CA . VAL B 1 141 ? 9.734 16.953 -2.932 1 98.88 141 VAL B CA 1
ATOM 3311 C C . VAL B 1 141 ? 10.031 16.719 -1.453 1 98.88 141 VAL B C 1
ATOM 3313 O O . VAL B 1 141 ? 11.156 16.938 -0.998 1 98.88 141 VAL B O 1
ATOM 3316 N N . ILE B 1 142 ? 9.008 16.391 -0.716 1 98.81 142 ILE B N 1
ATOM 3317 C CA . ILE B 1 142 ? 9.109 15.906 0.658 1 98.81 142 ILE B CA 1
ATOM 3318 C C . ILE B 1 142 ? 8.906 14.391 0.694 1 98.81 142 ILE B C 1
ATOM 3320 O O . ILE B 1 142 ? 7.863 13.891 0.266 1 98.81 142 ILE B O 1
ATOM 3324 N N . VAL B 1 143 ? 9.891 13.664 1.174 1 98.88 143 VAL B N 1
ATOM 3325 C CA . VAL B 1 143 ? 9.75 12.219 1.238 1 98.88 143 VAL B CA 1
ATOM 3326 C C . VAL B 1 143 ? 9.141 11.812 2.58 1 98.88 143 VAL B C 1
ATOM 3328 O O . VAL B 1 143 ? 9.469 12.398 3.615 1 98.88 143 VAL B O 1
ATOM 3331 N N . TYR B 1 144 ? 8.312 10.875 2.527 1 98.69 144 TYR B N 1
ATOM 3332 C CA . TYR B 1 144 ? 7.547 10.445 3.693 1 98.69 144 TYR B CA 1
ATOM 3333 C C . TYR B 1 144 ? 7.938 9.031 4.117 1 98.69 144 TYR B C 1
ATOM 3335 O O . TYR B 1 144 ? 7.605 8.062 3.438 1 98.69 144 TYR B O 1
ATOM 3343 N N . ASN B 1 145 ? 8.688 8.859 5.246 1 98.44 145 ASN B N 1
ATOM 3344 C CA . ASN B 1 145 ? 8.883 7.551 5.867 1 98.44 145 ASN B CA 1
ATOM 3345 C C . ASN B 1 145 ? 7.59 7.035 6.496 1 98.44 145 ASN B C 1
ATOM 3347 O O . ASN B 1 145 ? 7.102 7.605 7.473 1 98.44 145 ASN B O 1
ATOM 3351 N N . ARG B 1 146 ? 7.105 6.004 5.902 1 97.25 146 ARG B N 1
ATOM 3352 C CA . ARG B 1 146 ? 5.82 5.441 6.297 1 97.25 146 ARG B CA 1
ATOM 3353 C C . ARG B 1 146 ? 5.664 4.016 5.781 1 97.25 146 ARG B C 1
ATOM 3355 O O . ARG B 1 146 ? 6.074 3.709 4.656 1 97.25 146 ARG B O 1
ATOM 3362 N N . ALA B 1 147 ? 5.109 3.119 6.637 1 95.5 147 ALA B N 1
ATOM 3363 C CA . ALA B 1 147 ? 4.754 1.758 6.246 1 95.5 147 ALA B CA 1
ATOM 3364 C C . ALA B 1 147 ? 5.969 1.011 5.703 1 95.5 147 ALA B C 1
ATOM 3366 O O . ALA B 1 147 ? 6.984 0.875 6.391 1 95.5 147 ALA B O 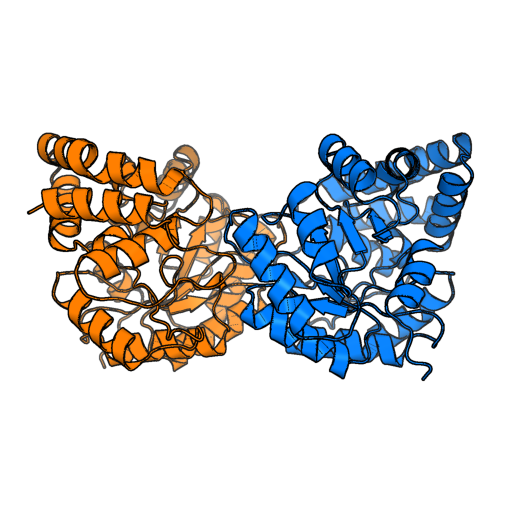1
ATOM 3367 N N . ASN B 1 148 ? 5.945 0.588 4.43 1 96.06 148 ASN B N 1
ATOM 3368 C CA . ASN B 1 148 ? 6.98 -0.288 3.885 1 96.06 148 ASN B CA 1
ATOM 3369 C C . ASN B 1 148 ? 8.156 0.508 3.322 1 96.06 148 ASN B C 1
ATOM 3371 O O . ASN B 1 148 ? 9.055 -0.059 2.699 1 96.06 148 ASN B O 1
ATOM 3375 N N . ALA B 1 149 ? 8.164 1.78 3.512 1 97.5 149 ALA B N 1
ATOM 3376 C CA . ALA B 1 149 ? 9.25 2.625 3.008 1 97.5 149 ALA B CA 1
ATOM 3377 C C . ALA B 1 149 ? 9.883 3.436 4.133 1 97.5 149 ALA B C 1
ATOM 3379 O O . ALA B 1 149 ? 9.32 4.445 4.57 1 97.5 149 ALA B O 1
ATOM 3380 N N . VAL B 1 150 ? 11.016 2.992 4.594 1 98.31 150 VAL B N 1
ATOM 3381 C CA . VAL B 1 150 ? 11.773 3.66 5.645 1 98.31 150 VAL B CA 1
ATOM 3382 C C . VAL B 1 150 ? 13.203 3.898 5.172 1 98.31 150 VAL B C 1
ATOM 3384 O O . VAL B 1 150 ? 14.023 2.975 5.16 1 98.31 150 VAL B O 1
ATOM 3387 N N . LEU B 1 151 ? 13.445 5.09 4.777 1 98.75 151 LEU B N 1
ATOM 3388 C CA . LEU B 1 151 ? 14.781 5.488 4.344 1 98.75 151 LEU B CA 1
ATOM 3389 C C . LEU B 1 151 ? 15.68 5.766 5.543 1 98.75 151 LEU B C 1
ATOM 3391 O O . LEU B 1 151 ? 15.25 6.383 6.516 1 98.75 151 LEU B O 1
ATOM 3395 N N . ARG B 1 152 ? 16.922 5.332 5.445 1 98.38 152 ARG B N 1
ATOM 3396 C CA . ARG B 1 152 ? 17.922 5.566 6.484 1 98.38 152 ARG B CA 1
ATOM 3397 C C . ARG B 1 152 ? 18.641 6.883 6.254 1 98.38 152 ARG B C 1
ATOM 3399 O O . ARG B 1 152 ? 18.547 7.473 5.176 1 98.38 152 ARG B O 1
ATOM 3406 N N . ASP B 1 153 ? 19.391 7.293 7.266 1 98.44 153 ASP B N 1
ATOM 3407 C CA . ASP B 1 153 ? 20.078 8.578 7.23 1 98.44 153 ASP B CA 1
ATOM 3408 C C . ASP B 1 153 ? 21.109 8.609 6.098 1 98.44 153 ASP B C 1
ATOM 3410 O O . ASP B 1 153 ? 21.234 9.625 5.398 1 98.44 153 ASP B O 1
ATOM 3414 N N . ASP B 1 154 ? 21.859 7.562 5.867 1 98.56 154 ASP B N 1
ATOM 3415 C CA . ASP B 1 154 ? 22.875 7.535 4.824 1 98.56 154 ASP B CA 1
ATOM 3416 C C . ASP B 1 154 ? 22.234 7.59 3.436 1 98.56 154 ASP B C 1
ATOM 3418 O O . ASP B 1 154 ? 22.734 8.305 2.553 1 98.56 154 ASP B O 1
ATOM 3422 N N . THR B 1 155 ? 21.172 6.875 3.223 1 98.75 155 THR B N 1
ATOM 3423 C CA . THR B 1 155 ? 20.453 6.906 1.952 1 98.75 155 THR B CA 1
ATOM 3424 C C . THR B 1 155 ? 19.875 8.297 1.685 1 98.75 155 THR B C 1
ATOM 3426 O O . THR B 1 155 ? 19.984 8.805 0.568 1 98.75 155 THR B O 1
ATOM 3429 N N . LEU B 1 156 ? 19.297 8.898 2.654 1 98.81 156 LEU B N 1
ATOM 3430 C CA . LEU B 1 156 ? 18.75 10.242 2.52 1 98.81 156 LEU B CA 1
ATOM 3431 C C . LEU B 1 156 ? 19.844 11.25 2.184 1 98.81 156 LEU B C 1
ATOM 3433 O O . LEU B 1 156 ? 19.641 12.156 1.378 1 98.81 156 LEU B O 1
ATOM 3437 N N . ALA B 1 157 ? 20.984 11.086 2.828 1 98.56 157 ALA B N 1
ATOM 3438 C CA . ALA B 1 157 ? 22.109 11.984 2.561 1 98.56 157 ALA B CA 1
ATOM 3439 C C . ALA B 1 157 ? 22.547 11.891 1.103 1 98.56 157 ALA B C 1
ATOM 3441 O O . ALA B 1 157 ? 22.812 12.914 0.463 1 98.56 157 ALA B O 1
ATOM 3442 N N . GLU B 1 158 ? 22.641 10.695 0.637 1 98.44 158 GLU B N 1
ATOM 3443 C CA . GLU B 1 158 ? 23 10.5 -0.765 1 98.44 158 GLU B CA 1
ATOM 3444 C C . GLU B 1 158 ? 21.969 11.141 -1.69 1 98.44 158 GLU B C 1
ATOM 3446 O O . GLU B 1 158 ? 22.328 11.797 -2.67 1 98.44 158 GLU B O 1
ATOM 3451 N N . LEU B 1 159 ? 20.703 10.953 -1.424 1 98.75 159 LEU B N 1
ATOM 3452 C CA . LEU B 1 159 ? 19.625 11.531 -2.223 1 98.75 159 LEU B CA 1
ATOM 3453 C C . LEU B 1 159 ? 19.672 13.055 -2.184 1 98.75 159 LEU B C 1
ATOM 3455 O O . LEU B 1 159 ? 19.453 13.711 -3.201 1 98.75 159 LEU B O 1
ATOM 3459 N N . ALA B 1 160 ? 19.922 13.594 -1.043 1 98.19 160 ALA B N 1
ATOM 3460 C CA . ALA B 1 160 ? 20 15.047 -0.888 1 98.19 160 ALA B CA 1
ATOM 3461 C C . ALA B 1 160 ? 21.078 15.641 -1.779 1 98.19 160 ALA B C 1
ATOM 3463 O O . ALA B 1 160 ? 20.938 16.766 -2.281 1 98.19 160 ALA B O 1
ATOM 3464 N N . GLU B 1 161 ? 22.141 14.891 -1.951 1 97.81 161 GLU B N 1
ATOM 3465 C CA . GLU B 1 161 ? 23.25 15.344 -2.787 1 97.81 161 GLU B CA 1
ATOM 3466 C C . GLU B 1 161 ? 22.875 15.281 -4.27 1 97.81 161 GLU B C 1
ATOM 3468 O O . GLU B 1 161 ? 23.266 16.156 -5.043 1 97.81 161 GLU B O 1
ATOM 3473 N N . THR B 1 162 ? 22.141 14.336 -4.625 1 97.88 162 THR B N 1
ATOM 3474 C CA . THR B 1 162 ? 21.938 14.07 -6.047 1 97.88 162 THR B CA 1
ATOM 3475 C C . THR B 1 162 ? 20.594 14.633 -6.516 1 97.88 162 THR B C 1
ATOM 3477 O O . THR B 1 162 ? 20.359 14.766 -7.719 1 97.88 162 THR B O 1
ATOM 3480 N N . CYS B 1 163 ? 19.703 14.898 -5.656 1 98.44 163 CYS B N 1
ATOM 3481 C CA . CYS B 1 163 ? 18.391 15.469 -5.957 1 98.44 163 CYS B CA 1
ATOM 3482 C C . CYS B 1 163 ? 18.219 16.812 -5.273 1 98.44 163 CYS B C 1
ATOM 3484 O O . CYS B 1 163 ? 17.625 16.906 -4.199 1 98.44 163 CYS B O 1
ATOM 3486 N N . PRO B 1 164 ? 18.547 17.859 -5.91 1 97.44 164 PRO B N 1
ATOM 3487 C CA . PRO B 1 164 ? 18.5 19.172 -5.277 1 97.44 164 PRO B CA 1
ATOM 3488 C C . PRO B 1 164 ? 17.078 19.562 -4.852 1 97.44 164 PRO B C 1
ATOM 3490 O O . PRO B 1 164 ? 16.906 20.312 -3.889 1 97.44 164 PRO B O 1
ATOM 3493 N N . ASN B 1 165 ? 16.078 19.031 -5.527 1 98 165 ASN B N 1
ATOM 3494 C CA . ASN B 1 165 ? 14.711 19.422 -5.195 1 98 165 ASN B CA 1
ATOM 3495 C C . ASN B 1 165 ? 14.102 18.516 -4.137 1 98 165 ASN B C 1
ATOM 3497 O O . ASN B 1 165 ? 12.914 18.625 -3.828 1 98 165 ASN B O 1
ATOM 3501 N N . LEU B 1 166 ? 14.836 17.516 -3.646 1 98.62 166 LEU B N 1
ATOM 3502 C CA . LEU B 1 166 ? 14.43 16.844 -2.414 1 98.62 166 LEU B CA 1
ATOM 3503 C C . LEU B 1 166 ? 14.672 17.734 -1.204 1 98.62 166 LEU B C 1
ATOM 3505 O O . LEU B 1 166 ? 15.805 17.844 -0.729 1 98.62 166 LEU B O 1
ATOM 3509 N N . VAL B 1 167 ? 13.578 18.297 -0.63 1 98.12 167 VAL B N 1
ATOM 3510 C CA . VAL B 1 167 ? 13.82 19.453 0.241 1 98.12 167 VAL B CA 1
ATOM 3511 C C . VAL B 1 167 ? 13.18 19.203 1.606 1 98.12 167 VAL B C 1
ATOM 3513 O O . VAL B 1 167 ? 13.297 20.031 2.512 1 98.12 167 VAL B O 1
ATOM 3516 N N . GLY B 1 168 ? 12.516 18.125 1.754 1 98.12 168 GLY B N 1
ATOM 3517 C CA . GLY B 1 168 ? 11.852 17.859 3.021 1 98.12 168 GLY B CA 1
ATOM 3518 C C . GLY B 1 168 ? 11.766 16.391 3.357 1 98.12 168 GLY B C 1
ATOM 3519 O O . GLY B 1 168 ? 11.984 15.539 2.494 1 98.12 168 GLY B O 1
ATOM 3520 N N . PHE B 1 169 ? 11.539 16.141 4.625 1 98.56 169 PHE B N 1
ATOM 3521 C CA . PHE B 1 169 ? 11.398 14.797 5.184 1 98.56 169 PHE B CA 1
ATOM 3522 C C . PHE B 1 169 ? 10.266 14.758 6.203 1 98.56 169 PHE B C 1
ATOM 3524 O O . PHE B 1 169 ? 10.242 15.547 7.152 1 98.56 169 PHE B O 1
ATOM 3531 N N . LYS B 1 170 ? 9.312 13.891 5.984 1 98.38 170 LYS B N 1
ATOM 3532 C CA . LYS B 1 170 ? 8.211 13.68 6.922 1 98.38 170 LYS B CA 1
ATOM 3533 C C . LYS B 1 170 ? 8.312 12.312 7.586 1 98.38 170 LYS B C 1
ATOM 3535 O O . LYS B 1 170 ? 8.484 11.297 6.906 1 98.38 170 LYS B O 1
ATOM 3540 N N . ASP B 1 171 ? 8.25 12.273 8.906 1 98.38 171 ASP B N 1
ATOM 3541 C CA . ASP B 1 171 ? 8.391 11.016 9.641 1 98.38 171 ASP B CA 1
ATOM 3542 C C . ASP B 1 171 ? 7.027 10.477 10.07 1 98.38 171 ASP B C 1
ATOM 3544 O O . ASP B 1 171 ? 6.293 11.1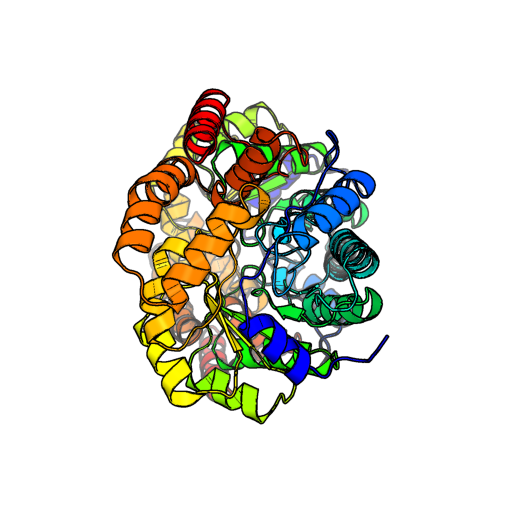41 10.797 1 98.38 171 ASP B O 1
ATOM 3548 N N . GLY B 1 172 ? 6.75 9.328 9.641 1 97.25 172 GLY B N 1
ATOM 3549 C CA . GLY B 1 172 ? 5.539 8.641 10.055 1 97.25 172 GLY B CA 1
ATOM 3550 C C . GLY B 1 172 ? 5.809 7.336 10.773 1 97.25 172 GLY B C 1
ATOM 3551 O O . GLY B 1 172 ? 4.898 6.527 10.961 1 97.25 172 GLY B O 1
ATOM 3552 N N . VAL B 1 173 ? 7.098 7.105 11.211 1 96.56 173 VAL B N 1
ATOM 3553 C CA . VAL B 1 173 ? 7.48 5.816 11.773 1 96.56 173 VAL B CA 1
ATOM 3554 C C . VAL B 1 173 ? 7.645 5.941 13.289 1 96.56 173 VAL B C 1
ATOM 3556 O O . VAL B 1 173 ? 7.352 5.004 14.031 1 96.56 173 VAL B O 1
ATOM 3559 N N . GLY B 1 174 ? 8.18 7.09 13.75 1 96.19 174 GLY B N 1
ATOM 3560 C CA . GLY B 1 174 ? 8.32 7.324 15.18 1 96.19 174 GLY B CA 1
ATOM 3561 C C . GLY B 1 174 ? 9.562 6.676 15.773 1 96.19 174 GLY B C 1
ATOM 3562 O O . GLY B 1 174 ? 9.641 6.477 16.984 1 96.19 174 GLY B O 1
ATOM 3563 N N . ASP B 1 175 ? 10.578 6.281 14.961 1 95.62 175 ASP B N 1
ATOM 3564 C CA . ASP B 1 175 ? 11.867 5.777 15.414 1 95.62 175 ASP B CA 1
ATOM 3565 C C . ASP B 1 175 ? 12.805 6.926 15.789 1 95.62 175 ASP B C 1
ATOM 3567 O O . ASP B 1 175 ? 13.461 7.504 14.93 1 95.62 175 ASP B O 1
ATOM 3571 N N . LEU B 1 176 ? 12.875 7.172 17.047 1 94.69 176 LEU B N 1
ATOM 3572 C CA . LEU B 1 176 ? 13.617 8.336 17.531 1 94.69 176 LEU B CA 1
ATOM 3573 C C . LEU B 1 176 ? 15.102 8.211 17.203 1 94.69 176 LEU B C 1
ATOM 3575 O O . LEU B 1 176 ? 15.766 9.211 16.922 1 94.69 176 LEU B O 1
ATOM 3579 N N . GLU B 1 177 ? 15.641 6.973 17.391 1 95.56 177 GLU B N 1
ATOM 3580 C CA . GLU B 1 177 ? 17.047 6.793 17.016 1 95.56 177 GLU B CA 1
ATOM 3581 C C . GLU B 1 177 ? 17.281 7.16 15.562 1 95.56 177 GLU B C 1
ATOM 3583 O O . GLU B 1 177 ? 18.234 7.867 15.242 1 95.56 177 GLU B O 1
ATOM 3588 N N . LEU B 1 178 ? 16.422 6.684 14.711 1 97.06 178 LEU B N 1
ATOM 3589 C CA . LEU B 1 178 ? 16.562 7.004 13.289 1 97.06 178 LEU B CA 1
ATOM 3590 C C . LEU B 1 178 ? 16.453 8.508 13.062 1 97.06 178 LEU B C 1
ATOM 3592 O O . LEU B 1 178 ? 17.234 9.086 12.312 1 97.06 178 LEU B O 1
ATOM 3596 N N . MET B 1 179 ? 15.477 9.148 13.68 1 96.5 179 MET B N 1
ATOM 3597 C CA . MET B 1 179 ? 15.289 10.594 13.523 1 96.5 179 MET B CA 1
ATOM 3598 C C . MET B 1 179 ? 16.531 11.352 13.992 1 96.5 179 MET B C 1
ATOM 3600 O O . MET B 1 179 ? 16.922 12.336 13.367 1 96.5 179 MET B O 1
ATOM 3604 N N . THR B 1 180 ? 17.047 10.898 15.078 1 96.81 180 THR B N 1
ATOM 3605 C CA . THR B 1 180 ? 18.25 11.516 15.586 1 96.81 180 THR B CA 1
ATOM 3606 C C . THR B 1 180 ? 19.391 11.414 14.57 1 96.81 180 THR B C 1
ATOM 3608 O O . THR B 1 180 ? 20.062 12.406 14.289 1 96.81 180 THR B O 1
ATOM 3611 N N . ARG B 1 181 ? 19.578 10.234 14 1 97.62 181 ARG B N 1
ATOM 3612 C CA . ARG B 1 181 ? 20.609 10.023 13.008 1 97.62 181 ARG B CA 1
ATOM 3613 C C . ARG B 1 181 ? 20.391 10.883 11.773 1 97.62 181 ARG B C 1
ATOM 3615 O O . ARG B 1 181 ? 21.328 11.484 11.242 1 97.62 181 ARG B O 1
ATOM 3622 N N . ILE B 1 182 ? 19.141 10.961 11.297 1 98 182 ILE B N 1
ATOM 3623 C CA . ILE B 1 182 ? 18.797 11.734 10.109 1 98 182 ILE B CA 1
ATOM 3624 C C . ILE B 1 182 ? 19.094 13.211 10.352 1 98 182 ILE B C 1
ATOM 3626 O O . ILE B 1 182 ? 19.766 13.859 9.539 1 98 182 ILE B O 1
ATOM 3630 N N . HIS B 1 183 ? 18.688 13.758 11.43 1 97 183 HIS B N 1
ATOM 3631 C CA . HIS B 1 183 ? 18.891 15.172 11.719 1 97 183 HIS B CA 1
ATOM 3632 C C . HIS B 1 183 ? 20.375 15.484 11.945 1 97 183 HIS B C 1
ATOM 3634 O O . HIS B 1 183 ? 20.859 16.531 11.523 1 97 183 HIS B O 1
ATOM 3640 N N . ALA B 1 184 ? 21.047 14.609 12.672 1 96.62 184 ALA B N 1
ATOM 3641 C CA . ALA B 1 184 ? 22.469 14.812 12.914 1 96.62 184 ALA B CA 1
ATOM 3642 C C . ALA B 1 184 ? 23.25 14.883 11.609 1 96.62 184 ALA B C 1
ATOM 3644 O O . ALA B 1 184 ? 24.203 15.656 11.484 1 96.62 184 ALA B O 1
ATOM 3645 N N . ARG B 1 185 ? 22.844 14.117 10.641 1 97.06 185 ARG B N 1
ATOM 3646 C CA . ARG B 1 185 ? 23.578 14 9.383 1 97.06 185 ARG B CA 1
ATOM 3647 C C . ARG B 1 185 ? 23.188 15.117 8.422 1 97.06 185 ARG B C 1
ATOM 3649 O O . ARG B 1 185 ? 24.047 15.641 7.695 1 97.06 185 ARG B O 1
ATOM 3656 N N . LEU B 1 186 ? 21.891 15.469 8.422 1 97.44 186 LEU B N 1
ATOM 3657 C CA . LEU B 1 186 ? 21.406 16.328 7.336 1 97.44 186 LEU B CA 1
ATOM 3658 C C . LEU B 1 186 ? 21.109 17.734 7.844 1 97.44 186 LEU B C 1
ATOM 3660 O O . LEU B 1 186 ? 20.984 18.672 7.051 1 97.44 186 LEU B O 1
ATOM 3664 N N . GLY B 1 187 ? 20.984 17.938 9.125 1 94.62 187 GLY B N 1
ATOM 3665 C CA . GLY B 1 187 ? 20.781 19.25 9.727 1 94.62 187 GLY B CA 1
ATOM 3666 C C . GLY B 1 187 ? 19.734 20.094 9.023 1 94.62 187 GLY B C 1
ATOM 3667 O O . GLY B 1 187 ? 18.609 19.625 8.805 1 94.62 187 GLY B O 1
ATOM 3668 N N . ASP B 1 188 ? 20.125 21.219 8.5 1 94.38 188 ASP B N 1
ATOM 3669 C CA . ASP B 1 188 ? 19.172 22.172 7.949 1 94.38 188 ASP B CA 1
ATOM 3670 C C . ASP B 1 188 ? 18.938 21.922 6.465 1 94.38 188 ASP B C 1
ATOM 3672 O O . ASP B 1 188 ? 18.266 22.703 5.793 1 94.38 188 ASP B O 1
ATOM 3676 N N . ARG B 1 189 ? 19.469 20.797 5.992 1 96.25 189 ARG B N 1
ATOM 3677 C CA . ARG B 1 189 ? 19.297 20.484 4.578 1 96.25 189 ARG B CA 1
ATOM 3678 C C . ARG B 1 189 ? 17.828 20.219 4.254 1 96.25 189 ARG B C 1
ATOM 3680 O O . ARG B 1 189 ? 17.359 20.531 3.154 1 96.25 189 ARG B O 1
ATOM 3687 N N . PHE B 1 190 ? 17.078 19.641 5.203 1 97.25 190 PHE B N 1
ATOM 3688 C CA . PHE B 1 190 ? 15.664 19.312 5.016 1 97.25 190 PHE B CA 1
ATOM 3689 C C . PHE B 1 190 ? 14.789 20.125 5.961 1 97.25 190 PHE B C 1
ATOM 3691 O O . PHE B 1 190 ? 15.234 20.531 7.035 1 97.25 190 PHE B O 1
ATOM 3698 N N . THR B 1 191 ? 13.625 20.469 5.484 1 97.12 191 THR B N 1
ATOM 3699 C CA . THR B 1 191 ? 12.539 20.734 6.418 1 97.12 191 THR B CA 1
ATOM 3700 C C . THR B 1 191 ? 11.961 19.438 6.973 1 97.12 191 THR B C 1
ATOM 3702 O O . THR B 1 191 ? 11.555 18.562 6.211 1 97.12 191 THR B O 1
ATOM 3705 N N . TYR B 1 192 ? 11.969 19.297 8.297 1 97.81 192 TYR B N 1
ATOM 3706 C CA . TYR B 1 192 ? 11.5 18.078 8.953 1 97.81 192 TYR B CA 1
ATOM 3707 C C . TYR B 1 192 ? 10.078 18.266 9.469 1 97.81 192 TYR B C 1
ATOM 3709 O O . TYR B 1 192 ? 9.773 19.25 10.148 1 97.81 192 TYR B O 1
ATOM 3717 N N . ILE B 1 193 ? 9.25 17.328 9.125 1 98 193 ILE B N 1
ATOM 3718 C CA . ILE B 1 193 ? 7.836 17.406 9.469 1 98 193 ILE B CA 1
ATOM 3719 C C . ILE B 1 193 ? 7.449 16.203 10.336 1 98 193 ILE B C 1
ATOM 3721 O O . ILE B 1 193 ? 7.695 15.055 9.961 1 98 193 ILE B O 1
ATOM 3725 N N . GLY B 1 194 ? 6.906 16.453 11.547 1 97.19 194 GLY B N 1
ATOM 3726 C CA . GLY B 1 194 ? 6.281 15.375 12.297 1 97.19 194 GLY B CA 1
ATOM 3727 C C . GLY B 1 194 ? 5.012 14.852 11.648 1 97.19 194 GLY B C 1
ATOM 3728 O O . GLY B 1 194 ? 4.07 15.617 11.422 1 97.19 194 GLY B O 1
ATOM 3729 N N . GLY B 1 195 ? 5.031 13.602 11.352 1 95.81 195 GLY B N 1
ATOM 3730 C CA . GLY B 1 195 ? 3.926 13.062 10.578 1 95.81 195 GLY B CA 1
ATOM 3731 C C . GLY B 1 195 ? 3.273 11.859 11.234 1 95.81 195 GLY B C 1
ATOM 3732 O O . GLY B 1 195 ? 2.596 11.07 10.562 1 95.81 195 GLY B O 1
ATOM 3733 N N . LEU B 1 196 ? 3.49 11.602 12.516 1 94.06 196 LEU B N 1
ATOM 3734 C CA . LEU B 1 196 ? 2.82 10.516 13.219 1 94.06 196 LEU B CA 1
ATOM 3735 C C . LEU B 1 196 ? 1.361 10.859 13.5 1 94.06 196 LEU B C 1
ATOM 3737 O O . LEU B 1 196 ? 1.005 12.039 13.578 1 94.06 196 LEU B O 1
ATOM 3741 N N . PRO B 1 197 ? 0.469 9.797 13.547 1 90.75 197 PRO B N 1
ATOM 3742 C CA . PRO B 1 197 ? -0.927 10.086 13.883 1 90.75 197 PRO B CA 1
ATOM 3743 C C . PRO B 1 197 ? -1.075 10.82 15.219 1 90.75 197 PRO B C 1
ATOM 3745 O O . PRO B 1 197 ? -0.464 10.422 16.219 1 90.75 197 PRO B O 1
ATOM 3748 N N . THR B 1 198 ? -1.852 11.82 15.242 1 94.94 198 THR B N 1
ATOM 3749 C CA . THR B 1 198 ? -1.992 12.711 16.391 1 94.94 198 THR B CA 1
ATOM 3750 C C . THR B 1 198 ? -0.632 13.234 16.828 1 94.94 198 THR B C 1
ATOM 3752 O O . THR B 1 198 ? -0.19 12.969 17.953 1 94.94 198 THR B O 1
ATOM 3755 N N . ALA B 1 199 ? -0.091 14 15.961 1 95.25 199 ALA B N 1
ATOM 3756 C CA . ALA B 1 199 ? 1.296 14.445 16.062 1 95.25 199 ALA B CA 1
ATOM 3757 C C . ALA B 1 199 ? 1.524 15.227 17.359 1 95.25 199 ALA B C 1
ATOM 3759 O O . ALA B 1 199 ? 2.656 15.328 17.844 1 95.25 199 ALA B O 1
ATOM 3760 N N . GLU B 1 200 ? 0.484 15.75 17.969 1 96.56 200 GLU B N 1
ATOM 3761 C CA . GLU B 1 200 ? 0.574 16.484 19.234 1 96.56 200 GLU B CA 1
ATOM 3762 C C . GLU B 1 200 ? 1.24 15.656 20.312 1 96.56 200 GLU B C 1
ATOM 3764 O O . GLU B 1 200 ? 1.936 16.188 21.188 1 96.56 200 GLU B O 1
ATOM 3769 N N . THR B 1 201 ? 1.08 14.359 20.203 1 95.69 201 THR B N 1
ATOM 3770 C CA . THR B 1 201 ? 1.643 13.477 21.219 1 95.69 201 THR B CA 1
ATOM 3771 C C . THR B 1 201 ? 3.156 13.367 21.062 1 95.69 201 THR B C 1
ATOM 3773 O O . THR B 1 201 ? 3.854 12.938 21.984 1 95.69 201 THR B O 1
ATOM 3776 N N . PHE B 1 202 ? 3.674 13.781 19.906 1 95 202 PHE B N 1
ATOM 3777 C CA . PHE B 1 202 ? 5.09 13.609 19.609 1 95 202 PHE B CA 1
ATOM 3778 C C . PHE B 1 202 ? 5.777 14.961 19.469 1 95 202 PHE B C 1
ATOM 3780 O O . PHE B 1 202 ? 7.004 15.031 19.359 1 95 202 PHE B O 1
ATOM 3787 N N . ALA B 1 203 ? 5.016 16.016 19.531 1 95.06 203 ALA B N 1
ATOM 3788 C CA . ALA B 1 203 ? 5.492 17.328 19.109 1 95.06 203 ALA B CA 1
ATOM 3789 C C . ALA B 1 203 ? 6.656 17.797 19.984 1 95.06 203 ALA B C 1
ATOM 3791 O O . ALA B 1 203 ? 7.656 18.297 19.469 1 95.06 203 ALA B O 1
ATOM 3792 N N . LEU B 1 204 ? 6.555 17.609 21.281 1 92.62 204 LEU B N 1
ATOM 3793 C CA . LEU B 1 204 ? 7.566 18.125 22.188 1 92.62 204 LEU B CA 1
ATOM 3794 C C . LEU B 1 204 ? 8.891 17.406 22 1 92.62 204 LEU B C 1
ATOM 3796 O O . LEU B 1 204 ? 9.922 18.047 21.766 1 92.62 204 LEU B O 1
ATOM 3800 N N . PRO B 1 205 ? 8.898 16.047 22.016 1 91.69 205 PRO B N 1
ATOM 3801 C CA . PRO B 1 205 ? 10.18 15.383 21.781 1 91.69 205 PRO B CA 1
ATOM 3802 C C . PRO B 1 205 ? 10.766 15.695 20.406 1 91.69 205 PRO B C 1
ATOM 3804 O O . PRO B 1 205 ? 11.984 15.82 20.25 1 91.69 205 PRO B O 1
ATOM 3807 N N . TYR B 1 206 ? 9.977 15.812 19.391 1 94.94 206 TYR B N 1
ATOM 3808 C CA . TYR B 1 206 ? 10.469 16.078 18.047 1 94.94 206 TYR B CA 1
ATOM 3809 C C . TYR B 1 206 ? 11.047 17.5 17.938 1 94.94 206 TYR B C 1
ATOM 3811 O O . TYR B 1 206 ? 12.008 17.734 17.203 1 94.94 206 TYR B O 1
ATOM 3819 N N . THR B 1 207 ? 10.43 18.406 18.656 1 93.81 207 THR B N 1
ATOM 3820 C CA . THR B 1 207 ? 10.961 19.766 18.688 1 93.81 207 THR B CA 1
ATOM 3821 C C . THR B 1 207 ? 12.383 19.797 19.219 1 93.81 207 THR B C 1
ATOM 3823 O O . THR B 1 207 ? 13.219 20.562 18.75 1 93.81 207 THR B O 1
ATOM 3826 N N . GLU B 1 208 ? 12.68 18.969 20.172 1 90.94 208 GLU B N 1
ATOM 3827 C CA . GLU B 1 208 ? 14.023 18.891 20.75 1 90.94 208 GLU B CA 1
ATOM 3828 C C . GLU B 1 208 ? 15.039 18.375 19.734 1 90.94 208 GLU B C 1
ATOM 3830 O O . GLU B 1 208 ? 16.234 18.625 19.859 1 90.94 208 GLU B O 1
ATOM 3835 N N . LEU B 1 209 ? 14.57 17.688 18.734 1 91.56 209 LEU B N 1
ATOM 3836 C CA . LEU B 1 209 ? 15.445 17.125 17.688 1 91.56 209 LEU B CA 1
ATOM 3837 C C . LEU B 1 209 ? 15.602 18.109 16.531 1 91.56 209 LEU B C 1
ATOM 3839 O O . LEU B 1 209 ? 16.328 17.828 15.578 1 91.56 209 LEU B O 1
ATOM 3843 N N . GLY B 1 210 ? 14.859 19.172 16.609 1 91 210 GLY B N 1
ATOM 3844 C CA . GLY B 1 210 ? 14.969 20.172 15.555 1 91 210 GLY B CA 1
ATOM 3845 C C . GLY B 1 210 ? 13.805 20.141 14.586 1 91 210 GLY B C 1
ATOM 3846 O O . GLY B 1 210 ? 13.805 20.859 13.586 1 91 210 GLY B O 1
ATOM 3847 N N . VAL B 1 211 ? 12.805 19.359 14.828 1 94.06 211 VAL B N 1
ATOM 3848 C CA . VAL B 1 211 ? 11.594 19.312 14.023 1 94.06 211 VAL B CA 1
ATOM 3849 C C . VAL B 1 211 ? 10.648 20.438 14.445 1 94.06 211 VAL B C 1
ATOM 3851 O O . VAL B 1 211 ? 10.047 20.375 15.523 1 94.06 211 VAL B O 1
ATOM 3854 N N . THR B 1 212 ? 10.484 21.406 13.617 1 91.88 212 THR B N 1
ATOM 3855 C CA . THR B 1 212 ? 9.852 22.656 14.055 1 91.88 212 THR B CA 1
ATOM 3856 C C . THR B 1 212 ? 8.375 22.672 13.664 1 91.88 212 THR B C 1
ATOM 3858 O O . THR B 1 212 ? 7.656 23.625 13.984 1 91.88 212 THR B O 1
ATOM 3861 N N . THR B 1 213 ? 7.969 21.672 12.93 1 97.62 213 THR B N 1
ATOM 3862 C CA . THR B 1 213 ? 6.574 21.656 12.492 1 97.62 213 THR B CA 1
ATOM 3863 C C . THR B 1 213 ? 6.035 20.234 12.422 1 97.62 213 THR B C 1
ATOM 3865 O O . THR B 1 213 ? 6.793 19.266 12.547 1 97.62 213 THR B O 1
ATOM 3868 N N . TYR B 1 214 ? 4.742 20.141 12.398 1 98 214 TYR B N 1
ATOM 3869 C CA . TYR B 1 214 ? 4.051 18.875 12.234 1 98 214 TYR B CA 1
ATOM 3870 C C . TYR B 1 214 ? 2.672 19.078 11.617 1 98 214 TYR B C 1
ATOM 3872 O O . TYR B 1 214 ? 2.184 20.203 11.531 1 98 214 TYR B O 1
ATOM 3880 N N . SER B 1 215 ? 2.15 18.031 11.078 1 96.31 215 SER B N 1
ATOM 3881 C CA . SER B 1 215 ? 0.792 18.031 10.547 1 96.31 215 SER B CA 1
ATOM 3882 C C . SER B 1 215 ? -0.228 17.719 11.633 1 96.31 215 SER B C 1
ATOM 3884 O O . SER B 1 215 ? -0.187 16.641 12.242 1 96.31 215 SER B O 1
ATOM 3886 N N . SER B 1 216 ? -1.134 18.594 11.859 1 97.31 216 SER B N 1
ATOM 3887 C CA . SER B 1 216 ? -2.174 18.359 12.852 1 97.31 216 SER B CA 1
ATOM 3888 C C . SER B 1 216 ? -3.514 18.047 12.195 1 97.31 216 SER B C 1
ATOM 3890 O O . SER B 1 216 ? -4.105 18.906 11.539 1 97.31 216 SER B O 1
ATOM 3892 N N . ALA B 1 217 ? -4.039 16.891 12.383 1 97.75 217 ALA B N 1
ATOM 3893 C CA . ALA B 1 217 ? -5.375 16.531 11.922 1 97.75 217 ALA B CA 1
ATOM 3894 C C . ALA B 1 217 ? -6.449 17.234 12.742 1 97.75 217 ALA B C 1
ATOM 3896 O O . ALA B 1 217 ? -7.527 17.547 12.227 1 97.75 217 ALA B O 1
ATOM 3897 N N . ILE B 1 218 ? -6.129 17.516 13.992 1 98.12 218 ILE B N 1
ATOM 3898 C CA . ILE B 1 218 ? -7.039 18.203 14.906 1 98.12 218 ILE B CA 1
ATOM 3899 C C . ILE B 1 218 ? -7.332 19.609 14.391 1 98.12 218 ILE B C 1
ATOM 3901 O O . ILE B 1 218 ? -8.43 20.141 14.57 1 98.12 218 ILE B O 1
ATOM 3905 N N . TYR B 1 219 ? -6.414 20.172 13.641 1 98.44 219 TYR B N 1
ATOM 3906 C CA . TYR B 1 219 ? -6.555 21.5 13.039 1 98.44 219 TYR B CA 1
ATOM 3907 C C . TYR B 1 219 ? -7.809 21.562 12.172 1 98.44 219 TYR B C 1
ATOM 3909 O O . TYR B 1 219 ? -8.398 22.641 12.016 1 98.44 219 TYR B O 1
ATOM 3917 N N . ASN B 1 220 ? -8.305 20.438 11.664 1 98.62 220 ASN B N 1
ATOM 3918 C CA . ASN B 1 220 ? -9.422 20.391 10.734 1 98.62 220 ASN B CA 1
ATOM 3919 C C . ASN B 1 220 ? -10.734 20.781 11.406 1 98.62 220 ASN B C 1
ATOM 3921 O O . ASN B 1 220 ? -11.688 21.188 10.734 1 98.62 220 ASN B O 1
ATOM 3925 N N . PHE B 1 221 ? -10.805 20.688 12.781 1 98.5 221 PHE B N 1
ATOM 3926 C CA . PHE B 1 221 ? -12.109 20.922 13.383 1 98.5 221 PHE B CA 1
ATOM 3927 C C . PHE B 1 221 ? -11.984 21.797 14.617 1 98.5 221 PHE B C 1
ATOM 3929 O O . PHE B 1 221 ? -12.945 22.469 15.008 1 98.5 221 PHE B O 1
ATOM 3936 N N . VAL B 1 222 ? -10.82 21.859 15.25 1 98.25 222 VAL B N 1
ATOM 3937 C CA . VAL B 1 222 ? -10.586 22.812 16.328 1 98.25 222 VAL B CA 1
ATOM 3938 C C . VAL B 1 222 ? -9.258 23.516 16.109 1 98.25 222 VAL B C 1
ATOM 3940 O O . VAL B 1 222 ? -8.352 23.438 16.938 1 98.25 222 VAL B O 1
ATOM 3943 N N . PRO B 1 223 ? -9.227 24.375 15.109 1 98.25 223 PRO B N 1
ATOM 3944 C CA . PRO B 1 223 ? -7.957 25 14.727 1 98.25 223 PRO B CA 1
ATOM 3945 C C . PRO B 1 223 ? -7.406 25.922 15.812 1 98.25 223 PRO B C 1
ATOM 3947 O O . PRO B 1 223 ? -6.191 26.062 15.953 1 98.25 223 PRO B O 1
ATOM 3950 N N . LYS B 1 224 ? -8.234 26.578 16.578 1 97.75 224 LYS B N 1
ATOM 3951 C CA . LYS B 1 224 ? -7.734 27.438 17.656 1 97.75 224 LYS B CA 1
ATOM 3952 C C . LYS B 1 224 ? -6.922 26.625 18.656 1 97.75 224 LYS B C 1
ATOM 3954 O O . LYS B 1 224 ? -5.801 27 19.016 1 97.75 224 LYS B O 1
ATOM 3959 N N . PHE B 1 225 ? -7.496 25.547 19.109 1 98.19 225 PHE B N 1
ATOM 3960 C CA . PHE B 1 225 ? -6.777 24.656 20.016 1 98.19 225 PHE B CA 1
ATOM 3961 C C . PHE B 1 225 ? -5.465 24.203 19.391 1 98.19 225 PHE B C 1
ATOM 3963 O O . PHE B 1 225 ? -4.422 24.219 20.047 1 98.19 225 PHE B O 1
ATOM 3970 N N . ALA B 1 226 ? -5.527 23.734 18.141 1 98.44 226 ALA B N 1
ATOM 3971 C CA . ALA B 1 226 ? -4.359 23.188 17.453 1 98.44 226 ALA B CA 1
ATOM 3972 C C . ALA B 1 226 ? -3.234 24.219 17.375 1 98.44 226 ALA B C 1
ATOM 3974 O O . ALA B 1 226 ? -2.076 23.906 17.672 1 98.44 226 ALA B O 1
ATOM 3975 N N . VAL B 1 227 ? -3.557 25.406 17.016 1 98.06 227 VAL B N 1
ATOM 3976 C CA . VAL B 1 227 ? -2.564 26.469 16.859 1 98.06 227 VAL B CA 1
ATOM 3977 C C . VAL B 1 227 ? -1.999 26.844 18.219 1 98.06 227 VAL B C 1
ATOM 3979 O O . VAL B 1 227 ? -0.79 27.047 18.375 1 98.06 227 VAL B O 1
ATOM 3982 N N . GLU B 1 228 ? -2.848 26.984 19.203 1 97.94 228 GLU B N 1
ATOM 3983 C CA . GLU B 1 228 ? -2.385 27.312 20.547 1 97.94 228 GLU B CA 1
ATOM 3984 C C . GLU B 1 228 ? -1.456 26.234 21.094 1 97.94 228 GLU B C 1
ATOM 3986 O O . GLU B 1 228 ? -0.464 26.547 21.766 1 97.94 228 GLU B O 1
ATOM 3991 N N . PHE B 1 229 ? -1.815 25 20.859 1 98.31 229 PHE B N 1
ATOM 3992 C CA . PHE B 1 229 ? -0.971 23.891 21.281 1 98.31 229 PHE B CA 1
ATOM 3993 C C . PHE B 1 229 ? 0.392 23.969 20.609 1 98.31 229 PHE B C 1
ATOM 3995 O O . PHE B 1 229 ? 1.426 23.828 21.266 1 98.31 229 PHE B O 1
ATOM 4002 N N . TYR B 1 230 ? 0.38 24.172 19.328 1 98.19 230 TYR B N 1
ATOM 4003 C CA . TYR B 1 230 ? 1.613 24.328 18.562 1 98.19 230 TYR B CA 1
ATOM 4004 C C . TYR B 1 230 ? 2.469 25.453 19.125 1 98.19 230 TYR B C 1
ATOM 4006 O O . TYR B 1 230 ? 3.676 25.297 19.312 1 98.19 230 TYR B O 1
ATOM 4014 N N . ASN B 1 231 ? 1.858 26.609 19.375 1 98 231 ASN B N 1
ATOM 4015 C CA . ASN B 1 231 ? 2.578 27.734 19.938 1 98 231 ASN B CA 1
ATOM 4016 C C . ASN B 1 231 ? 3.182 27.406 21.297 1 98 231 ASN B C 1
ATOM 4018 O O . ASN B 1 231 ? 4.297 27.828 21.609 1 98 231 ASN B O 1
ATOM 4022 N N . ALA B 1 232 ? 2.447 26.703 22.078 1 98.06 232 ALA B N 1
ATOM 4023 C CA . ALA B 1 232 ? 2.945 26.281 23.391 1 98.06 232 ALA B CA 1
ATOM 4024 C C . ALA B 1 232 ? 4.172 25.391 23.25 1 98.06 232 ALA B C 1
ATOM 4026 O O . ALA B 1 232 ? 5.133 25.516 24.016 1 98.06 232 ALA B O 1
ATOM 4027 N N . VAL B 1 233 ? 4.125 24.453 22.297 1 97.75 233 VAL B N 1
ATOM 4028 C CA . VAL B 1 233 ? 5.246 23.547 22.047 1 97.75 233 VAL B CA 1
ATOM 4029 C C . VAL B 1 233 ? 6.477 24.359 21.641 1 97.75 233 VAL B C 1
ATOM 4031 O O . VAL B 1 233 ? 7.566 24.156 22.188 1 97.75 233 VAL B O 1
ATOM 4034 N N . ARG B 1 234 ? 6.324 25.344 20.75 1 96.69 234 ARG B N 1
ATOM 4035 C CA . ARG B 1 234 ? 7.434 26.156 20.281 1 96.69 234 ARG B CA 1
ATOM 4036 C C . ARG B 1 234 ? 8.008 27.016 21.391 1 96.69 234 ARG B C 1
ATOM 4038 O O . ARG B 1 234 ? 9.211 27.281 21.422 1 96.69 234 ARG B O 1
ATOM 4045 N N . ALA B 1 235 ? 7.16 27.359 22.328 1 96.75 235 ALA B N 1
ATOM 4046 C CA . ALA B 1 235 ? 7.566 28.219 23.438 1 96.75 235 ALA B CA 1
ATOM 4047 C C . ALA B 1 235 ? 8.117 27.406 24.609 1 96.75 235 ALA B C 1
ATOM 4049 O O . ALA B 1 235 ? 8.695 27.953 25.547 1 96.75 235 ALA B O 1
ATOM 4050 N N . GLY B 1 236 ? 7.91 26.125 24.625 1 96.19 236 GLY B N 1
ATOM 4051 C CA . GLY B 1 236 ? 8.312 25.266 25.719 1 96.19 236 GLY B CA 1
ATOM 4052 C C . GLY B 1 236 ? 7.434 25.422 26.953 1 96.19 236 GLY B C 1
ATOM 4053 O O . GLY B 1 236 ? 7.91 25.281 28.078 1 96.19 236 GLY B O 1
ATOM 4054 N N . ASP B 1 237 ? 6.238 25.828 26.688 1 97.44 237 ASP B N 1
ATOM 4055 C CA . ASP B 1 237 ? 5.27 25.984 27.766 1 97.44 237 ASP B CA 1
ATOM 4056 C C . ASP B 1 237 ? 4.723 24.641 28.219 1 97.44 237 ASP B C 1
ATOM 4058 O O . ASP B 1 237 ? 3.617 24.25 27.828 1 97.44 237 ASP B O 1
ATOM 4062 N N . ARG B 1 238 ? 5.355 24 29.094 1 96.69 238 ARG B N 1
ATOM 4063 C CA . ARG B 1 238 ? 5.078 22.625 29.5 1 96.69 238 ARG B CA 1
ATOM 4064 C C . ARG B 1 238 ? 3.711 22.5 30.156 1 96.69 238 ARG B C 1
ATOM 4066 O O . ARG B 1 238 ? 3.008 21.516 29.984 1 96.69 238 ARG B O 1
ATOM 4073 N N . GLU B 1 239 ? 3.406 23.438 30.953 1 97.75 239 GLU B N 1
ATOM 4074 C CA . GLU B 1 239 ? 2.115 23.406 31.625 1 97.75 239 GLU B CA 1
ATOM 4075 C C . GLU B 1 239 ? 0.962 23.406 30.625 1 97.75 239 GLU B C 1
ATOM 4077 O O . GLU B 1 239 ? 0.039 22.609 30.734 1 97.75 239 GLU B O 1
ATOM 4082 N N . HIS B 1 240 ? 1.015 24.328 29.688 1 97.56 240 HIS B N 1
ATOM 4083 C CA . HIS B 1 240 ? -0.019 24.406 28.672 1 97.56 240 HIS B CA 1
ATOM 4084 C C . HIS B 1 240 ? -0.065 23.125 27.844 1 97.56 240 HIS B C 1
ATOM 4086 O O . HIS B 1 240 ? -1.146 22.625 27.531 1 97.56 240 HIS B O 1
ATOM 4092 N N . ILE B 1 241 ? 1.042 22.625 27.516 1 97.56 241 ILE B N 1
ATOM 4093 C CA . ILE B 1 241 ? 1.138 21.391 26.75 1 97.56 241 ILE B CA 1
ATOM 4094 C C . ILE B 1 241 ? 0.486 20.25 27.516 1 97.56 241 ILE B C 1
ATOM 4096 O O . ILE B 1 241 ? -0.353 19.516 26.969 1 97.56 241 ILE B O 1
ATOM 4100 N N . GLN B 1 242 ? 0.887 20.109 28.781 1 97.5 242 GLN B N 1
ATOM 4101 C CA . GLN B 1 242 ? 0.364 19.031 29.609 1 97.5 242 GLN B CA 1
ATOM 4102 C C . GLN B 1 242 ? -1.151 19.125 29.75 1 97.5 242 GLN B C 1
ATOM 4104 O O . GLN B 1 242 ? -1.854 18.125 29.719 1 97.5 242 GLN B O 1
ATOM 4109 N N . HIS B 1 243 ? -1.578 20.312 29.938 1 97.56 243 HIS B N 1
ATOM 4110 C CA . HIS B 1 243 ? -3.018 20.531 30.031 1 97.56 243 HIS B CA 1
ATOM 4111 C C . HIS B 1 243 ? -3.723 20.109 28.75 1 97.56 243 HIS B C 1
ATOM 4113 O O . HIS B 1 243 ? -4.723 19.391 28.797 1 97.56 243 HIS B O 1
ATOM 4119 N N . GLY B 1 244 ? -3.275 20.562 27.609 1 97.81 244 GLY B N 1
ATOM 4120 C CA . GLY B 1 244 ? -3.85 20.172 26.328 1 97.81 244 GLY B CA 1
ATOM 4121 C C . GLY B 1 244 ? -3.826 18.672 26.094 1 97.81 244 GLY B C 1
ATOM 4122 O O . GLY B 1 244 ? -4.789 18.109 25.562 1 97.81 244 GLY B O 1
ATOM 4123 N N . LEU B 1 245 ? -2.742 18 26.453 1 97.75 245 LEU B N 1
ATOM 4124 C CA . LEU B 1 245 ? -2.623 16.547 26.328 1 97.75 245 LEU B CA 1
ATOM 4125 C C . LEU B 1 245 ? -3.664 15.844 27.188 1 97.75 245 LEU B C 1
ATOM 4127 O O . LEU B 1 245 ? -4.391 14.977 26.688 1 97.75 245 LEU B O 1
ATOM 4131 N N . ASN B 1 246 ? -3.746 16.234 28.406 1 97.75 246 ASN B N 1
ATOM 4132 C CA . ASN B 1 246 ? -4.582 15.531 29.375 1 97.75 246 ASN B CA 1
ATOM 4133 C C . ASN B 1 246 ? -6.062 15.805 29.141 1 97.75 246 ASN B C 1
ATOM 4135 O O . ASN B 1 246 ? -6.895 14.906 29.297 1 97.75 246 ASN B O 1
ATOM 4139 N N . GLU B 1 247 ? -6.375 16.984 28.719 1 97.25 247 GLU B N 1
ATOM 4140 C CA . GLU B 1 247 ? -7.777 17.375 28.672 1 97.25 247 GLU B CA 1
ATOM 4141 C C . GLU B 1 247 ? -8.391 17.078 27.312 1 97.25 247 GLU B C 1
ATOM 4143 O O . GLU B 1 247 ? -9.609 16.906 27.203 1 97.25 247 GLU B O 1
ATOM 4148 N N . PHE B 1 248 ? -7.57 16.938 26.344 1 98.31 248 PHE B N 1
ATOM 4149 C CA . PHE B 1 248 ? -8.188 16.781 25.031 1 98.31 248 PHE B CA 1
ATOM 4150 C C . PHE B 1 248 ? -7.48 15.703 24.219 1 98.31 248 PHE B C 1
ATOM 4152 O O . PHE B 1 248 ? -8.102 14.727 23.797 1 98.31 248 PHE B O 1
ATOM 4159 N N . VAL B 1 249 ? -6.195 15.828 24.016 1 98.5 249 VAL B N 1
ATOM 4160 C CA . VAL B 1 249 ? -5.48 15.023 23.031 1 98.5 249 VAL B CA 1
ATOM 4161 C C . VAL B 1 249 ? -5.523 13.547 23.438 1 98.5 249 VAL B C 1
ATOM 4163 O O . VAL B 1 249 ? -5.84 12.68 22.625 1 98.5 249 VAL B O 1
ATOM 4166 N N . ILE B 1 250 ? -5.18 13.211 24.672 1 98.31 250 ILE B N 1
ATOM 4167 C CA . ILE B 1 250 ? -5.133 11.828 25.141 1 98.31 250 ILE B CA 1
ATOM 4168 C C . ILE B 1 250 ? -6.539 11.227 25.125 1 98.31 250 ILE B C 1
ATOM 4170 O O . ILE B 1 250 ? -6.754 10.133 24.609 1 98.31 250 ILE B O 1
ATOM 4174 N N . PRO B 1 251 ? -7.598 11.93 25.641 1 98.19 251 PRO B N 1
ATOM 4175 C CA . PRO B 1 251 ? -8.961 11.414 25.5 1 98.19 251 PRO B CA 1
ATOM 4176 C C . PRO B 1 251 ? -9.375 11.203 24.047 1 98.19 251 PRO B C 1
ATOM 4178 O O . PRO B 1 251 ? -10.062 10.234 23.734 1 98.19 251 PRO B O 1
ATOM 4181 N N . TYR B 1 252 ? -9.008 12.109 23.203 1 98.44 252 TYR B N 1
ATOM 4182 C CA . TYR B 1 252 ? -9.227 11.977 21.766 1 98.44 252 TYR B CA 1
ATOM 4183 C C . TYR B 1 252 ? -8.586 10.703 21.234 1 98.44 252 TYR B C 1
ATOM 4185 O O . TYR B 1 252 ? -9.219 9.953 20.484 1 98.44 252 TYR B O 1
ATOM 4193 N N . CYS B 1 253 ? -7.379 10.406 21.609 1 98.44 253 CYS B N 1
ATOM 4194 C CA . CYS B 1 253 ? -6.648 9.219 21.188 1 98.44 253 CYS B CA 1
ATOM 4195 C C . CYS B 1 253 ? -7.332 7.949 21.672 1 98.44 253 CYS B C 1
ATOM 4197 O O . CYS B 1 253 ? -7.309 6.926 20.984 1 98.44 253 CYS B O 1
ATOM 4199 N N . LYS B 1 254 ? -7.918 8 22.844 1 98.06 254 LYS B N 1
ATOM 4200 C CA . LYS B 1 254 ? -8.617 6.832 23.375 1 98.06 254 LYS B CA 1
ATOM 4201 C C . LYS B 1 254 ? -9.758 6.414 22.453 1 98.06 254 LYS B C 1
ATOM 4203 O O . LYS B 1 254 ? -10.023 5.219 22.281 1 98.06 254 LYS B O 1
ATOM 4208 N N . ILE B 1 255 ? -10.453 7.402 21.875 1 98.19 255 ILE B N 1
ATOM 4209 C CA . ILE B 1 255 ? -11.5 7.098 20.906 1 98.19 255 ILE B CA 1
ATOM 4210 C C . ILE B 1 255 ? -10.867 6.59 19.609 1 98.19 255 ILE B C 1
ATOM 4212 O O . ILE B 1 255 ? -11.281 5.562 19.078 1 98.19 255 ILE B O 1
ATOM 4216 N N . ARG B 1 256 ? -9.859 7.281 19.141 1 97.44 256 ARG B N 1
ATOM 4217 C CA . ARG B 1 256 ? -9.156 6.969 17.906 1 97.44 256 ARG B CA 1
ATOM 4218 C C . ARG B 1 256 ? -8.633 5.535 17.922 1 97.44 256 ARG B C 1
ATOM 4220 O O . ARG B 1 256 ? -8.648 4.855 16.891 1 97.44 256 ARG B O 1
ATOM 4227 N N . ASP B 1 257 ? -8.188 5.094 19.062 1 97.5 257 ASP B N 1
ATOM 4228 C CA . ASP B 1 257 ? -7.469 3.826 19.188 1 97.5 257 ASP B CA 1
ATOM 4229 C C . ASP B 1 257 ? -8.445 2.652 19.234 1 97.5 257 ASP B C 1
ATOM 4231 O O . ASP B 1 257 ? -8.023 1.493 19.266 1 97.5 257 ASP B O 1
ATOM 4235 N N . ARG B 1 258 ? -9.75 2.865 19.172 1 97 258 ARG B N 1
ATOM 4236 C CA . ARG B 1 258 ? -10.75 1.813 19.312 1 97 258 ARG B CA 1
ATOM 4237 C C . ARG B 1 258 ? -10.859 0.991 18.031 1 97 258 ARG B C 1
ATOM 4239 O O . ARG B 1 258 ? -11.352 -0.137 18.047 1 97 258 ARG B O 1
ATOM 4246 N N . ALA B 1 259 ? -10.367 1.568 16.922 1 95.62 259 ALA B N 1
ATOM 4247 C CA . ALA B 1 259 ? -10.445 0.822 15.664 1 95.62 259 ALA B CA 1
ATOM 4248 C C . ALA B 1 259 ? -9.344 1.248 14.703 1 95.62 259 ALA B C 1
ATOM 4250 O O . ALA B 1 259 ? -8.984 2.426 14.641 1 95.62 259 ALA B O 1
ATOM 4251 N N . ALA B 1 260 ? -8.891 0.28 13.883 1 93.88 260 ALA B N 1
ATOM 4252 C CA . ALA B 1 260 ? -7.977 0.628 12.797 1 93.88 260 ALA B CA 1
ATOM 4253 C C . ALA B 1 260 ? -8.641 1.576 11.805 1 93.88 260 ALA B C 1
ATOM 4255 O O . ALA B 1 260 ? -9.82 1.426 11.484 1 93.88 260 ALA B O 1
ATOM 4256 N N . GLY B 1 261 ? -7.879 2.543 11.281 1 93.38 261 GLY B N 1
ATOM 4257 C CA . GLY B 1 261 ? -8.414 3.494 10.32 1 93.38 261 GLY B CA 1
ATOM 4258 C C . GLY B 1 261 ? -9.055 4.703 10.977 1 93.38 261 GLY B C 1
ATOM 4259 O O . GLY B 1 261 ? -9.289 5.723 10.32 1 93.38 261 GLY B O 1
ATOM 4260 N N . TYR B 1 262 ? -9.25 4.688 12.258 1 94.81 262 TYR B N 1
ATOM 4261 C CA . TYR B 1 262 ? -9.938 5.758 12.977 1 94.81 262 TYR B CA 1
ATOM 4262 C C . TYR B 1 262 ? -9.086 7.023 13.008 1 94.81 262 TYR B C 1
ATOM 4264 O O . TYR B 1 262 ? -9.594 8.109 13.289 1 94.81 262 TYR B O 1
ATOM 4272 N N . ALA B 1 263 ? -7.84 6.918 12.648 1 94.75 263 ALA B N 1
ATOM 4273 C CA . ALA B 1 263 ? -7.004 8.117 12.609 1 94.75 263 ALA B CA 1
ATOM 4274 C C . ALA B 1 263 ? -7.539 9.125 11.594 1 94.75 263 ALA B C 1
ATOM 4276 O O . ALA B 1 263 ? -7.375 10.336 11.766 1 94.75 263 ALA B O 1
ATOM 4277 N N . VAL B 1 264 ? -8.227 8.641 10.562 1 96.25 264 VAL B N 1
ATOM 4278 C CA . VAL B 1 264 ? -8.844 9.5 9.562 1 96.25 264 VAL B CA 1
ATOM 4279 C C . VAL B 1 264 ? -10.32 9.711 9.891 1 96.25 264 VAL B C 1
ATOM 4281 O O . VAL B 1 264 ? -10.812 10.844 9.891 1 96.25 264 VAL B O 1
ATOM 4284 N N . SER B 1 265 ? -11 8.672 10.281 1 98.31 265 SER B N 1
ATOM 4285 C CA . SER B 1 265 ? -12.438 8.703 10.508 1 98.31 265 SER B CA 1
ATOM 4286 C C . SER B 1 265 ? -12.812 9.688 11.602 1 98.31 265 SER B C 1
ATOM 4288 O O . SER B 1 265 ? -13.82 10.398 11.5 1 98.31 265 SER B O 1
ATOM 4290 N N . ILE B 1 266 ? -12.016 9.758 12.609 1 98.62 266 ILE B N 1
ATOM 4291 C CA . ILE B 1 266 ? -12.344 10.586 13.766 1 98.62 266 ILE B CA 1
ATOM 4292 C C . ILE B 1 266 ? -12.188 12.062 13.406 1 98.62 266 ILE B C 1
ATOM 4294 O O . ILE B 1 266 ? -12.852 12.922 13.992 1 98.62 266 ILE B O 1
ATOM 4298 N N . VAL B 1 267 ? -11.32 12.398 12.477 1 98.62 267 VAL B N 1
ATOM 4299 C CA . VAL B 1 267 ? -11.141 13.781 12.039 1 98.62 267 VAL B CA 1
ATOM 4300 C C . VAL B 1 267 ? -12.406 14.266 11.32 1 98.62 267 VAL B C 1
ATOM 4302 O O . VAL B 1 267 ? -12.914 15.352 11.609 1 98.62 267 VAL B O 1
ATOM 4305 N N . LYS B 1 268 ? -12.906 13.445 10.375 1 98.38 268 LYS B N 1
ATOM 4306 C CA . LYS B 1 268 ? -14.141 13.812 9.695 1 98.38 268 LYS B CA 1
ATOM 4307 C C . LYS B 1 268 ? -15.305 13.906 10.672 1 98.38 268 LYS B C 1
ATOM 4309 O O . LYS B 1 268 ? -16.219 14.719 10.492 1 98.38 268 LYS B O 1
ATOM 4314 N N . ALA B 1 269 ? -15.328 13.031 11.656 1 98.75 269 ALA B N 1
ATOM 4315 C CA . ALA B 1 269 ? -16.328 13.125 12.711 1 98.75 269 ALA B CA 1
ATOM 4316 C C . ALA B 1 269 ? -16.219 14.445 13.461 1 98.75 269 ALA B C 1
ATOM 4318 O O . ALA B 1 269 ? -17.219 15.062 13.805 1 98.75 269 ALA B O 1
ATOM 4319 N N . GLY B 1 270 ? -14.992 14.836 13.75 1 98.69 270 GLY B N 1
ATOM 4320 C CA . GLY B 1 270 ? -14.773 16.125 14.383 1 98.69 270 GLY B CA 1
ATOM 4321 C C . GLY B 1 270 ? -15.281 17.297 13.555 1 98.69 270 GLY B C 1
ATOM 4322 O O . GLY B 1 270 ? -15.93 18.203 14.086 1 98.69 270 GLY B O 1
ATOM 4323 N N . VAL B 1 271 ? -14.984 17.234 12.273 1 98.69 271 VAL B N 1
ATOM 4324 C CA . VAL B 1 271 ? -15.445 18.266 11.359 1 98.69 271 VAL B CA 1
ATOM 4325 C C . VAL B 1 271 ? -16.969 18.328 11.375 1 98.69 271 VAL B C 1
ATOM 4327 O O . VAL B 1 271 ? -17.547 19.406 11.414 1 98.69 271 VAL B O 1
ATOM 4330 N N . ARG B 1 272 ? -17.609 17.219 11.367 1 98.38 272 ARG B N 1
ATOM 4331 C CA . ARG B 1 272 ? -19.062 17.156 11.453 1 98.38 272 ARG B CA 1
ATOM 4332 C C . ARG B 1 272 ? -19.547 17.719 12.781 1 98.38 272 ARG B C 1
ATOM 4334 O O . ARG B 1 272 ? -20.562 18.438 12.82 1 98.38 272 ARG B O 1
ATOM 4341 N N . ALA B 1 273 ? -18.906 17.438 13.812 1 98.44 273 ALA B N 1
ATOM 4342 C CA . ALA B 1 273 ? -19.312 17.828 15.164 1 98.44 273 ALA B CA 1
ATOM 4343 C C . ALA B 1 273 ? -19.344 19.344 15.305 1 98.44 273 ALA B C 1
ATOM 4345 O O . ALA B 1 273 ? -20.109 19.875 16.109 1 98.44 273 ALA B O 1
ATOM 4346 N N . ILE B 1 274 ? -18.578 20.062 14.531 1 97.94 274 ILE B N 1
ATOM 4347 C CA . ILE B 1 274 ? -18.547 21.516 14.664 1 97.94 274 ILE B CA 1
ATOM 4348 C C . ILE B 1 274 ? -19.453 22.141 13.609 1 97.94 274 ILE B C 1
ATOM 4350 O O . ILE B 1 274 ? -19.375 23.344 13.359 1 97.94 274 ILE B O 1
ATOM 4354 N N . GLY B 1 275 ? -20.203 21.359 12.914 1 97.56 275 GLY B N 1
ATOM 4355 C CA . GLY B 1 275 ? -21.234 21.859 12.023 1 97.56 275 GLY B CA 1
ATOM 4356 C C . GLY B 1 275 ? -20.75 22.094 10.609 1 97.56 275 GLY B C 1
ATOM 4357 O O . GLY B 1 275 ? -21.312 22.922 9.883 1 97.56 275 GLY B O 1
ATOM 4358 N N . ARG B 1 276 ? -19.672 21.406 10.195 1 97.44 276 ARG B N 1
ATOM 4359 C CA . ARG B 1 276 ? -19.109 21.531 8.852 1 97.44 276 ARG B CA 1
ATOM 4360 C C . ARG B 1 276 ? -18.953 20.156 8.203 1 97.44 276 ARG B C 1
ATOM 4362 O O . ARG B 1 276 ? -17.859 19.812 7.746 1 97.44 276 ARG B O 1
ATOM 4369 N N . PRO B 1 277 ? -20.031 19.469 8.062 1 96.94 277 PRO B N 1
ATOM 4370 C CA . PRO B 1 277 ? -19.906 18.078 7.625 1 96.94 277 PRO B CA 1
ATOM 4371 C C . PRO B 1 277 ? -19.156 17.938 6.301 1 96.94 277 PRO B C 1
ATOM 4373 O O . PRO B 1 277 ? -19.391 18.719 5.375 1 96.94 277 PRO B O 1
ATOM 4376 N N . ALA B 1 278 ? -18.281 16.953 6.215 1 98.19 278 ALA B N 1
ATOM 4377 C CA . ALA B 1 278 ? -17.422 16.703 5.059 1 98.19 278 ALA B CA 1
ATOM 4378 C C . ALA B 1 278 ? -17.828 15.414 4.344 1 98.19 278 ALA B C 1
ATOM 4380 O O . ALA B 1 278 ? -17.109 14.938 3.459 1 98.19 278 ALA B O 1
ATOM 4381 N N . GLY B 1 279 ? -18.969 14.828 4.719 1 98.19 279 GLY B N 1
ATOM 4382 C CA . GLY B 1 279 ? -19.391 13.555 4.145 1 98.19 279 GLY B CA 1
ATOM 4383 C C . GLY B 1 279 ? -18.734 12.359 4.809 1 98.19 279 GLY B C 1
ATOM 4384 O O . GLY B 1 279 ? -17.953 12.508 5.746 1 98.19 279 GLY B O 1
ATOM 4385 N N . PRO B 1 280 ? -19.078 11.172 4.387 1 97.94 280 PRO B N 1
ATOM 4386 C CA . PRO B 1 280 ? -18.547 9.938 4.977 1 97.94 280 PRO B CA 1
ATOM 4387 C C . PRO B 1 280 ? -17.094 9.672 4.586 1 97.94 280 PRO B C 1
ATOM 4389 O O . PRO B 1 280 ? -16.578 10.289 3.646 1 97.94 280 PRO B O 1
ATOM 4392 N N . VAL B 1 281 ? -16.438 8.844 5.379 1 98.31 281 VAL B N 1
ATOM 4393 C CA . VAL B 1 281 ? -15.156 8.305 4.922 1 98.31 281 VAL B CA 1
ATOM 4394 C C . VAL B 1 281 ? -15.398 7.246 3.85 1 98.31 281 VAL B C 1
ATOM 4396 O O . VAL B 1 281 ? -16.453 6.605 3.824 1 98.31 281 VAL B O 1
ATOM 4399 N N . ARG B 1 282 ? -14.461 7.09 2.99 1 98.31 282 ARG B N 1
ATOM 4400 C CA . ARG B 1 282 ? -14.562 6.055 1.965 1 98.31 282 ARG B CA 1
ATOM 4401 C C . ARG B 1 282 ? -14.094 4.707 2.498 1 98.31 282 ARG B C 1
ATOM 4403 O O . ARG B 1 282 ? -13.156 4.641 3.295 1 98.31 282 ARG B O 1
ATOM 4410 N N . THR B 1 283 ? -14.68 3.691 1.973 1 96.44 283 THR B N 1
ATOM 4411 C CA . THR B 1 283 ? -14.242 2.322 2.207 1 96.44 283 THR B CA 1
ATOM 4412 C C . THR B 1 283 ? -12.781 2.145 1.788 1 96.44 283 THR B C 1
ATOM 4414 O O . THR B 1 283 ? -12.359 2.68 0.762 1 96.44 283 THR B O 1
ATOM 4417 N N . PRO B 1 284 ? -11.938 1.392 2.639 1 96.94 284 PRO B N 1
ATOM 4418 C CA . PRO B 1 284 ? -12.336 0.442 3.68 1 96.94 284 PRO B CA 1
ATOM 4419 C C . PRO B 1 284 ? -12.406 1.081 5.066 1 96.94 284 PRO B C 1
ATOM 4421 O O . PRO B 1 284 ? -12.492 0.373 6.07 1 96.94 284 PRO B O 1
ATOM 4424 N N . LEU B 1 285 ? -12.32 2.418 5.16 1 97.81 285 LEU B N 1
ATOM 4425 C CA . LEU B 1 285 ? -12.523 3.061 6.453 1 97.81 285 LEU B CA 1
ATOM 4426 C C . LEU B 1 285 ? -13.984 2.977 6.883 1 97.81 285 LEU B C 1
ATOM 4428 O O . LEU B 1 285 ? -14.859 2.721 6.059 1 97.81 285 LEU B O 1
ATOM 4432 N N . ARG B 1 286 ? -14.203 3.143 8.148 1 96.88 286 ARG B N 1
ATOM 4433 C CA . ARG B 1 286 ? -15.539 3.199 8.734 1 96.88 286 ARG B CA 1
ATOM 4434 C C . ARG B 1 286 ? -15.711 4.445 9.594 1 96.88 286 ARG B C 1
ATOM 4436 O O . ARG B 1 286 ? -14.789 4.836 10.312 1 96.88 286 ARG B O 1
ATOM 4443 N N . ASP B 1 287 ? -16.875 5 9.477 1 97.94 287 ASP B N 1
ATOM 4444 C CA . ASP B 1 287 ? -17.188 6.117 10.359 1 97.94 287 ASP B CA 1
ATOM 4445 C C . ASP B 1 287 ? -17.297 5.66 11.812 1 97.94 287 ASP B C 1
ATOM 4447 O O . ASP B 1 287 ? -17.516 4.477 12.078 1 97.94 287 ASP B O 1
ATOM 4451 N N . LEU B 1 288 ? -17.125 6.625 12.742 1 98.25 288 LEU B N 1
ATOM 4452 C CA . LEU B 1 288 ? -17.344 6.34 14.156 1 98.25 288 LEU B CA 1
ATOM 4453 C C . LEU B 1 288 ? -18.781 5.848 14.383 1 98.25 288 LEU B C 1
ATOM 4455 O O . LEU B 1 288 ? -19.688 6.219 13.648 1 98.25 288 LEU B O 1
ATOM 4459 N N . THR B 1 289 ? -18.938 5.027 15.406 1 97.88 289 THR B N 1
ATOM 4460 C CA . THR B 1 289 ? -20.297 4.691 15.82 1 97.88 289 THR B CA 1
ATOM 4461 C C . THR B 1 289 ? -21 5.914 16.391 1 97.88 289 THR B C 1
ATOM 4463 O O . THR B 1 289 ? -20.359 6.895 16.766 1 97.88 289 THR B O 1
ATOM 4466 N N . PRO B 1 290 ? -22.344 5.848 16.438 1 98.25 290 PRO B N 1
ATOM 4467 C CA . PRO B 1 290 ? -23.078 6.969 17.031 1 98.25 290 PRO B CA 1
ATOM 4468 C C . PRO B 1 290 ? -22.625 7.285 18.453 1 98.25 290 PRO B C 1
ATOM 4470 O O . PRO B 1 290 ? -22.5 8.453 18.828 1 98.25 290 PRO B O 1
ATOM 4473 N N . ASP B 1 291 ? -22.312 6.285 19.266 1 98.5 291 ASP B N 1
ATOM 4474 C CA . ASP B 1 291 ? -21.844 6.484 20.641 1 98.5 291 ASP B CA 1
ATOM 4475 C C . ASP B 1 291 ? -20.484 7.16 20.656 1 98.5 291 ASP B C 1
ATOM 4477 O O . ASP B 1 291 ? -20.25 8.062 21.469 1 98.5 291 ASP B O 1
ATOM 4481 N N . GLU B 1 292 ? -19.609 6.727 19.797 1 98.62 292 GLU B N 1
ATOM 4482 C CA . GLU B 1 292 ? -18.281 7.316 19.719 1 98.62 292 GLU B CA 1
ATOM 4483 C C . GLU B 1 292 ? -18.344 8.773 19.266 1 98.62 292 GLU B C 1
ATOM 4485 O O . GLU B 1 292 ? -17.594 9.617 19.766 1 98.62 292 GLU B O 1
ATOM 4490 N N . PHE B 1 293 ? -19.234 8.992 18.344 1 98.62 293 PHE B N 1
ATOM 4491 C CA . PHE B 1 293 ? -19.438 10.352 17.859 1 98.62 293 PHE B CA 1
ATOM 4492 C C . PHE B 1 293 ? -19.953 11.25 18.984 1 98.62 293 PHE B C 1
ATOM 4494 O O . PHE B 1 293 ? -19.5 12.391 19.125 1 98.62 293 PHE B O 1
ATOM 4501 N N . THR B 1 294 ? -20.859 10.766 19.75 1 98.62 294 THR B N 1
ATOM 4502 C CA . THR B 1 294 ? -21.375 11.508 20.891 1 98.62 294 THR B CA 1
ATOM 4503 C C . THR B 1 294 ? -20.266 11.836 21.875 1 98.62 294 THR B C 1
ATOM 4505 O O . THR B 1 294 ? -20.172 12.961 22.375 1 98.62 294 THR B O 1
ATOM 4508 N N . GLU B 1 295 ? -19.484 10.844 22.125 1 98.5 295 GLU B N 1
ATOM 4509 C CA . GLU B 1 295 ? -18.344 11.039 23.016 1 98.5 295 GLU B CA 1
ATOM 4510 C C . GLU B 1 295 ? -17.406 12.102 22.484 1 98.5 295 GLU B C 1
ATOM 4512 O O . GLU B 1 295 ? -16.953 12.984 23.234 1 98.5 295 GLU B O 1
ATOM 4517 N N . LEU B 1 296 ? -17.078 12.047 21.203 1 98.69 296 LEU B N 1
ATOM 4518 C CA . LEU B 1 296 ? -16.188 13.016 20.578 1 98.69 296 LEU B CA 1
ATOM 4519 C C . LEU B 1 296 ? -16.781 14.414 20.641 1 98.69 296 LEU B C 1
ATOM 4521 O O . LEU B 1 296 ? -16.078 15.383 20.922 1 98.69 296 LEU B O 1
ATOM 4525 N N . THR B 1 297 ? -18.062 14.5 20.359 1 98.62 297 THR B N 1
ATOM 4526 C CA . THR B 1 297 ? -18.75 15.789 20.391 1 98.62 297 THR B CA 1
ATOM 4527 C C . THR B 1 297 ? -18.672 16.406 21.781 1 98.62 297 THR B C 1
ATOM 4529 O O . THR B 1 297 ? -18.453 17.625 21.906 1 98.62 297 THR B O 1
ATOM 4532 N N . GLY B 1 298 ? -18.844 15.594 22.812 1 98.31 298 GLY B N 1
ATOM 4533 C CA . GLY B 1 298 ? -18.688 16.078 24.172 1 98.31 298 GLY B CA 1
ATOM 4534 C C . GLY B 1 298 ? -17.281 16.578 24.484 1 98.31 298 GLY B C 1
ATOM 4535 O O . GLY B 1 298 ? -17.125 17.609 25.125 1 98.31 298 GLY B O 1
ATOM 4536 N N . LEU B 1 299 ? -16.344 15.836 24.031 1 98.19 299 LEU B N 1
ATOM 4537 C CA . LEU B 1 299 ? -14.953 16.219 24.234 1 98.19 299 LEU B CA 1
ATOM 4538 C C . LEU B 1 299 ? -14.656 17.562 23.578 1 98.19 299 LEU B C 1
ATOM 4540 O O . LEU B 1 299 ? -13.977 18.406 24.172 1 98.19 299 LEU B O 1
ATOM 4544 N N . ILE B 1 300 ? -15.133 17.781 22.328 1 98.44 300 ILE B N 1
ATOM 4545 C CA . ILE B 1 300 ? -14.906 19.016 21.578 1 98.44 300 ILE B CA 1
ATOM 4546 C C . ILE B 1 300 ? -15.609 20.188 22.266 1 98.44 300 ILE B C 1
ATOM 4548 O O . ILE B 1 300 ? -15.062 21.281 22.375 1 98.44 300 ILE B O 1
ATOM 4552 N N . ALA B 1 301 ? -16.781 19.938 22.797 1 97.06 301 ALA B N 1
ATOM 4553 C CA . ALA B 1 301 ? -17.578 20.969 23.469 1 97.06 301 ALA B CA 1
ATOM 4554 C C . ALA B 1 301 ? -16.859 21.469 24.719 1 97.06 301 ALA B C 1
ATOM 4556 O O . ALA B 1 301 ? -17.031 22.641 25.109 1 97.06 301 ALA B O 1
ATOM 4557 N N . ASN B 1 302 ? -16.094 20.641 25.281 1 94.69 302 ASN B N 1
ATOM 4558 C CA . ASN B 1 302 ? -15.398 20.984 26.516 1 94.69 302 ASN B CA 1
ATOM 4559 C C . ASN B 1 302 ? -14.195 21.891 26.25 1 94.69 302 ASN B C 1
ATOM 4561 O O . ASN B 1 302 ? -13.609 22.438 27.188 1 94.69 302 ASN B O 1
ATOM 4565 N N . LEU B 1 303 ? -13.711 21.938 24.953 1 91.75 303 LEU B N 1
ATOM 4566 C CA . LEU B 1 303 ? -12.609 22.844 24.609 1 91.75 303 LEU B CA 1
ATOM 4567 C C . LEU B 1 303 ? -13.062 24.297 24.656 1 91.75 303 LEU B C 1
ATOM 4569 O O . LEU B 1 303 ? -12.242 25.203 24.812 1 91.75 303 LEU B O 1
ATOM 4573 N N . SER B 1 304 ? -14.531 24.609 24.594 1 64.38 304 SER B N 1
ATOM 4574 C CA . SER B 1 304 ? -15.07 25.969 24.656 1 64.38 304 SER B CA 1
ATOM 4575 C C . SER B 1 304 ? -14.867 26.578 26.031 1 64.38 304 SER B C 1
ATOM 4577 O O . SER B 1 304 ? -14.906 25.875 27.047 1 64.38 304 SER B O 1
#

Organism: Saccharopolyspora spinosa (NCBI:txid60894)

Sequence (608 aa):
MMTRSPEDVMRRLGSGLLSFPVTTFHDDFSFDEKSYRDNIGWLCQHGAAGLFAAGGTGEFFSLTPNEVEHVIATAAAEAPDDIPVIGAAGYGTATAVEMAKACSRAGAAGILLLPPYLTGSPQDGLAAHVRAVCEATDLGVIVYNRANAVLRDDTLAELAETCPNLVGFKDGVGDLELMTRIHARLGDRFTYIGGLPTAETFALPYTELGVTTYSSAIYNFVPKFAVEFYNAVRAGDREHIQHGLNEFVIPYCKIRDRAAGYAVSIVKAGVRAIGRPAGPVRTPLRDLTPDEFTELTGLIANLSMMTRSPEDVMRRLGSGLLSFPVTTFHDDFSFDEKSYRDNIGWLCQHGAAGLFAAGGTGEFFSLTPNEVEHVIATAAAEAPDDIPVIGAAGYGTATAVEMAKACSRAGAAGILLLPPYLTGSPQDGLAAHVRAVCEATDLGVIVYNRANAVLRDDTLAELAETCPNLVGFKDGVGDLELMTRIHARLGDRFTYIGGLPTAETFALPYTELGVTTYSSAIYNFVPKFAVEFYNAVRAGDREHIQHGLNEFVIPYCKIRDRAAGYAVSIVKAGVRAIGRPAGPVRTPLRDLTPDEFTELTGLIANLS

InterPro domains:
  IPR002220 DapA-like [PF00701] (15-300)
  IPR002220 DapA-like [PIRSF001365] (15-302)
  IPR002220 DapA-like [PTHR12128] (15-296)
  IPR002220 DapA-like [SM01130] (13-304)
  IPR013785 Aldolase-type TIM barrel [G3DSA:3.20.20.70] (5-303)
  IPR017655 5-dehydro-4-deoxyglucarate dehydratase [MF_00694] (13-304)
  IPR017655 5-dehydro-4-deoxyglucarate dehydratase [NF002958] (5-302)
  IPR017655 5-dehydro-4-deoxyglucarate dehydratase [TIGR03249] (6-302)
  IPR017655 5-dehydro-4-deoxyglucarate dehydratase [cd00951] (14-301)

Foldseek 3Di:
DPLQQQVNLLVLQLPAEEEEAAFFADQVRHGDLVLLLVLLLVLLVLDHSAYEWCDVLNVVVQDDLVVQLVRQLSNQVRHDPRHFYEGEAEEDLVRRLVSLVSNVVSRGQAYEYDYYPDDADDQVVLLVSVLSNLVSDSHAYEYEDDDRDHHAQVSVVVSVVVRVSPAAYEYADPPVVRLLSNCVRCPNSHQYEHEHQLSLVVLQVVVVSVNSYYYHLLCSQCVVLVRVLSVCSNVVVVVSSVCSCVLASVLLVVLQVPDPPSSNQVSQLSNVLNPSHRYHDDPPHHHRDPVSSVVNSVSVVVVD/DPLQAQVNLLVLQLPAEEEEAAFFADQVRHGDLVLLLVLLLVLLVLDHSAYEWCDVLNVVVQDDLVVQLVRQLSSQVRHDPRHFYEGEAEEDLVRRLVSLVSNVVSRGQAYEYDYYPDDADDQVVLLVSVLSNLVSDSHAYEYEQDDRDHHAQVSVVVSVVVRVSPAAYEYADPPVVRLLSNCVRCPNSHQYEHEHQLSLVVLQVVVVSVNSYYYHLLCSQCVNLVRVLSVCSNVVVVVSSVCSCVLASVLLVVLQVPDPPSSNQVSQLSNVLNPSHRYHDDPPHHHRDPVSSVVNSVSVVVVD

Nearest PDB structures (foldseek):
  4ur7-assembly1_C  TM=9.915E-01  e=1.259E-37  Agrobacterium tumefaciens
  2rfg-assembly1_D  TM=9.232E-01  e=4.419E-17  Hahella chejuensis
  3g0s-assembly1_A  TM=8.940E-01  e=8.133E-17  Salmonella enterica subsp. enterica serovar Typhimurium str. LT2
  3den-assembly1_A  TM=8.947E-01  e=7.279E-17  Escherichia coli K-12
  3qfe-assembly1_A  TM=8.231E-01  e=3.955E-17  Coccidioides immitis RS

Secondary structure (DSSP, 8-state):
-----HHHHHHHHTTS-EE-PPPPB-TTS-B-HHHHHHHHHHHGGGT-SEEETTSTTTTGGGS-HHHHHHHHHHHHHHS-TTSPEEEEE-SSHHHHHHHHHHHHHHT-SEEEEPPPSS----HHHHHHHHHHHHHT-SSEEEEEEBTTB---HHHHHHHHHH-TTEEEEEE-S--HHHHHHHHHHHGGGSEEEE-STTGGGTHHHHHHTT--EEB-SGGGT-HHHHHHHHHHHHHT-HHHHHHHIIIIIHHHHHHHTTSTTHHHHHHHHHHHHTT----PPPTT--PPPHHHHHHHHHHHHTT-/-----HHHHHHHHTTS-EE-PPPPB-TTS-B-HHHHHHHHHHHGGGT-SEEETTSTTTTGGGS-HHHHHHHHHHHHHHS-TTSPEEEEE-SSHHHHHHHHHHHHHHT-SEEEEPPPSS----HHHHHHHHHHHHHT-SSEEEEEEBTTB---HHHHHHHHHH-TTEEEEEE-S--HHHHHHHHHHHGGGSEEEE-STTGGGTHHHHHHTT--EEB-SGGGT-HHHHHHHHHHHHHT-HHHHHHHIIIIIHHHHHHHTTSTTHHHHHHHHHHHHTT----PPPTT--PPPHHHHHHHHHHHHTT-